Protein AF-A0AA39N6T1-F1 (afdb_monomer_lite)

Foldseek 3Di:
DDDDDPPPPPVVVVVVVVVVVVVVVVVVVVVVVVVVVVVVVVVVVVVVVVVVVVVVVVVVVVVVVVVVVVVVVVVVVVVVVVVVVVVVVVVVVVVVVVVVVVVVVVVVVVVVVVVVVVVVVVVVVVVVVVVVVVVVVVVVVVVVVVVVVVVVVVVVVVVVVVVVVVVVVVVVVVVVVVVVVVVVVVVVVVVVVVVVVVVVVVVVVVVVVVVVVVVVVVVVVVVVVVVVVVCVVCLVVCVVVVNDDPVSVVVVVVVVVVVVVVVVVVVVVVVVVVVVVVVVVVVVVVVVVVVVVVVVVCVVPPPDDDDDDPPPPPDDDDDDDDDDDDDDDDDDDDDDDDDDDDDDDDDDDDDDDDDDDDDDDDDDDPDDDDDDDDDDPDDDPDDDDDDDDDDDDDDDDDDDDDDDDDDDDDDDDDD

Structure (mmCIF, N/CA/C/O backbone):
data_AF-A0AA39N6T1-F1
#
_entry.id   AF-A0AA39N6T1-F1
#
loop_
_atom_site.group_PDB
_atom_site.id
_atom_site.type_symbol
_atom_site.label_atom_id
_atom_site.label_alt_id
_atom_site.label_comp_id
_atom_site.label_asym_id
_atom_site.label_entity_id
_atom_site.label_seq_id
_atom_site.pdbx_PDB_ins_code
_atom_site.Cartn_x
_atom_site.Cartn_y
_atom_site.Cartn_z
_atom_site.occupancy
_atom_site.B_iso_or_equiv
_atom_site.auth_seq_id
_atom_site.auth_comp_id
_atom_site.auth_asym_id
_atom_site.auth_atom_id
_atom_site.pdbx_PDB_model_num
ATOM 1 N N . MET A 1 1 ? 117.422 11.721 -189.666 1.00 40.97 1 MET A N 1
ATOM 2 C CA . MET A 1 1 ? 117.967 12.633 -188.641 1.00 40.97 1 MET A CA 1
ATOM 3 C C . MET A 1 1 ? 116.865 12.903 -187.606 1.00 40.97 1 MET A C 1
ATOM 5 O O . MET A 1 1 ? 116.129 13.854 -187.788 1.00 40.97 1 MET A O 1
ATOM 9 N N . THR A 1 2 ? 116.404 11.965 -186.764 1.00 44.47 2 THR A N 1
ATOM 10 C CA . THR A 1 2 ? 116.986 11.291 -185.569 1.00 44.47 2 THR A CA 1
ATOM 11 C C . THR A 1 2 ? 117.268 12.208 -184.365 1.00 44.47 2 THR A C 1
ATOM 13 O O . THR A 1 2 ? 118.147 13.052 -184.467 1.00 44.47 2 THR A O 1
ATOM 16 N N . LEU A 1 3 ? 116.607 11.897 -183.226 1.00 41.91 3 LEU A N 1
ATOM 17 C CA . LEU A 1 3 ? 117.010 12.126 -181.812 1.00 41.91 3 LEU A CA 1
ATOM 18 C C . LEU A 1 3 ? 116.402 13.263 -180.945 1.00 41.91 3 LEU A C 1
ATOM 20 O O . LEU A 1 3 ? 117.091 13.761 -180.066 1.00 41.91 3 LEU A O 1
ATOM 24 N N . THR A 1 4 ? 115.104 13.585 -181.028 1.00 47.16 4 THR A N 1
ATOM 25 C CA . THR A 1 4 ? 114.452 14.475 -180.020 1.00 47.16 4 THR A CA 1
ATOM 26 C C . THR A 1 4 ? 112.979 14.137 -179.718 1.00 47.16 4 THR A C 1
ATOM 28 O O . THR A 1 4 ? 112.126 15.012 -179.717 1.00 47.16 4 THR A O 1
ATOM 31 N N . ALA A 1 5 ? 112.634 12.866 -179.460 1.00 48.53 5 ALA A N 1
ATOM 32 C CA . ALA A 1 5 ? 111.234 12.475 -179.181 1.00 48.53 5 ALA A CA 1
ATOM 33 C C . ALA A 1 5 ? 111.037 11.471 -178.020 1.00 48.53 5 ALA A C 1
ATOM 35 O O . ALA A 1 5 ? 110.003 10.818 -177.944 1.00 48.53 5 ALA A O 1
ATOM 36 N N . LYS A 1 6 ? 112.012 11.296 -177.113 1.00 45.81 6 LYS A N 1
ATOM 37 C CA . LYS A 1 6 ? 111.942 10.266 -176.046 1.00 45.81 6 LYS A CA 1
ATOM 38 C C . LYS A 1 6 ? 112.090 10.768 -174.600 1.00 45.81 6 LYS A C 1
ATOM 40 O O . LYS A 1 6 ? 112.247 9.948 -173.705 1.00 45.81 6 LYS A O 1
ATOM 45 N N . LEU A 1 7 ? 111.999 12.076 -174.344 1.00 45.91 7 LEU A N 1
ATOM 46 C CA . LEU A 1 7 ? 112.216 12.650 -173.001 1.00 45.91 7 LEU A CA 1
ATOM 47 C C . LEU A 1 7 ? 110.973 13.264 -172.327 1.00 45.91 7 LEU A C 1
ATOM 49 O O . LEU A 1 7 ? 111.045 13.611 -171.155 1.00 45.91 7 LEU A O 1
ATOM 53 N N . GLU A 1 8 ? 109.816 13.312 -172.995 1.00 46.88 8 GLU A N 1
ATOM 54 C CA . GLU A 1 8 ? 108.562 13.818 -172.394 1.00 46.88 8 GLU A CA 1
ATOM 55 C C . GLU A 1 8 ? 107.688 12.732 -171.735 1.00 46.88 8 GLU A C 1
ATOM 57 O O . GLU A 1 8 ? 106.782 13.050 -170.971 1.00 46.88 8 GLU A O 1
ATOM 62 N N . GLY A 1 9 ? 107.977 11.443 -171.951 1.00 48.91 9 GLY A N 1
ATOM 63 C CA . GLY A 1 9 ? 107.155 10.340 -171.424 1.00 48.91 9 GLY A CA 1
ATOM 64 C C . GLY A 1 9 ? 107.453 9.901 -169.983 1.00 48.91 9 GLY A C 1
ATOM 65 O O . GLY A 1 9 ? 106.647 9.195 -169.390 1.00 48.91 9 GLY A O 1
ATOM 66 N N . VAL A 1 10 ? 108.595 10.289 -169.401 1.00 52.88 10 VAL A N 1
ATOM 67 C CA . VAL A 1 10 ? 109.043 9.779 -168.082 1.00 52.88 10 VAL A CA 1
ATOM 68 C C . VAL A 1 10 ? 108.735 10.758 -166.937 1.00 52.88 10 VAL A C 1
ATOM 70 O O . VAL A 1 10 ? 108.516 10.340 -165.803 1.00 52.88 10 VAL A O 1
ATOM 73 N N . ALA A 1 11 ? 108.607 12.058 -167.222 1.00 51.72 11 ALA A N 1
ATOM 74 C CA . ALA A 1 11 ? 108.241 13.071 -166.223 1.00 51.72 11 ALA A CA 1
ATOM 75 C C . ALA A 1 11 ? 106.733 13.097 -165.889 1.00 51.72 11 ALA A C 1
ATOM 77 O O . ALA A 1 11 ? 106.332 13.635 -164.856 1.00 51.72 11 ALA A O 1
ATOM 78 N N . THR A 1 12 ? 105.886 12.505 -166.735 1.00 54.28 12 THR A N 1
ATOM 79 C CA . THR A 1 12 ? 104.433 12.409 -166.520 1.00 54.28 12 THR A CA 1
ATOM 80 C C . THR A 1 12 ? 104.047 11.220 -165.637 1.00 54.28 12 THR A C 1
ATOM 82 O O . THR A 1 12 ? 103.135 11.358 -164.826 1.00 54.28 12 THR A O 1
ATOM 85 N N . SER A 1 13 ? 104.787 10.104 -165.687 1.00 54.56 13 SER A N 1
ATOM 86 C CA . SER A 1 13 ? 104.544 8.933 -164.823 1.00 54.56 13 SER A CA 1
ATOM 87 C C . SER A 1 13 ? 104.853 9.219 -163.350 1.00 54.56 13 SER A C 1
ATOM 89 O O . SER A 1 13 ? 104.038 8.930 -162.484 1.00 54.56 13 SER A O 1
ATOM 91 N N . ALA A 1 14 ? 105.974 9.887 -163.053 1.00 57.72 14 ALA A N 1
ATOM 92 C CA . ALA A 1 14 ? 106.325 10.246 -161.675 1.00 57.72 14 ALA A CA 1
ATOM 93 C C . ALA A 1 14 ? 105.374 11.299 -161.065 1.00 57.72 14 ALA A C 1
ATOM 95 O O . ALA A 1 14 ? 105.188 11.338 -159.851 1.00 57.72 14 ALA A O 1
ATOM 96 N N . ARG A 1 15 ? 104.738 12.141 -161.896 1.00 58.25 15 ARG A N 1
ATOM 97 C CA . ARG A 1 15 ? 103.677 13.062 -161.452 1.00 58.25 15 ARG A CA 1
ATOM 98 C C . ARG A 1 15 ? 102.362 12.342 -161.163 1.00 58.25 15 ARG A C 1
ATOM 100 O O . ARG A 1 15 ? 101.676 12.743 -160.230 1.00 58.25 15 ARG A O 1
ATOM 107 N N . LEU A 1 16 ? 102.030 11.298 -161.923 1.00 63.22 16 LEU A N 1
ATOM 108 C CA . LEU A 1 16 ? 100.848 10.467 -161.682 1.00 63.22 16 LEU A CA 1
ATOM 109 C C . LEU A 1 16 ? 100.998 9.617 -160.416 1.00 63.22 16 LEU A C 1
ATOM 111 O O . LEU A 1 16 ? 100.065 9.579 -159.624 1.00 63.22 16 LEU A O 1
ATOM 115 N N . ASP A 1 17 ? 102.172 9.038 -160.158 1.00 66.19 17 ASP A N 1
ATOM 116 C CA . ASP A 1 17 ? 102.411 8.269 -158.928 1.00 66.19 17 ASP A CA 1
ATOM 117 C C . ASP A 1 17 ? 102.449 9.163 -157.680 1.00 66.19 17 ASP A C 1
ATOM 119 O O . ASP A 1 17 ? 101.944 8.780 -156.626 1.00 66.19 17 ASP A O 1
ATOM 123 N N . LEU A 1 18 ? 102.983 10.387 -157.789 1.00 70.75 18 LEU A N 1
ATOM 124 C CA . LEU A 1 18 ? 102.927 11.367 -156.701 1.00 70.75 18 LEU A CA 1
ATOM 125 C C . LEU A 1 18 ? 101.491 11.851 -156.452 1.00 70.75 18 LEU A C 1
ATOM 127 O O . LEU A 1 18 ? 101.097 11.991 -155.297 1.00 70.75 18 LEU A O 1
ATOM 131 N N . ALA A 1 19 ? 100.708 12.079 -157.512 1.00 71.25 19 ALA A N 1
ATOM 132 C CA . ALA A 1 19 ? 99.297 12.438 -157.401 1.00 71.25 19 ALA A CA 1
ATOM 133 C C . ALA A 1 19 ? 98.479 11.293 -156.786 1.00 71.25 19 ALA A C 1
ATOM 135 O O . ALA A 1 19 ? 97.682 11.537 -155.888 1.00 71.25 19 ALA A O 1
ATOM 136 N N . HIS A 1 20 ? 98.742 10.047 -157.183 1.00 74.00 20 HIS A N 1
ATOM 137 C CA . HIS A 1 20 ? 98.096 8.862 -156.626 1.00 74.00 20 HIS A CA 1
ATOM 138 C C . HIS A 1 20 ? 98.503 8.613 -155.167 1.00 74.00 20 HIS A C 1
ATOM 140 O O . HIS A 1 20 ? 97.664 8.259 -154.349 1.00 74.00 20 HIS A O 1
ATOM 146 N N . LEU A 1 21 ? 99.763 8.853 -154.788 1.00 74.88 21 LEU A N 1
ATOM 147 C CA . LEU A 1 21 ? 100.193 8.803 -153.386 1.00 74.88 21 LEU A CA 1
ATOM 148 C C . LEU A 1 21 ? 99.624 9.962 -152.561 1.00 74.88 21 LEU A C 1
ATOM 150 O O . LEU A 1 21 ? 99.318 9.768 -151.389 1.00 74.88 21 LEU A O 1
ATOM 154 N N . GLN A 1 22 ? 99.460 11.153 -153.143 1.00 76.12 22 GLN A N 1
ATOM 155 C CA . GLN A 1 22 ? 98.769 12.272 -152.497 1.00 76.12 22 GLN A CA 1
ATOM 156 C C . GLN A 1 22 ? 97.275 11.993 -152.327 1.00 76.12 22 GLN A C 1
ATOM 158 O O . GLN A 1 22 ? 96.716 12.336 -151.290 1.00 76.12 22 GLN A O 1
ATOM 163 N N . GLU A 1 23 ? 96.647 11.328 -153.293 1.00 76.38 23 GLU A N 1
ATOM 164 C CA . GLU A 1 23 ? 95.256 10.894 -153.219 1.00 76.38 23 GLU A CA 1
ATOM 165 C C . GLU A 1 23 ? 95.086 9.764 -152.201 1.00 76.38 23 GLU A C 1
ATOM 167 O O . GLU A 1 23 ? 94.243 9.873 -151.320 1.00 76.38 23 GLU A O 1
ATOM 172 N N . GLN A 1 24 ? 95.943 8.738 -152.213 1.00 81.88 24 GLN A N 1
ATOM 173 C CA . GLN A 1 24 ? 95.953 7.688 -151.189 1.00 81.88 24 GLN A CA 1
ATOM 174 C C . GLN A 1 24 ? 96.230 8.248 -149.797 1.00 81.88 24 GLN A C 1
ATOM 176 O O . GLN A 1 24 ? 95.594 7.827 -148.833 1.00 81.88 24 GLN A O 1
ATOM 181 N N . LYS A 1 25 ? 97.144 9.214 -149.680 1.00 81.25 25 LYS A N 1
ATOM 182 C CA . LYS A 1 25 ? 97.380 9.944 -148.437 1.00 81.25 25 LYS A CA 1
ATOM 183 C C . LYS A 1 25 ? 96.128 10.709 -148.016 1.00 81.25 25 LYS A C 1
ATOM 185 O O . LYS A 1 25 ? 95.758 10.605 -146.858 1.00 81.25 25 LYS A O 1
ATOM 190 N N . GLY A 1 26 ? 95.450 11.398 -148.932 1.00 78.81 26 GLY A N 1
ATOM 191 C CA . GLY A 1 26 ? 94.194 12.098 -148.657 1.00 78.81 26 GLY A CA 1
ATOM 192 C C . GLY A 1 26 ? 93.057 11.156 -148.249 1.00 78.81 26 GLY A C 1
ATOM 193 O O . GLY A 1 26 ? 92.313 11.459 -147.323 1.00 78.81 26 GLY A O 1
ATOM 194 N N . VAL A 1 27 ? 92.957 9.978 -148.871 1.00 79.50 27 VAL A N 1
ATOM 195 C CA . VAL A 1 27 ? 91.989 8.927 -148.518 1.00 79.50 27 VAL A CA 1
ATOM 196 C C . VAL A 1 27 ? 92.310 8.325 -147.152 1.00 79.50 27 VAL A C 1
ATOM 198 O O . VAL A 1 27 ? 91.403 8.123 -146.350 1.00 79.50 27 VAL A O 1
ATOM 201 N N . LEU A 1 28 ? 93.585 8.072 -146.847 1.00 81.00 28 LEU A N 1
ATOM 202 C CA . LEU A 1 28 ? 94.018 7.603 -145.530 1.00 81.00 28 LEU A CA 1
ATOM 203 C C . LEU A 1 28 ? 93.811 8.673 -144.459 1.00 81.00 28 LEU A C 1
ATOM 205 O O . LEU A 1 28 ? 93.327 8.351 -143.383 1.00 81.00 28 LEU A O 1
ATOM 209 N N . GLU A 1 29 ? 94.119 9.935 -144.744 1.00 82.00 29 GLU A N 1
ATOM 210 C CA . GLU A 1 29 ? 93.868 11.062 -143.843 1.00 82.00 29 GLU A CA 1
ATOM 211 C C . GLU A 1 29 ? 92.367 11.239 -143.597 1.00 82.00 29 GLU A C 1
ATOM 213 O O . GLU A 1 29 ? 91.961 11.369 -142.444 1.00 82.00 29 GLU A O 1
ATOM 218 N N . SER A 1 30 ? 91.534 11.143 -144.639 1.00 82.88 30 SER A N 1
ATOM 219 C CA . SER A 1 30 ? 90.073 11.147 -144.513 1.00 82.88 30 SER A CA 1
ATOM 220 C C . SER A 1 30 ? 89.586 9.958 -143.693 1.00 82.88 30 SER A C 1
ATOM 222 O O . SER A 1 30 ? 88.819 10.142 -142.760 1.00 82.88 30 SER A O 1
ATOM 224 N N . SER A 1 31 ? 90.073 8.747 -143.965 1.00 86.69 31 SER A N 1
ATOM 225 C CA . SER A 1 31 ? 89.679 7.545 -143.228 1.00 86.69 31 SER A CA 1
ATOM 226 C C . SER A 1 31 ? 90.132 7.581 -141.770 1.00 86.69 31 SER A C 1
ATOM 228 O O . SER A 1 31 ? 89.406 7.101 -140.904 1.00 86.69 31 SER A O 1
ATOM 230 N N . ILE A 1 32 ? 91.321 8.113 -141.477 1.00 86.56 32 ILE A N 1
ATOM 231 C CA . ILE A 1 32 ? 91.816 8.308 -140.109 1.00 86.56 32 ILE A CA 1
ATOM 232 C C . ILE A 1 32 ? 90.950 9.348 -139.405 1.00 86.56 32 ILE A C 1
ATOM 234 O 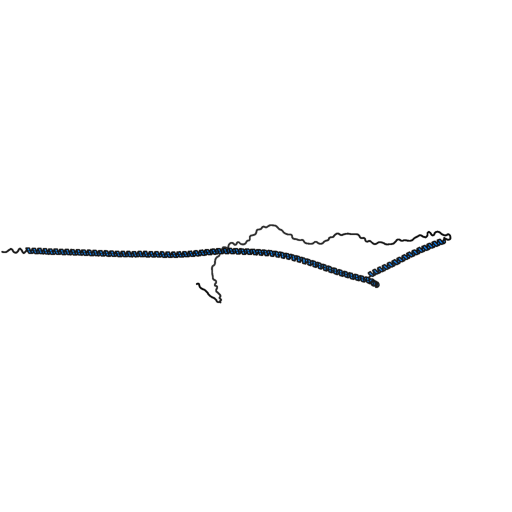O . ILE A 1 32 ? 90.578 9.151 -138.251 1.00 86.56 32 ILE A O 1
ATOM 238 N N . GLN A 1 33 ? 90.587 10.430 -140.094 1.00 87.50 33 GLN A N 1
ATOM 239 C CA . GLN A 1 33 ? 89.702 11.452 -139.555 1.00 87.50 33 GLN A CA 1
ATOM 240 C C . GLN A 1 33 ? 88.284 10.905 -139.314 1.00 87.50 33 GLN A C 1
ATOM 242 O O . GLN A 1 33 ? 87.696 11.171 -138.268 1.00 87.50 33 GLN A O 1
ATOM 247 N N . ASP A 1 34 ? 87.757 10.069 -140.206 1.00 86.25 34 ASP A N 1
ATOM 248 C CA . ASP A 1 34 ? 86.465 9.396 -140.054 1.00 86.25 34 ASP A CA 1
ATOM 249 C C . ASP A 1 34 ? 86.492 8.376 -138.910 1.00 86.25 34 ASP A C 1
ATOM 251 O O . ASP A 1 34 ? 85.587 8.346 -138.079 1.00 86.25 34 ASP A O 1
ATOM 255 N N . GLN A 1 35 ? 87.560 7.583 -138.789 1.00 89.31 35 GLN A N 1
ATOM 256 C CA . GLN A 1 35 ? 87.744 6.677 -137.652 1.00 89.31 35 GLN A CA 1
ATOM 257 C C . GLN A 1 35 ? 87.888 7.443 -136.337 1.00 89.31 35 GLN A C 1
ATOM 259 O O . GLN A 1 35 ? 87.318 7.034 -135.327 1.00 89.31 35 GLN A O 1
ATOM 264 N N . LYS A 1 36 ? 88.598 8.575 -136.338 1.00 91.31 36 LYS A N 1
ATOM 265 C CA . LYS A 1 36 ? 88.728 9.452 -135.173 1.00 91.31 36 LYS A CA 1
ATOM 266 C C . LYS A 1 36 ? 87.377 10.033 -134.768 1.00 91.31 36 LYS A C 1
ATOM 268 O O . LYS A 1 36 ? 87.014 9.938 -133.601 1.00 91.31 36 LYS A O 1
ATOM 273 N N . THR A 1 37 ? 86.605 10.562 -135.715 1.00 87.75 37 THR A N 1
ATOM 274 C CA . THR A 1 37 ? 85.264 11.097 -135.429 1.00 87.75 37 THR A CA 1
ATOM 275 C C . THR A 1 37 ? 84.290 10.001 -134.995 1.00 87.75 37 THR A C 1
ATOM 277 O O . THR A 1 37 ? 83.455 10.238 -134.122 1.00 87.75 37 THR A O 1
ATOM 280 N N . LEU A 1 38 ? 84.399 8.785 -135.538 1.00 90.38 38 LEU A N 1
ATOM 281 C CA . LEU A 1 38 ? 83.612 7.631 -135.102 1.00 90.38 38 LEU A CA 1
ATOM 282 C C . LEU A 1 38 ? 83.981 7.196 -133.678 1.00 90.38 38 LEU A C 1
ATOM 284 O O . LEU A 1 38 ? 83.086 6.926 -132.876 1.00 90.38 38 LEU A O 1
ATOM 288 N N . LEU A 1 39 ? 85.274 7.147 -133.346 1.00 91.19 39 LEU A N 1
ATOM 289 C CA . LEU A 1 39 ? 85.756 6.846 -131.996 1.00 91.19 39 LEU A CA 1
ATOM 290 C C . LEU A 1 39 ? 85.320 7.920 -131.001 1.00 91.19 39 LEU A C 1
ATOM 292 O O . LEU A 1 39 ? 84.807 7.574 -129.943 1.00 91.19 39 LEU A O 1
ATOM 296 N N . GLU A 1 40 ? 85.444 9.200 -131.350 1.00 91.38 40 GLU A N 1
ATOM 297 C CA . GLU A 1 40 ? 84.962 10.314 -130.528 1.00 91.38 40 GLU A CA 1
ATOM 298 C C . GLU A 1 40 ? 83.450 10.223 -130.301 1.00 91.38 40 GLU A C 1
ATOM 300 O O . GLU A 1 40 ? 83.005 10.316 -129.160 1.00 91.38 40 GLU A O 1
ATOM 305 N N . LYS A 1 41 ? 82.655 9.940 -131.344 1.00 90.94 41 LYS A N 1
ATOM 306 C CA . LYS A 1 41 ? 81.207 9.701 -131.206 1.00 90.94 41 LYS A CA 1
ATOM 307 C C . LYS A 1 41 ? 80.899 8.494 -130.328 1.00 90.94 41 LYS A C 1
ATOM 309 O O . LYS A 1 41 ? 79.995 8.556 -129.505 1.00 90.94 41 LYS A O 1
ATOM 314 N N . THR A 1 42 ? 81.631 7.395 -130.487 1.00 89.88 42 THR A N 1
ATOM 315 C CA . THR A 1 42 ? 81.410 6.177 -129.696 1.00 89.88 42 THR A CA 1
ATOM 316 C C . THR A 1 42 ? 81.763 6.409 -128.230 1.00 89.88 42 THR A C 1
ATOM 318 O O . THR A 1 42 ? 81.003 6.012 -127.352 1.00 89.88 42 THR A O 1
ATOM 321 N N . LEU A 1 43 ? 82.871 7.101 -127.959 1.00 92.75 43 LEU A N 1
ATOM 322 C CA . LEU A 1 43 ? 83.307 7.460 -126.613 1.00 92.75 43 LEU A CA 1
ATOM 323 C C . LEU A 1 43 ? 82.324 8.443 -125.969 1.00 92.75 43 LEU A C 1
ATOM 325 O O . LEU A 1 43 ? 81.936 8.249 -124.820 1.00 92.75 43 LEU A O 1
ATOM 329 N N . GLN A 1 44 ? 81.850 9.436 -126.723 1.00 92.38 44 GLN A N 1
ATOM 330 C CA . GLN A 1 44 ? 80.819 10.366 -126.273 1.00 92.38 44 GLN A CA 1
ATOM 331 C C . GLN A 1 44 ? 79.499 9.643 -125.967 1.00 92.38 44 GLN A C 1
ATOM 333 O O . GLN A 1 44 ? 78.941 9.839 -124.893 1.00 92.38 44 GLN A O 1
ATOM 338 N N . ASN A 1 45 ? 79.048 8.728 -126.830 1.00 92.81 45 ASN A N 1
ATOM 339 C CA . ASN A 1 45 ? 77.853 7.915 -126.587 1.00 92.81 45 ASN A CA 1
ATOM 340 C C . ASN A 1 45 ? 78.008 7.010 -125.356 1.00 92.81 45 ASN A C 1
ATOM 342 O O . ASN A 1 45 ? 77.076 6.872 -124.567 1.00 92.81 45 ASN A O 1
ATOM 346 N N . GLN A 1 46 ? 79.175 6.384 -125.170 1.00 94.12 46 GLN A N 1
ATOM 347 C CA . GLN A 1 46 ? 79.453 5.574 -123.982 1.00 94.12 46 GLN A CA 1
ATOM 348 C C . GLN A 1 46 ? 79.471 6.427 -122.714 1.00 94.12 46 GLN A C 1
ATOM 350 O O . GLN A 1 46 ? 78.915 6.014 -121.698 1.00 94.12 46 GLN A O 1
ATOM 355 N N . LYS A 1 47 ? 80.056 7.627 -122.775 1.00 94.50 47 LYS A N 1
ATOM 356 C CA . LYS A 1 47 ? 80.035 8.595 -121.679 1.00 94.50 47 LYS A CA 1
ATOM 357 C C . LYS A 1 47 ? 78.602 9.001 -121.338 1.00 94.50 47 LYS A C 1
ATOM 359 O O . LYS A 1 47 ? 78.217 8.910 -120.178 1.00 94.50 47 LYS A O 1
ATOM 364 N N . GLU A 1 48 ? 77.793 9.358 -122.331 1.00 93.88 48 GLU A N 1
ATOM 365 C CA . GLU A 1 48 ? 76.382 9.709 -122.141 1.00 93.88 48 GLU A CA 1
ATOM 366 C C . GLU A 1 48 ? 75.565 8.542 -121.569 1.00 93.88 48 GLU A C 1
ATOM 368 O O . GLU A 1 48 ? 74.734 8.747 -120.681 1.00 93.88 48 GLU A O 1
ATOM 373 N N . LEU A 1 49 ? 75.821 7.308 -122.017 1.00 94.12 49 LEU A N 1
ATOM 374 C CA . LEU A 1 49 ? 75.170 6.106 -121.493 1.00 94.12 49 LEU A CA 1
ATOM 375 C C . LEU A 1 49 ? 75.567 5.826 -120.038 1.00 94.12 49 LEU A C 1
ATOM 377 O O . LEU A 1 49 ? 74.697 5.508 -119.225 1.00 94.12 49 LEU A O 1
ATOM 381 N N . LEU A 1 50 ? 76.850 5.957 -119.692 1.00 94.81 50 LEU A N 1
ATOM 382 C CA . LEU A 1 50 ? 77.336 5.809 -118.317 1.00 94.81 50 LEU A CA 1
ATOM 383 C C . LEU A 1 50 ? 76.765 6.900 -117.412 1.00 94.81 50 LEU A C 1
ATOM 385 O O . LEU A 1 50 ? 76.257 6.592 -116.339 1.00 94.81 50 LEU A O 1
ATOM 389 N N . GLU A 1 51 ? 76.768 8.156 -117.858 1.00 94.94 51 GLU A N 1
ATOM 390 C CA . GLU A 1 51 ? 76.168 9.275 -117.129 1.00 94.94 51 GLU A CA 1
ATOM 391 C C . GLU A 1 51 ? 74.659 9.095 -116.951 1.00 94.94 51 GLU A C 1
ATOM 393 O O . GLU A 1 51 ? 74.113 9.438 -115.903 1.00 94.94 51 GLU A O 1
ATOM 398 N N . LYS A 1 52 ? 73.959 8.557 -117.954 1.00 95.25 52 LYS A N 1
ATOM 399 C CA . LYS A 1 52 ? 72.540 8.209 -117.837 1.00 95.25 52 LYS A CA 1
ATOM 400 C C . LYS A 1 52 ? 72.332 7.084 -116.825 1.00 95.25 52 LYS A C 1
ATOM 402 O O . LYS A 1 52 ? 71.538 7.245 -115.909 1.00 95.25 52 LYS A O 1
ATOM 407 N N . THR A 1 53 ? 73.085 5.992 -116.937 1.00 94.25 53 THR A N 1
ATOM 408 C CA . THR A 1 53 ? 72.976 4.836 -116.030 1.00 94.25 53 THR A CA 1
ATOM 409 C C . THR A 1 53 ? 73.285 5.228 -114.586 1.00 94.25 53 THR A C 1
ATOM 411 O O . THR A 1 53 ? 72.586 4.813 -113.666 1.00 94.25 53 THR A O 1
ATOM 414 N N . LEU A 1 54 ? 74.300 6.070 -114.376 1.00 95.25 54 LEU A N 1
ATOM 415 C CA . LEU A 1 54 ? 74.675 6.567 -113.056 1.00 95.25 54 LEU A CA 1
ATOM 416 C C . LEU A 1 54 ? 73.608 7.509 -112.484 1.00 95.25 54 LEU A C 1
ATOM 418 O O . LEU A 1 54 ? 73.263 7.382 -111.311 1.00 95.25 54 LEU A O 1
ATOM 422 N N . ARG A 1 55 ? 73.024 8.395 -113.306 1.00 95.12 55 ARG A N 1
ATOM 423 C CA . ARG A 1 55 ? 71.869 9.220 -112.909 1.00 95.12 55 ARG A CA 1
ATOM 424 C C . ARG A 1 55 ? 70.656 8.368 -112.542 1.00 95.12 55 ARG A C 1
ATOM 426 O O . ARG A 1 55 ? 70.049 8.609 -111.503 1.00 95.12 55 ARG A O 1
ATOM 433 N N . ASP A 1 56 ? 70.334 7.359 -113.345 1.00 95.19 56 ASP A N 1
ATOM 434 C CA . ASP A 1 56 ? 69.200 6.464 -113.107 1.00 95.19 56 ASP A CA 1
ATOM 435 C C . ASP A 1 56 ? 69.402 5.644 -111.824 1.00 95.19 56 ASP A C 1
ATOM 437 O O . ASP A 1 56 ? 68.486 5.542 -111.005 1.00 95.19 56 ASP A O 1
ATOM 441 N N . HIS A 1 57 ? 70.609 5.113 -111.602 1.00 95.19 57 HIS A N 1
ATOM 442 C CA . HIS A 1 57 ? 70.940 4.376 -110.384 1.00 95.19 57 HIS A CA 1
ATOM 443 C C . HIS A 1 57 ? 70.919 5.279 -109.145 1.00 95.19 57 HIS A C 1
ATOM 445 O O . HIS A 1 57 ? 70.354 4.893 -108.123 1.00 95.19 57 HIS A O 1
ATOM 451 N N . SER A 1 58 ? 71.450 6.503 -109.247 1.00 95.44 58 SER A N 1
ATOM 452 C CA . SER A 1 58 ? 71.363 7.508 -108.180 1.00 95.44 58 SER A CA 1
ATOM 453 C C . SER A 1 58 ? 69.907 7.854 -107.861 1.00 95.44 58 SER A C 1
ATOM 455 O O . SER A 1 58 ? 69.523 7.847 -106.697 1.00 95.44 58 SER A O 1
ATOM 457 N N . SER A 1 59 ? 69.072 8.077 -108.882 1.00 95.75 59 SER A N 1
ATOM 458 C CA . SER A 1 59 ? 67.638 8.341 -108.717 1.00 95.75 59 SER A CA 1
ATOM 459 C C . SER A 1 59 ? 66.900 7.157 -108.088 1.00 95.75 59 SER A C 1
ATOM 461 O O . SER A 1 59 ? 66.017 7.349 -107.255 1.00 95.75 59 SER A O 1
ATOM 463 N N . HIS A 1 60 ? 67.238 5.926 -108.475 1.00 95.50 60 HIS A N 1
ATOM 464 C CA . HIS A 1 60 ? 66.656 4.724 -107.884 1.00 95.50 60 HIS A CA 1
ATOM 465 C C . HIS A 1 60 ? 67.057 4.571 -106.413 1.00 95.50 60 HIS A C 1
ATOM 467 O O . HIS A 1 60 ? 66.203 4.283 -105.578 1.00 95.50 60 HIS A O 1
ATOM 473 N N . LEU A 1 61 ? 68.338 4.764 -106.086 1.00 96.00 61 LEU A N 1
ATOM 474 C CA . LEU A 1 61 ? 68.825 4.699 -104.710 1.00 96.00 61 LEU A CA 1
ATOM 475 C C . LEU A 1 61 ? 68.157 5.772 -103.843 1.00 96.00 61 LEU A C 1
ATOM 477 O O . LEU A 1 61 ? 67.707 5.471 -102.743 1.00 96.00 61 LEU A O 1
ATOM 481 N N . GLU A 1 62 ? 68.039 6.996 -104.356 1.00 96.62 62 GLU A N 1
ATOM 482 C CA . GLU A 1 62 ? 67.362 8.096 -103.672 1.00 96.62 62 GLU A CA 1
ATOM 483 C C . GLU A 1 62 ? 65.880 7.788 -103.428 1.00 96.62 62 GLU A C 1
ATOM 485 O O . GLU A 1 62 ? 65.418 7.917 -102.296 1.00 96.62 62 GLU A O 1
ATOM 490 N N . ARG A 1 63 ? 65.160 7.279 -104.439 1.00 95.69 63 ARG A N 1
ATOM 491 C CA . ARG A 1 63 ? 63.766 6.828 -104.288 1.00 95.69 63 ARG A CA 1
ATOM 492 C C . ARG A 1 63 ? 63.630 5.698 -103.275 1.00 95.69 63 ARG A C 1
ATOM 494 O O . ARG A 1 63 ? 62.783 5.782 -102.397 1.00 95.69 63 ARG A O 1
ATOM 501 N N . SER A 1 64 ? 64.489 4.683 -103.340 1.00 96.50 64 SER A N 1
ATOM 502 C CA . SER A 1 64 ? 64.456 3.557 -102.401 1.00 96.50 64 SER A CA 1
ATOM 503 C C . SER A 1 64 ? 64.739 4.006 -100.962 1.00 96.50 64 SER A C 1
ATOM 505 O O . SER A 1 64 ? 64.046 3.588 -100.036 1.00 96.50 64 SER A O 1
ATOM 507 N N . LEU A 1 65 ? 65.700 4.914 -100.758 1.00 96.75 65 LEU A N 1
ATOM 508 C CA . LEU A 1 65 ? 65.964 5.512 -99.448 1.00 96.75 65 LEU A CA 1
ATOM 509 C C . LEU A 1 65 ? 64.795 6.384 -98.972 1.00 96.75 65 LEU A C 1
ATOM 511 O O . LEU A 1 65 ? 64.463 6.357 -97.788 1.00 96.75 65 LEU A O 1
ATOM 515 N N . GLN A 1 66 ? 64.158 7.139 -99.869 1.00 96.56 66 GLN A N 1
ATOM 516 C CA . GLN A 1 66 ? 62.983 7.949 -99.554 1.00 96.56 66 GLN A CA 1
ATOM 517 C C . GLN A 1 66 ? 61.784 7.075 -99.158 1.00 96.56 66 GLN A C 1
ATOM 519 O O . GLN A 1 66 ? 61.136 7.356 -98.152 1.00 96.56 66 GLN A O 1
ATOM 524 N N . GLU A 1 67 ? 61.526 5.986 -99.882 1.00 96.94 67 GLU A N 1
ATOM 525 C CA . GLU A 1 67 ? 60.491 4.997 -99.561 1.00 96.94 67 GLU A CA 1
ATOM 526 C C . GLU A 1 67 ? 60.765 4.308 -98.220 1.00 96.94 67 GLU A C 1
ATOM 528 O O . GLU A 1 67 ? 59.858 4.168 -97.399 1.00 96.94 67 GLU A O 1
ATOM 533 N N . GLN A 1 68 ? 62.020 3.924 -97.951 1.00 96.50 68 GLN A N 1
ATOM 534 C CA . GLN A 1 68 ? 62.404 3.366 -96.654 1.00 96.50 68 GLN A CA 1
ATOM 535 C C . GLN A 1 68 ? 62.171 4.367 -95.519 1.00 96.50 68 GLN A C 1
ATOM 537 O O . GLN A 1 68 ? 61.592 3.991 -94.501 1.00 96.50 68 GLN A O 1
ATOM 542 N N . ARG A 1 69 ? 62.565 5.637 -95.688 1.00 96.69 69 ARG A N 1
ATOM 543 C CA . ARG A 1 69 ? 62.309 6.699 -94.699 1.00 96.69 69 ARG A CA 1
ATOM 544 C C . ARG A 1 69 ? 60.816 6.880 -94.446 1.00 96.69 69 ARG A C 1
ATOM 546 O O . ARG A 1 69 ? 60.405 6.806 -93.294 1.00 96.69 69 ARG A O 1
ATOM 553 N N . ALA A 1 70 ? 60.012 7.005 -95.500 1.00 96.50 70 ALA A N 1
ATOM 554 C CA . ALA A 1 70 ? 58.562 7.132 -95.384 1.00 96.50 70 ALA A CA 1
ATOM 555 C C . ALA A 1 70 ? 57.930 5.913 -94.685 1.00 96.50 70 ALA A C 1
ATOM 557 O O . ALA A 1 70 ? 57.047 6.063 -93.843 1.00 96.50 70 ALA A O 1
ATOM 558 N N . SER A 1 71 ? 58.411 4.697 -94.975 1.00 97.00 71 SER A N 1
ATOM 559 C CA . SER A 1 71 ? 57.950 3.477 -94.303 1.00 97.00 71 SER A CA 1
ATOM 560 C C . SER A 1 71 ? 58.296 3.466 -92.810 1.00 97.00 71 SER A C 1
ATOM 562 O O . SER A 1 71 ? 57.445 3.113 -91.990 1.00 97.00 71 SER A O 1
ATOM 564 N N . TYR A 1 72 ? 59.516 3.865 -92.430 1.00 97.25 72 TYR A N 1
ATOM 565 C CA . TYR A 1 72 ? 59.910 3.965 -91.022 1.00 97.25 72 TYR A CA 1
ATOM 566 C C . TYR A 1 72 ? 59.151 5.070 -90.284 1.00 97.25 72 TYR A C 1
ATOM 568 O O . TYR A 1 72 ? 58.714 4.842 -89.159 1.00 97.25 72 TYR A O 1
ATOM 576 N N . GLU A 1 73 ? 58.945 6.226 -90.914 1.00 96.94 73 GLU A N 1
ATOM 577 C CA . GLU A 1 73 ? 58.140 7.317 -90.361 1.00 96.94 73 GLU A CA 1
ATOM 578 C C . GLU A 1 73 ? 56.687 6.881 -90.138 1.00 96.94 73 GLU A C 1
ATOM 580 O O . GLU A 1 73 ? 56.154 7.101 -89.052 1.00 96.94 73 GLU A O 1
ATOM 585 N N . SER A 1 74 ? 56.073 6.178 -91.101 1.00 96.75 74 SER A N 1
ATOM 586 C CA . SER A 1 74 ? 54.721 5.618 -90.943 1.00 96.75 74 SER A CA 1
ATOM 587 C C . SER A 1 74 ? 54.647 4.644 -89.767 1.00 96.75 74 SER A C 1
ATOM 589 O O . SER A 1 74 ? 53.772 4.776 -88.916 1.00 96.75 74 SER A O 1
ATOM 591 N N . LYS A 1 75 ? 55.600 3.705 -89.659 1.00 97.00 75 LYS A N 1
ATOM 592 C CA . LYS A 1 75 ? 55.648 2.737 -88.547 1.00 97.00 75 LYS A CA 1
ATOM 593 C C . LYS A 1 75 ? 55.847 3.414 -87.192 1.00 97.00 75 LYS A C 1
ATOM 595 O O . LYS A 1 75 ? 55.210 3.020 -86.218 1.00 97.00 75 LYS A O 1
ATOM 600 N N . LEU A 1 76 ? 56.715 4.424 -87.118 1.00 97.06 76 LEU A N 1
ATOM 601 C CA . LEU A 1 76 ? 56.940 5.187 -85.891 1.00 97.06 76 LEU A CA 1
ATOM 602 C C . LEU A 1 76 ? 55.680 5.963 -85.493 1.00 97.06 76 LEU A C 1
ATOM 604 O O . LEU A 1 76 ? 55.315 5.980 -84.318 1.00 97.06 76 LEU A O 1
ATOM 608 N N . GLN A 1 77 ? 54.988 6.560 -86.466 1.00 96.62 77 GLN A N 1
ATOM 609 C CA . GLN A 1 77 ? 53.736 7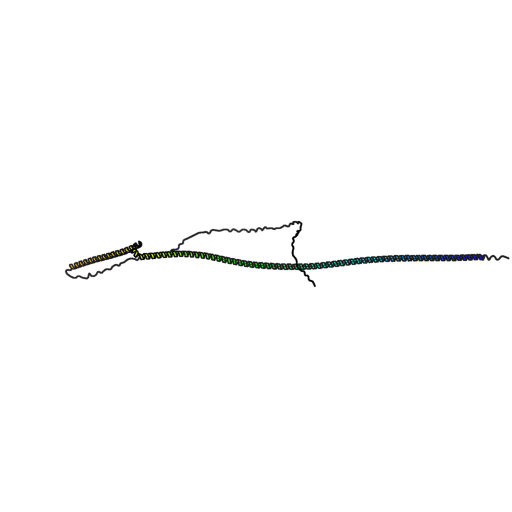.269 -86.231 1.00 96.62 77 GLN A CA 1
ATOM 610 C C . GLN A 1 77 ? 52.616 6.317 -85.786 1.00 96.62 77 GLN A C 1
ATOM 612 O O . GLN A 1 77 ? 51.883 6.637 -84.854 1.00 96.62 77 GLN A O 1
ATOM 617 N N . GLU A 1 78 ? 52.498 5.133 -86.387 1.00 96.94 78 GLU A N 1
ATOM 618 C CA . GLU A 1 78 ? 51.559 4.092 -85.952 1.00 96.94 78 GLU A CA 1
ATOM 619 C C . GLU A 1 78 ? 51.861 3.620 -84.527 1.00 96.94 78 GLU A C 1
ATOM 621 O O . GLU A 1 78 ? 50.954 3.557 -83.698 1.00 96.94 78 GLU A O 1
ATOM 626 N N . GLN A 1 79 ? 53.131 3.350 -84.204 1.00 97.19 79 GLN A N 1
ATOM 627 C CA . GLN A 1 79 ? 53.538 2.962 -82.853 1.00 97.19 79 GLN A CA 1
ATOM 628 C C . GLN A 1 79 ? 53.225 4.066 -81.837 1.00 97.19 79 GLN A C 1
ATOM 630 O O . GLN A 1 79 ? 52.701 3.774 -80.759 1.00 97.19 79 GLN A O 1
ATOM 635 N N . LYS A 1 80 ? 53.496 5.328 -82.190 1.00 97.50 80 LYS A N 1
ATOM 636 C CA . LYS A 1 80 ? 53.140 6.492 -81.376 1.00 97.50 80 LYS A CA 1
ATOM 637 C C . LYS A 1 80 ? 51.631 6.533 -81.127 1.00 97.50 80 LYS A C 1
ATOM 639 O O . LYS A 1 80 ? 51.227 6.522 -79.967 1.00 97.50 80 LYS A O 1
ATOM 644 N N . ASN A 1 81 ? 50.816 6.455 -82.180 1.00 97.00 81 ASN A N 1
ATOM 645 C CA . ASN A 1 81 ? 49.353 6.447 -82.083 1.00 97.00 81 ASN A CA 1
ATOM 646 C C . ASN A 1 81 ? 48.835 5.282 -81.214 1.00 97.00 81 ASN A C 1
ATOM 648 O O . ASN A 1 81 ? 47.911 5.464 -80.425 1.00 97.00 81 ASN A O 1
ATOM 652 N N . ILE A 1 82 ? 49.429 4.086 -81.325 1.00 97.38 82 ILE A N 1
ATOM 653 C CA . ILE A 1 82 ? 49.073 2.925 -80.492 1.00 97.38 82 ILE A CA 1
ATOM 654 C C . ILE A 1 82 ? 49.427 3.187 -79.025 1.00 97.38 82 ILE A C 1
ATOM 656 O O . ILE A 1 82 ? 48.604 2.930 -78.150 1.00 97.38 82 ILE A O 1
ATOM 660 N N . SER A 1 83 ? 50.622 3.712 -78.739 1.00 96.81 83 SER A N 1
ATOM 661 C CA . SER A 1 83 ? 51.044 4.010 -77.365 1.00 96.81 83 SER A CA 1
ATOM 662 C C . SER A 1 83 ? 50.195 5.108 -76.716 1.00 96.81 83 SER A C 1
ATOM 664 O O . SER A 1 83 ? 49.788 4.958 -75.566 1.00 96.81 83 SER A O 1
ATOM 666 N N . GLU A 1 84 ? 49.846 6.155 -77.471 1.00 97.38 84 GLU A N 1
ATOM 667 C CA . GLU A 1 84 ? 48.938 7.219 -77.035 1.00 97.38 84 GLU A CA 1
ATOM 668 C C . GLU A 1 84 ? 47.537 6.671 -76.760 1.00 97.38 84 GLU A C 1
ATOM 670 O O . GLU A 1 84 ? 46.950 6.985 -75.727 1.00 97.38 84 GLU A O 1
ATOM 675 N N . LYS A 1 85 ? 47.025 5.789 -77.629 1.00 97.75 85 LYS A N 1
ATOM 676 C CA . LYS A 1 85 ? 45.733 5.131 -77.413 1.00 97.75 85 LYS A CA 1
ATOM 677 C C . LYS A 1 85 ? 45.740 4.253 -76.161 1.00 97.75 85 LYS A C 1
ATOM 679 O O . LYS A 1 85 ? 44.819 4.352 -75.362 1.00 97.75 85 LYS A O 1
ATOM 684 N N . ILE A 1 86 ? 46.778 3.439 -75.953 1.00 97.50 86 ILE A N 1
ATOM 685 C CA . ILE A 1 86 ? 46.901 2.596 -74.752 1.00 97.50 86 ILE A CA 1
ATOM 686 C C . ILE A 1 86 ? 46.972 3.461 -73.489 1.00 97.50 86 ILE A C 1
ATOM 688 O O . ILE A 1 86 ? 46.316 3.140 -72.501 1.00 97.50 86 ILE A O 1
ATOM 692 N N . ALA A 1 87 ? 47.733 4.558 -73.511 1.00 97.25 87 ALA A N 1
ATOM 693 C CA . ALA A 1 87 ? 47.814 5.482 -72.383 1.00 97.25 87 ALA A CA 1
ATOM 694 C C . ALA A 1 87 ? 46.458 6.150 -72.095 1.00 97.25 87 ALA A C 1
ATOM 696 O O . ALA A 1 87 ? 46.048 6.220 -70.937 1.00 97.25 87 ALA A O 1
ATOM 697 N N . ALA A 1 88 ? 45.737 6.581 -73.135 1.00 96.62 88 ALA A N 1
ATOM 698 C CA . ALA A 1 88 ? 44.399 7.151 -73.005 1.00 96.62 88 ALA A CA 1
ATOM 699 C C . ALA A 1 88 ? 43.382 6.132 -72.461 1.00 96.62 88 ALA A C 1
ATOM 701 O O . ALA A 1 88 ? 42.620 6.457 -71.552 1.00 96.62 88 ALA A O 1
ATOM 702 N N . ASP A 1 89 ? 43.405 4.892 -72.956 1.00 97.00 89 ASP A N 1
ATOM 703 C CA . ASP A 1 89 ? 42.528 3.813 -72.491 1.00 97.00 89 ASP A CA 1
ATOM 704 C C . ASP A 1 89 ? 42.831 3.442 -71.026 1.00 97.00 89 ASP A C 1
ATOM 706 O O . ASP A 1 89 ? 41.911 3.266 -70.227 1.00 97.00 89 ASP A O 1
ATOM 710 N N . GLN A 1 90 ? 44.111 3.375 -70.634 1.00 97.56 90 GLN A N 1
ATOM 711 C CA . GLN A 1 90 ? 44.510 3.149 -69.238 1.00 97.56 90 GLN A CA 1
ATOM 712 C C . GLN A 1 90 ? 44.052 4.288 -68.325 1.00 97.56 90 GLN A C 1
ATOM 714 O O . GLN A 1 90 ? 43.503 4.022 -67.257 1.00 97.56 90 GLN A O 1
ATOM 719 N N . GLN A 1 91 ? 44.225 5.542 -68.752 1.00 97.56 91 GLN A N 1
ATOM 720 C CA . GLN A 1 91 ? 43.749 6.705 -68.006 1.00 97.56 91 GLN A CA 1
ATOM 721 C C . GLN A 1 91 ? 42.225 6.657 -67.821 1.00 97.56 91 GLN A C 1
ATOM 723 O O . GLN A 1 91 ? 41.744 6.787 -66.699 1.00 97.56 91 GLN A O 1
ATOM 728 N N . ALA A 1 92 ? 41.470 6.363 -68.884 1.00 96.81 92 ALA A N 1
ATOM 729 C CA . ALA A 1 92 ? 40.015 6.236 -68.819 1.00 96.81 92 ALA A CA 1
ATOM 730 C C . ALA A 1 92 ? 39.557 5.101 -67.882 1.00 96.81 92 ALA A C 1
ATOM 732 O O . ALA A 1 92 ? 38.558 5.246 -67.174 1.00 96.81 92 ALA A O 1
ATOM 733 N N . LEU A 1 93 ? 40.284 3.977 -67.845 1.00 97.81 93 LEU A N 1
ATOM 734 C CA . LEU A 1 93 ? 40.022 2.884 -66.904 1.00 97.81 93 LEU A CA 1
ATOM 735 C C . LEU A 1 93 ? 40.290 3.294 -65.450 1.00 97.81 93 LEU A C 1
ATOM 737 O O . LEU A 1 93 ? 39.483 2.963 -64.579 1.00 97.81 93 LEU A O 1
ATOM 741 N N . PHE A 1 94 ? 41.381 4.018 -65.177 1.00 98.19 94 PHE A N 1
ATOM 742 C CA . PHE A 1 94 ? 41.663 4.537 -63.837 1.00 98.19 94 PHE A CA 1
ATOM 743 C C . PHE A 1 94 ? 40.611 5.550 -63.386 1.00 98.19 94 PHE A C 1
ATOM 745 O O . PHE A 1 94 ? 40.113 5.429 -62.267 1.00 98.19 94 PHE A O 1
ATOM 752 N N . ASP A 1 95 ? 40.225 6.484 -64.254 1.00 97.31 95 ASP A N 1
ATOM 753 C CA . ASP A 1 95 ? 39.207 7.492 -63.950 1.00 97.31 95 ASP A CA 1
ATOM 754 C C . ASP A 1 95 ? 37.850 6.839 -63.667 1.00 97.31 95 ASP A C 1
ATOM 756 O O . ASP A 1 95 ? 37.200 7.162 -62.672 1.00 97.31 95 ASP A O 1
ATOM 760 N N . ARG A 1 96 ? 37.455 5.845 -64.474 1.00 97.19 96 ARG A N 1
ATOM 761 C CA . ARG A 1 96 ? 36.226 5.077 -64.243 1.00 97.19 96 ARG A CA 1
ATOM 762 C C . ARG A 1 96 ? 36.269 4.300 -62.929 1.00 97.19 96 ARG A C 1
ATOM 764 O O . ARG A 1 96 ? 35.306 4.348 -62.176 1.00 97.19 96 ARG A O 1
ATOM 771 N N . ASN A 1 97 ? 37.375 3.621 -62.629 1.00 98.06 97 ASN A N 1
ATOM 772 C CA . ASN A 1 97 ? 37.524 2.888 -61.371 1.00 98.06 97 ASN A CA 1
ATOM 773 C C . ASN A 1 97 ? 37.501 3.827 -60.151 1.00 98.06 97 ASN A C 1
ATOM 775 O O . ASN A 1 97 ? 36.910 3.485 -59.131 1.00 98.06 97 ASN A O 1
ATOM 779 N N . LEU A 1 98 ? 38.105 5.016 -60.244 1.00 97.81 98 LEU A N 1
ATOM 780 C CA . LEU A 1 98 ? 38.031 6.027 -59.186 1.00 97.81 98 LEU A CA 1
ATOM 781 C C . LEU A 1 98 ? 36.604 6.547 -58.997 1.00 97.81 98 LEU A C 1
ATOM 783 O O . LEU A 1 98 ? 36.178 6.731 -57.859 1.00 97.81 98 LEU A O 1
ATOM 787 N N . GLU A 1 99 ? 35.863 6.767 -60.081 1.00 97.50 99 GLU A N 1
ATOM 788 C CA . GLU A 1 99 ? 34.470 7.213 -60.014 1.00 97.50 99 GLU A CA 1
ATOM 789 C C . GLU A 1 99 ? 33.551 6.129 -59.431 1.00 97.50 99 GLU A C 1
ATOM 791 O O . GLU A 1 99 ? 32.762 6.410 -58.529 1.00 97.50 99 GLU A O 1
ATOM 796 N N . ASP A 1 100 ? 33.722 4.873 -59.852 1.00 97.44 100 ASP A N 1
ATOM 797 C CA . ASP A 1 100 ? 32.996 3.725 -59.303 1.00 97.44 100 ASP A CA 1
ATOM 798 C C . ASP A 1 100 ? 33.296 3.549 -57.798 1.00 97.44 100 ASP A C 1
ATOM 800 O O . ASP A 1 100 ? 32.384 3.324 -56.998 1.00 97.44 100 ASP A O 1
ATOM 804 N N . GLN A 1 101 ? 34.559 3.719 -57.376 1.00 97.62 101 GLN A N 1
ATOM 805 C CA . GLN A 1 101 ? 34.940 3.693 -55.959 1.00 97.62 101 GLN A CA 1
ATOM 806 C C . GLN A 1 101 ? 34.326 4.851 -55.167 1.00 97.62 101 GLN A C 1
ATOM 808 O O . GLN A 1 101 ? 33.807 4.625 -54.074 1.00 97.62 101 GLN A O 1
ATOM 813 N N . LYS A 1 102 ? 34.338 6.078 -55.701 1.00 97.88 102 LYS A N 1
ATOM 814 C CA . LYS A 1 102 ? 33.679 7.231 -55.064 1.00 97.88 102 LYS A CA 1
ATOM 815 C C . LYS A 1 102 ? 32.183 6.988 -54.892 1.00 97.88 102 LYS A C 1
ATOM 817 O O . LYS A 1 102 ? 31.674 7.157 -53.789 1.00 97.88 102 LYS A O 1
ATOM 822 N N . ALA A 1 103 ? 31.499 6.506 -55.930 1.00 97.06 103 ALA A N 1
ATOM 823 C CA . ALA A 1 103 ? 30.080 6.173 -55.857 1.00 97.06 103 ALA A CA 1
ATOM 824 C C . ALA A 1 103 ? 29.796 5.078 -54.806 1.00 97.06 103 ALA A C 1
ATOM 826 O O . ALA A 1 103 ? 28.834 5.175 -54.035 1.00 97.06 103 ALA A O 1
ATOM 827 N N . ALA A 1 104 ? 30.651 4.054 -54.712 1.00 97.69 104 ALA A N 1
ATOM 828 C CA . ALA A 1 104 ? 30.550 3.022 -53.678 1.00 97.69 104 ALA A CA 1
ATOM 829 C C . ALA A 1 104 ? 30.756 3.587 -52.256 1.00 97.69 104 ALA A C 1
ATOM 831 O O . ALA A 1 104 ? 30.016 3.237 -51.329 1.00 97.69 104 ALA A O 1
ATOM 832 N N . PHE A 1 105 ? 31.709 4.502 -52.066 1.00 97.88 105 PHE A N 1
ATOM 833 C CA . PHE A 1 105 ? 31.890 5.178 -50.781 1.00 97.88 105 PHE A CA 1
ATOM 834 C C . PHE A 1 105 ? 30.707 6.087 -50.436 1.00 97.88 105 PHE A C 1
ATOM 836 O O . PHE A 1 105 ? 30.213 6.016 -49.313 1.00 97.88 105 PHE A O 1
ATOM 843 N N . ASP A 1 106 ? 30.180 6.857 -51.387 1.00 98.00 106 ASP A N 1
ATOM 844 C CA . ASP A 1 106 ? 29.029 7.740 -51.166 1.00 98.00 106 ASP A CA 1
ATOM 845 C C . ASP A 1 106 ? 27.771 6.965 -50.761 1.00 98.00 106 ASP A C 1
ATOM 847 O O . ASP A 1 106 ? 27.040 7.377 -49.857 1.00 98.00 106 ASP A O 1
ATOM 851 N N . THR A 1 107 ? 27.513 5.815 -51.391 1.00 97.88 107 THR A N 1
ATOM 852 C CA . THR A 1 107 ? 26.396 4.939 -50.994 1.00 97.88 107 THR A CA 1
ATOM 853 C C . THR A 1 107 ? 26.587 4.377 -49.584 1.00 97.88 107 THR A C 1
ATOM 855 O O . THR A 1 107 ? 25.635 4.361 -48.802 1.00 97.88 107 THR A O 1
ATOM 858 N N . THR A 1 108 ? 27.815 4.001 -49.217 1.00 98.12 108 THR A N 1
ATOM 859 C CA . THR A 1 108 ? 28.148 3.530 -47.863 1.00 98.12 108 THR A CA 1
ATOM 860 C C . THR A 1 108 ? 27.981 4.639 -46.821 1.00 98.12 108 THR A C 1
ATOM 862 O O . THR A 1 108 ? 27.384 4.410 -45.770 1.00 98.12 108 THR A O 1
ATOM 865 N N . VAL A 1 109 ? 28.444 5.859 -47.114 1.00 98.00 109 VAL A N 1
ATOM 866 C CA . VAL A 1 109 ? 28.291 7.029 -46.234 1.00 98.00 109 VAL A CA 1
ATOM 867 C C . VAL A 1 109 ? 26.815 7.354 -46.015 1.00 98.00 109 VAL A C 1
ATOM 869 O O . VAL A 1 109 ? 26.410 7.563 -44.872 1.00 98.00 109 VAL A O 1
ATOM 872 N N . LYS A 1 110 ? 25.993 7.338 -47.073 1.00 98.06 110 LYS A N 1
ATOM 873 C CA . LYS A 1 110 ? 24.536 7.521 -46.953 1.00 98.06 110 LYS A CA 1
ATOM 874 C C . LYS A 1 110 ? 23.902 6.441 -46.080 1.00 98.06 110 LYS A C 1
ATOM 876 O O . LYS A 1 110 ? 23.165 6.769 -45.160 1.00 98.06 110 LYS A O 1
ATOM 881 N N . HIS A 1 111 ? 24.250 5.173 -46.300 1.00 98.19 111 HIS A N 1
ATOM 882 C CA . HIS A 1 111 ? 23.723 4.074 -45.494 1.00 98.19 111 HIS A CA 1
ATOM 883 C C . HIS A 1 111 ? 24.076 4.210 -44.004 1.00 98.19 111 HIS A C 1
ATOM 885 O O . HIS A 1 111 ? 23.205 4.063 -43.148 1.00 98.19 111 HIS A O 1
ATOM 891 N N . LEU A 1 112 ? 25.333 4.534 -43.685 1.00 98.06 112 LEU A N 1
ATOM 892 C CA . LEU A 1 112 ? 25.768 4.769 -42.305 1.00 98.06 112 LEU A CA 1
ATOM 893 C C . LEU A 1 112 ? 25.074 5.988 -41.683 1.00 98.06 112 LEU A C 1
ATOM 895 O O . LEU A 1 112 ? 24.754 5.976 -40.495 1.00 98.06 112 LEU A O 1
ATOM 899 N N . HIS A 1 113 ? 24.815 7.030 -42.473 1.00 98.44 113 HIS A N 1
ATOM 900 C CA . HIS A 1 113 ? 24.062 8.196 -42.023 1.00 98.44 113 HIS A CA 1
ATOM 901 C C . HIS A 1 113 ? 22.609 7.841 -41.678 1.00 98.44 113 HIS A C 1
ATOM 903 O O . HIS A 1 113 ? 22.135 8.202 -40.602 1.00 98.44 113 HIS A O 1
ATOM 909 N N . ASP A 1 114 ? 21.934 7.069 -42.531 1.00 98.00 114 ASP A N 1
ATOM 910 C CA . ASP A 1 114 ? 20.567 6.598 -42.284 1.00 98.00 114 ASP A CA 1
ATOM 911 C C . ASP A 1 114 ? 20.500 5.685 -41.050 1.00 98.00 114 ASP A C 1
ATOM 913 O O . ASP A 1 114 ? 19.598 5.814 -40.219 1.00 98.00 114 ASP A O 1
ATOM 917 N N . GLN A 1 115 ? 21.488 4.798 -40.876 1.00 98.19 115 GLN A N 1
ATOM 918 C CA . GLN A 1 115 ? 21.616 3.973 -39.671 1.00 98.19 115 GLN A CA 1
ATOM 919 C C . GLN A 1 115 ? 21.797 4.826 -38.415 1.00 98.19 115 GLN A C 1
ATOM 921 O O . GLN A 1 115 ? 21.134 4.577 -37.407 1.00 98.19 115 GLN A O 1
ATOM 926 N N . LYS A 1 116 ? 22.656 5.850 -38.474 1.00 98.38 116 LYS A N 1
ATOM 927 C CA . LYS A 1 116 ? 22.851 6.791 -37.369 1.00 98.38 116 LYS A CA 1
ATOM 928 C C . LYS A 1 116 ? 21.538 7.490 -37.010 1.00 98.38 116 LYS A C 1
ATOM 930 O O . LYS A 1 116 ? 21.153 7.464 -35.848 1.00 98.38 116 LYS A O 1
ATOM 935 N N . LEU A 1 117 ? 20.819 8.039 -37.993 1.00 98.38 117 LEU A N 1
ATOM 936 C CA . LEU A 1 117 ? 19.526 8.694 -37.765 1.00 98.38 117 LEU A CA 1
ATOM 937 C C . LEU A 1 117 ? 18.487 7.734 -37.169 1.00 98.38 117 LEU A C 1
ATOM 939 O O . LEU A 1 117 ? 17.734 8.112 -36.273 1.00 98.38 117 LEU A O 1
ATOM 943 N N . SER A 1 118 ? 18.453 6.480 -37.626 1.00 98.31 118 SER A N 1
ATOM 944 C CA . SER A 1 118 ? 17.566 5.459 -37.061 1.00 98.31 118 SER A CA 1
ATOM 945 C C . SER A 1 118 ? 17.893 5.153 -35.597 1.00 98.31 118 SER A C 1
ATOM 947 O O . SER A 1 118 ? 16.976 4.987 -34.791 1.00 98.31 118 SER A O 1
ATOM 949 N N . LEU A 1 119 ? 19.179 5.065 -35.243 1.00 98.19 119 LEU A N 1
ATOM 950 C CA . LEU A 1 119 ? 19.615 4.847 -33.864 1.00 98.19 119 LEU A CA 1
ATOM 951 C C . LEU A 1 119 ? 19.333 6.065 -32.982 1.00 98.19 119 LEU A C 1
ATOM 953 O O . LEU A 1 119 ? 18.833 5.884 -31.876 1.00 98.19 119 LEU A O 1
ATOM 957 N N . ASP A 1 120 ? 19.568 7.281 -33.478 1.00 98.25 120 ASP A N 1
ATOM 958 C CA . ASP A 1 120 ? 19.261 8.525 -32.764 1.00 98.25 120 ASP A CA 1
ATOM 959 C C . ASP A 1 120 ? 17.753 8.628 -32.466 1.00 98.25 120 ASP A C 1
ATOM 961 O O . ASP A 1 120 ? 17.358 8.909 -31.334 1.00 98.25 120 ASP A O 1
ATOM 965 N N . ASN A 1 121 ? 16.895 8.298 -33.439 1.00 97.88 121 ASN A N 1
ATOM 966 C CA . ASN A 1 121 ? 15.442 8.242 -33.245 1.00 97.88 121 ASN A CA 1
ATOM 967 C C . ASN A 1 121 ? 15.032 7.166 -32.228 1.00 97.88 121 ASN A C 1
ATOM 969 O O . ASN A 1 121 ? 14.179 7.410 -31.373 1.00 97.88 121 ASN A O 1
ATOM 973 N N . SER A 1 122 ? 15.647 5.980 -32.290 1.00 98.44 122 SER A N 1
ATOM 974 C CA . SER A 1 122 ? 15.395 4.911 -31.317 1.00 98.44 122 SER A CA 1
ATOM 975 C C . SER A 1 122 ? 15.846 5.302 -29.910 1.00 98.44 122 SER A C 1
ATOM 977 O O . SER A 1 122 ? 15.162 4.981 -28.940 1.00 98.44 122 SER A O 1
ATOM 979 N N . PHE A 1 123 ? 16.985 5.984 -29.783 1.00 98.25 123 PHE A N 1
ATOM 980 C CA . PHE A 1 123 ? 17.507 6.461 -28.509 1.00 98.25 123 PHE A CA 1
ATOM 981 C C . PHE A 1 123 ? 16.602 7.544 -27.916 1.00 98.25 123 PHE A C 1
ATOM 983 O O . PHE A 1 123 ? 16.250 7.462 -26.742 1.00 98.25 123 PHE A O 1
ATOM 990 N N . ALA A 1 124 ? 16.153 8.502 -28.733 1.00 97.94 124 ALA A N 1
ATOM 991 C CA . ALA A 1 124 ? 15.189 9.517 -28.318 1.00 97.94 124 ALA A CA 1
ATOM 992 C C . ALA A 1 124 ? 13.859 8.894 -27.852 1.00 97.94 124 ALA A C 1
ATOM 994 O O . ALA A 1 124 ? 13.315 9.308 -26.828 1.00 97.94 124 ALA A O 1
ATOM 995 N N . GLY A 1 125 ? 13.370 7.861 -28.552 1.00 97.81 125 GLY A N 1
ATOM 996 C CA . GLY A 1 125 ? 12.191 7.090 -28.145 1.00 97.81 125 GLY A CA 1
ATOM 997 C C . GLY A 1 125 ? 12.374 6.401 -26.789 1.00 97.81 125 GLY A C 1
ATOM 998 O O . GLY A 1 125 ? 11.580 6.617 -25.878 1.00 97.81 125 GLY A O 1
ATOM 999 N N . LEU A 1 126 ? 13.471 5.656 -26.609 1.00 98.06 126 LEU A N 1
ATOM 1000 C CA . LEU A 1 126 ? 13.792 5.002 -25.332 1.00 98.06 126 LEU A CA 1
ATOM 1001 C C . LEU A 1 126 ? 13.975 6.005 -24.185 1.00 98.06 126 LEU A C 1
ATOM 1003 O O . LEU A 1 126 ? 13.583 5.730 -23.052 1.00 98.06 126 LEU A O 1
ATOM 1007 N N . GLN A 1 127 ? 14.553 7.174 -24.461 1.00 98.31 127 GLN A N 1
ATOM 1008 C CA . GLN A 1 127 ? 14.710 8.236 -23.472 1.00 98.31 127 GLN A CA 1
ATOM 1009 C C . GLN A 1 127 ? 13.353 8.816 -23.043 1.00 98.31 127 GLN A C 1
ATOM 1011 O O . GLN A 1 127 ? 13.146 9.063 -21.852 1.00 98.31 127 GLN A O 1
ATOM 1016 N N . ALA A 1 128 ? 12.425 9.005 -23.986 1.00 98.00 128 ALA A N 1
ATOM 1017 C CA . ALA A 1 128 ? 11.060 9.433 -23.692 1.00 98.00 128 ALA A CA 1
ATOM 1018 C C . ALA A 1 128 ? 10.302 8.378 -22.867 1.00 98.00 128 ALA A C 1
ATOM 1020 O O . ALA A 1 128 ? 9.691 8.728 -21.857 1.00 98.00 128 ALA A O 1
ATOM 1021 N N . ASP A 1 129 ? 10.417 7.097 -23.227 1.00 98.00 129 ASP A N 1
ATOM 1022 C CA . ASP A 1 129 ? 9.794 5.987 -22.497 1.00 98.00 129 ASP A CA 1
ATOM 1023 C C . ASP A 1 129 ? 10.340 5.861 -21.070 1.00 98.00 129 ASP A C 1
ATOM 1025 O O . ASP A 1 129 ? 9.573 5.714 -20.118 1.00 98.00 129 ASP A O 1
ATOM 1029 N N . MET A 1 130 ? 11.660 5.977 -20.889 1.00 98.19 130 MET A N 1
ATOM 1030 C CA . MET A 1 130 ? 12.290 5.967 -19.566 1.00 98.19 130 MET A CA 1
ATOM 1031 C C . MET A 1 130 ? 11.773 7.122 -18.698 1.00 98.19 130 MET A C 1
ATOM 1033 O O . MET A 1 130 ? 11.467 6.923 -17.521 1.00 98.19 130 MET A O 1
ATOM 1037 N N . LYS A 1 131 ? 11.631 8.324 -19.272 1.00 98.25 131 LYS A N 1
ATOM 1038 C CA . LYS A 1 131 ? 11.078 9.484 -18.563 1.00 98.25 131 LYS A CA 1
ATOM 1039 C C . LYS A 1 131 ? 9.607 9.266 -18.191 1.00 98.25 131 LYS A C 1
ATOM 1041 O O . LYS A 1 131 ? 9.237 9.511 -17.046 1.00 98.25 131 LYS A O 1
ATOM 1046 N N . ALA A 1 132 ? 8.797 8.738 -19.108 1.00 97.44 132 ALA A N 1
ATOM 1047 C CA . ALA A 1 132 ? 7.398 8.402 -18.845 1.00 97.44 132 ALA A CA 1
ATOM 1048 C C . ALA A 1 132 ? 7.257 7.332 -17.745 1.00 97.44 132 ALA A C 1
ATOM 1050 O O . ALA A 1 132 ? 6.407 7.455 -16.863 1.00 97.44 132 ALA A O 1
ATOM 1051 N N . GLN A 1 133 ? 8.122 6.311 -17.735 1.00 97.50 133 GLN A N 1
ATOM 1052 C CA . GLN A 1 133 ? 8.168 5.309 -16.665 1.00 97.50 133 GLN A CA 1
ATOM 1053 C C . GLN A 1 133 ? 8.588 5.912 -15.321 1.00 97.50 133 GLN A C 1
ATOM 1055 O O . GLN A 1 133 ? 8.031 5.543 -14.287 1.00 97.50 133 GLN A O 1
ATOM 1060 N N . GLN A 1 134 ? 9.537 6.852 -15.315 1.00 97.94 134 GLN A N 1
ATOM 1061 C CA . GLN A 1 134 ? 9.944 7.559 -14.103 1.00 97.94 134 GLN A CA 1
ATOM 1062 C C . GLN A 1 134 ? 8.791 8.399 -13.533 1.00 97.94 134 GLN A C 1
ATOM 1064 O O . GLN A 1 134 ? 8.522 8.323 -12.334 1.00 97.94 134 GLN A O 1
ATOM 1069 N N . GLU A 1 135 ? 8.070 9.137 -14.379 1.00 97.88 135 GLU A N 1
ATOM 1070 C CA . GLU A 1 135 ? 6.881 9.904 -13.990 1.00 97.88 135 GLU A CA 1
ATOM 1071 C C . GLU A 1 135 ? 5.775 8.980 -13.448 1.00 97.88 135 GLU A C 1
ATOM 1073 O O . GLU A 1 135 ? 5.272 9.202 -12.343 1.00 97.88 135 GLU A O 1
ATOM 1078 N N . ALA A 1 136 ? 5.474 7.875 -14.140 1.00 97.75 136 ALA A N 1
ATOM 1079 C CA . ALA A 1 136 ? 4.507 6.875 -13.681 1.00 97.75 136 ALA A CA 1
ATOM 1080 C C . ALA A 1 136 ? 4.901 6.247 -12.330 1.00 97.75 136 ALA A C 1
ATOM 1082 O O . ALA A 1 136 ? 4.060 6.095 -11.443 1.00 97.75 136 ALA A O 1
ATOM 1083 N N . ALA A 1 137 ? 6.185 5.937 -12.126 1.00 97.62 137 ALA A N 1
ATOM 1084 C CA . ALA A 1 137 ? 6.684 5.419 -10.855 1.00 97.62 137 ALA A CA 1
ATOM 1085 C C . ALA A 1 137 ? 6.548 6.447 -9.719 1.00 97.62 137 ALA A C 1
ATOM 1087 O O . ALA A 1 137 ? 6.220 6.075 -8.592 1.00 97.62 137 ALA A O 1
ATOM 1088 N N . THR A 1 138 ? 6.771 7.739 -9.990 1.00 97.31 138 THR A N 1
ATOM 1089 C CA . THR A 1 138 ? 6.541 8.795 -8.989 1.00 97.31 138 THR A CA 1
ATOM 1090 C C . THR A 1 138 ? 5.061 8.977 -8.661 1.00 97.31 138 THR A C 1
ATOM 1092 O O . THR A 1 138 ? 4.730 9.120 -7.486 1.00 97.31 138 THR A O 1
ATOM 1095 N N . ALA A 1 139 ? 4.170 8.884 -9.653 1.00 97.94 139 ALA A N 1
ATOM 1096 C CA . ALA A 1 139 ? 2.726 8.934 -9.436 1.00 97.94 139 ALA A CA 1
ATOM 1097 C C . ALA A 1 139 ? 2.249 7.767 -8.554 1.00 97.94 139 ALA A C 1
ATOM 1099 O O . ALA A 1 139 ? 1.577 7.992 -7.550 1.00 97.94 139 ALA A O 1
ATOM 1100 N N . LEU A 1 140 ? 2.693 6.537 -8.844 1.00 98.00 140 LEU A N 1
ATOM 1101 C CA . LEU A 1 140 ? 2.376 5.364 -8.021 1.00 98.00 140 LEU A CA 1
ATOM 1102 C C . LEU A 1 140 ? 2.905 5.491 -6.587 1.00 98.00 140 LEU A C 1
ATOM 1104 O O . LEU A 1 140 ? 2.204 5.121 -5.651 1.00 98.00 140 LEU A O 1
ATOM 1108 N N . LYS A 1 141 ? 4.110 6.045 -6.386 1.00 97.94 141 LYS A N 1
ATOM 1109 C CA . LYS A 1 141 ? 4.640 6.312 -5.036 1.00 97.94 141 LYS A CA 1
ATOM 1110 C C . LYS A 1 141 ? 3.755 7.283 -4.249 1.00 97.94 141 LYS A C 1
ATOM 1112 O O . LYS A 1 141 ? 3.538 7.067 -3.061 1.00 97.94 141 LYS A O 1
ATOM 1117 N N . ILE A 1 142 ? 3.236 8.325 -4.901 1.00 97.50 142 ILE A N 1
ATOM 1118 C CA . ILE A 1 142 ? 2.314 9.286 -4.277 1.00 97.50 142 ILE A CA 1
ATOM 1119 C C . ILE A 1 142 ? 0.991 8.602 -3.906 1.00 97.50 142 ILE A C 1
ATOM 1121 O O . ILE A 1 142 ? 0.482 8.810 -2.806 1.00 97.50 142 ILE A O 1
ATOM 1125 N N . ASP A 1 143 ? 0.438 7.772 -4.790 1.00 97.56 143 ASP A N 1
ATOM 1126 C CA . ASP A 1 143 ? -0.825 7.076 -4.530 1.00 97.56 143 ASP A CA 1
ATOM 1127 C C . ASP A 1 143 ? -0.704 6.020 -3.424 1.00 97.56 143 ASP A C 1
ATOM 1129 O O . ASP A 1 143 ? -1.613 5.904 -2.598 1.00 97.56 143 ASP A O 1
ATOM 1133 N N . VAL A 1 144 ? 0.426 5.304 -3.352 1.00 97.44 144 VAL A N 1
ATOM 1134 C CA . VAL A 1 144 ? 0.740 4.392 -2.239 1.00 97.44 144 VAL A CA 1
ATOM 1135 C C . VAL A 1 144 ? 0.804 5.162 -0.919 1.00 97.44 144 VAL A C 1
ATOM 1137 O O . VAL A 1 144 ? 0.100 4.786 0.013 1.00 97.44 144 VAL A O 1
ATOM 1140 N N . ALA A 1 145 ? 1.525 6.287 -0.858 1.00 97.62 145 ALA A N 1
ATOM 1141 C CA . ALA A 1 145 ? 1.599 7.107 0.355 1.00 97.62 145 ALA A CA 1
ATOM 1142 C C . ALA A 1 145 ? 0.213 7.620 0.808 1.00 97.62 145 ALA A C 1
ATOM 1144 O O . ALA A 1 145 ? -0.112 7.607 1.993 1.00 97.62 145 ALA A O 1
ATOM 1145 N N . ARG A 1 146 ? -0.656 8.012 -0.137 1.00 98.31 146 ARG A N 1
ATOM 1146 C CA . ARG A 1 146 ? -2.045 8.420 0.157 1.00 98.31 146 ARG A CA 1
ATOM 1147 C C . ARG A 1 146 ? -2.933 7.268 0.630 1.00 98.31 146 ARG A C 1
ATOM 1149 O O . ARG A 1 146 ? -3.916 7.497 1.336 1.00 98.31 146 ARG A O 1
ATOM 1156 N N . LEU A 1 147 ? -2.685 6.045 0.166 1.00 97.31 147 LEU A N 1
ATOM 1157 C CA . LEU A 1 147 ? -3.392 4.855 0.645 1.00 97.31 147 LEU A CA 1
ATOM 1158 C C . LEU A 1 147 ? -2.938 4.491 2.059 1.00 97.31 147 LEU A C 1
ATOM 1160 O O . LEU A 1 147 ? -3.790 4.232 2.904 1.00 97.31 147 LEU A O 1
ATOM 1164 N N . GLU A 1 148 ? -1.634 4.542 2.326 1.00 97.56 148 GLU A N 1
ATOM 1165 C CA . GLU A 1 148 ? -1.060 4.331 3.659 1.00 97.56 148 GLU A CA 1
ATOM 1166 C C . GLU A 1 148 ? -1.627 5.336 4.671 1.00 97.56 148 GLU A C 1
ATOM 1168 O O . GLU A 1 148 ? -2.148 4.922 5.706 1.00 97.56 148 GLU A O 1
ATOM 1173 N N . GLU A 1 149 ? -1.663 6.631 4.336 1.00 98.06 149 GLU A N 1
ATOM 1174 C CA . GLU A 1 149 ? -2.243 7.665 5.204 1.00 98.06 149 GLU A CA 1
ATOM 1175 C C . GLU A 1 149 ? -3.730 7.407 5.509 1.00 98.06 149 GLU A C 1
ATOM 1177 O O . GLU A 1 149 ? -4.163 7.512 6.660 1.00 98.06 149 GLU A O 1
ATOM 1182 N N . ARG A 1 150 ? -4.529 7.016 4.504 1.00 98.19 150 ARG A N 1
ATOM 1183 C CA . ARG A 1 150 ? -5.948 6.672 4.705 1.00 98.19 150 ARG A CA 1
ATOM 1184 C C . ARG A 1 150 ? -6.125 5.452 5.606 1.00 98.19 150 ARG A C 1
ATOM 1186 O O . ARG A 1 150 ? -6.987 5.477 6.484 1.00 98.19 150 ARG A O 1
ATOM 1193 N N . CYS A 1 151 ? -5.312 4.414 5.421 1.00 97.50 151 CYS A N 1
ATOM 1194 C CA . CYS A 1 151 ? -5.316 3.236 6.286 1.00 97.50 151 CYS A CA 1
ATOM 1195 C C . CYS A 1 151 ? -4.946 3.607 7.729 1.00 97.50 151 CYS A C 1
ATOM 1197 O O . CYS A 1 151 ? -5.633 3.190 8.659 1.00 97.50 151 CYS A O 1
ATOM 1199 N N . GLU A 1 152 ? -3.921 4.438 7.937 1.00 97.56 152 GLU A N 1
ATOM 1200 C CA . GLU A 1 152 ? -3.549 4.919 9.271 1.00 97.56 152 GLU A CA 1
ATOM 1201 C C . GLU A 1 152 ? -4.664 5.733 9.936 1.00 97.56 152 GLU A C 1
ATOM 1203 O O . GLU A 1 152 ? -4.939 5.553 11.124 1.00 97.56 152 GLU A O 1
ATOM 1208 N N . GLN A 1 153 ? -5.320 6.626 9.191 1.00 97.69 153 GLN A N 1
ATOM 1209 C CA . GLN A 1 153 ? -6.457 7.401 9.693 1.00 97.69 153 GLN A CA 1
ATOM 1210 C C . GLN A 1 153 ? -7.632 6.489 10.071 1.00 97.69 153 GLN A C 1
ATOM 1212 O O . GLN A 1 153 ? -8.234 6.675 11.133 1.00 97.69 153 GLN A O 1
ATOM 1217 N N . GLN A 1 154 ? -7.926 5.470 9.256 1.00 97.75 154 GLN A N 1
ATOM 1218 C CA . GLN A 1 154 ? -8.971 4.496 9.559 1.00 97.75 154 GLN A CA 1
ATOM 1219 C C . GLN A 1 154 ? -8.640 3.705 10.830 1.00 97.75 154 GLN A C 1
ATOM 1221 O O . GLN A 1 154 ? -9.471 3.670 11.739 1.00 97.75 154 GLN A O 1
ATOM 1226 N N . ILE A 1 155 ? -7.417 3.174 10.946 1.00 97.62 155 ILE A N 1
ATOM 1227 C CA . ILE A 1 155 ? -6.940 2.455 12.139 1.00 97.62 155 ILE A CA 1
ATOM 1228 C C . ILE A 1 155 ? -7.045 3.344 13.385 1.00 97.62 155 ILE A C 1
ATOM 1230 O O . ILE A 1 155 ? -7.545 2.895 14.415 1.00 97.62 155 ILE A O 1
ATOM 1234 N N . LYS A 1 156 ? -6.640 4.620 13.304 1.00 97.62 156 LYS A N 1
ATOM 1235 C CA . LYS A 1 156 ? -6.772 5.580 14.416 1.00 97.62 156 LYS A CA 1
ATOM 1236 C C . LYS A 1 156 ? -8.236 5.791 14.815 1.00 97.62 156 LYS A C 1
ATOM 1238 O O . LYS A 1 156 ? -8.546 5.779 16.004 1.00 97.62 156 LYS A O 1
ATOM 1243 N N . SER A 1 157 ? -9.140 5.947 13.846 1.00 96.94 157 SER A N 1
ATOM 1244 C CA . SER A 1 157 ? -10.571 6.135 14.117 1.00 96.94 157 SER A CA 1
ATOM 1245 C C . SER A 1 157 ? -11.233 4.889 14.722 1.00 96.94 157 SER A C 1
ATOM 1247 O O . SER A 1 157 ? -12.057 5.002 15.629 1.00 96.94 157 SER A O 1
ATOM 1249 N N . GLU A 1 158 ? -10.855 3.690 14.268 1.00 96.38 158 GLU A N 1
ATOM 1250 C CA . GLU A 1 158 ? -11.346 2.422 14.813 1.00 96.38 158 GLU A CA 1
ATOM 1251 C C . GLU A 1 158 ? -10.794 2.170 16.218 1.00 96.38 158 GLU A C 1
ATOM 1253 O O . GLU A 1 158 ? -11.550 1.777 17.105 1.00 96.38 158 GLU A O 1
ATOM 1258 N N . ALA A 1 159 ? -9.519 2.489 16.464 1.00 97.31 159 ALA A N 1
ATOM 1259 C CA . ALA A 1 159 ? -8.922 2.423 17.795 1.00 97.31 159 ALA A CA 1
ATOM 1260 C C . ALA A 1 159 ? -9.636 3.355 18.789 1.00 97.31 159 ALA A C 1
ATOM 1262 O O . ALA A 1 159 ? -9.934 2.939 19.908 1.00 97.31 159 ALA A O 1
ATOM 1263 N N . GLN A 1 160 ? -9.981 4.581 18.376 1.00 97.56 160 GLN A N 1
ATOM 1264 C CA . GLN A 1 160 ? -10.763 5.513 19.199 1.00 97.56 160 GLN A CA 1
ATOM 1265 C C . GLN A 1 160 ? -12.173 4.984 19.496 1.00 97.56 160 GLN A C 1
ATOM 1267 O O . GLN A 1 160 ? -12.618 5.037 20.642 1.00 97.56 160 GLN A O 1
ATOM 1272 N N . LYS A 1 161 ? -12.869 4.422 18.496 1.00 97.56 161 LYS A N 1
ATOM 1273 C CA . LYS A 1 161 ? -14.186 3.789 18.695 1.00 97.56 161 LYS A CA 1
ATOM 1274 C C . LYS A 1 161 ? -14.111 2.613 19.668 1.00 97.56 161 LYS A C 1
ATOM 1276 O O . LYS A 1 161 ? -14.958 2.492 20.546 1.00 97.56 161 LYS A O 1
ATOM 1281 N N . LEU A 1 162 ? -13.088 1.769 19.539 1.00 96.69 162 LEU A N 1
ATOM 1282 C CA . LEU A 1 162 ? -12.874 0.622 20.420 1.00 96.69 162 LEU A CA 1
ATOM 1283 C C . LEU A 1 162 ? -12.533 1.065 21.849 1.00 96.69 162 LEU A C 1
ATOM 1285 O O . LEU A 1 162 ? -13.010 0.462 22.809 1.00 96.69 162 LEU A O 1
ATOM 1289 N N . GLN A 1 163 ? -11.761 2.143 22.007 1.00 97.62 163 GLN A N 1
ATOM 1290 C CA . GLN A 1 163 ? -11.496 2.748 23.311 1.00 97.62 163 GLN A CA 1
ATOM 1291 C C . GLN A 1 163 ? -12.788 3.261 23.965 1.00 97.62 163 GLN A C 1
ATOM 1293 O O . GLN A 1 163 ? -13.031 2.934 25.124 1.00 97.62 163 GLN A O 1
ATOM 1298 N N . ALA A 1 164 ? -13.635 3.985 23.223 1.00 96.75 164 ALA A N 1
ATOM 1299 C CA . ALA A 1 164 ? -14.922 4.483 23.717 1.00 96.75 164 ALA A CA 1
ATOM 1300 C C . ALA A 1 164 ? -15.889 3.345 24.101 1.00 96.75 164 ALA A C 1
ATOM 1302 O O . ALA A 1 164 ? -16.498 3.368 25.170 1.00 96.75 164 ALA A O 1
ATOM 1303 N N . ALA A 1 165 ? -15.974 2.296 23.277 1.00 97.06 165 ALA A N 1
ATOM 1304 C CA . ALA A 1 165 ? -16.781 1.116 23.587 1.00 97.06 165 ALA A CA 1
ATOM 1305 C C . ALA A 1 165 ? -16.270 0.381 24.841 1.00 97.06 165 ALA A C 1
ATOM 1307 O O . ALA A 1 165 ? -17.056 -0.114 25.649 1.00 97.06 165 ALA A O 1
ATOM 1308 N N . ASN A 1 166 ? -14.950 0.326 25.047 1.00 97.25 166 ASN A N 1
ATOM 1309 C CA . ASN A 1 166 ? -14.365 -0.271 26.247 1.00 97.25 166 ASN A CA 1
ATOM 1310 C C . ASN A 1 166 ? -14.638 0.550 27.513 1.00 97.25 166 ASN A C 1
ATOM 1312 O O . ASN A 1 166 ? -14.876 -0.049 28.564 1.00 97.25 166 ASN A O 1
ATOM 1316 N N . THR A 1 167 ? -14.618 1.885 27.434 1.00 97.44 167 THR A N 1
ATOM 1317 C CA . THR A 1 167 ? -14.985 2.741 28.573 1.00 97.44 167 THR A CA 1
ATOM 1318 C C . THR A 1 167 ? -16.455 2.562 28.940 1.00 97.44 167 THR A C 1
ATOM 1320 O O . THR A 1 167 ? -16.748 2.303 30.105 1.00 97.44 167 THR A O 1
ATOM 1323 N N . GLU A 1 168 ? -17.355 2.557 27.952 1.00 97.25 168 GLU A N 1
ATOM 1324 C CA . GLU A 1 168 ? -18.789 2.318 28.164 1.00 97.25 168 GLU A CA 1
ATOM 1325 C C . GLU A 1 168 ? -19.045 0.927 28.767 1.00 97.25 168 GLU A C 1
ATOM 1327 O O . GLU A 1 168 ? -19.768 0.786 29.755 1.00 97.25 168 GLU A O 1
ATOM 1332 N N . ARG A 1 169 ? -18.372 -0.116 28.256 1.00 97.50 169 ARG A N 1
ATOM 1333 C CA . ARG A 1 169 ? -18.447 -1.473 28.822 1.00 97.50 169 ARG A CA 1
ATOM 1334 C C . ARG A 1 169 ? -17.996 -1.510 30.283 1.00 97.50 169 ARG A C 1
ATOM 1336 O O . ARG A 1 169 ? -18.583 -2.231 31.088 1.00 97.50 169 ARG A O 1
ATOM 1343 N N . HIS A 1 170 ? -16.939 -0.779 30.633 1.00 97.38 170 HIS A N 1
ATOM 1344 C CA . HIS A 1 170 ? -16.425 -0.742 32.000 1.00 97.38 170 HIS A CA 1
ATOM 1345 C C . HIS A 1 170 ? -17.384 -0.017 32.956 1.00 97.38 170 HIS A C 1
ATOM 1347 O O . HIS A 1 170 ? -17.597 -0.481 34.076 1.00 97.38 170 HIS A O 1
ATOM 1353 N N . GLU A 1 171 ? -18.011 1.070 32.508 1.00 97.38 171 GLU A N 1
ATOM 1354 C CA . GLU A 1 171 ? -19.062 1.770 33.254 1.00 97.38 171 GLU A CA 1
ATOM 1355 C C . GLU A 1 171 ? -20.304 0.892 33.450 1.00 97.38 171 GLU A C 1
ATOM 1357 O O . GLU A 1 171 ? -20.803 0.777 34.571 1.00 97.38 171 GLU A O 1
ATOM 1362 N N . ALA A 1 172 ? -20.744 0.184 32.405 1.00 96.56 172 ALA A N 1
ATOM 1363 C CA . ALA A 1 172 ? -21.848 -0.769 32.491 1.00 96.56 172 ALA A CA 1
ATOM 1364 C C . ALA A 1 172 ? -21.554 -1.907 33.486 1.00 96.56 172 ALA A C 1
ATOM 1366 O O . ALA A 1 172 ? -22.427 -2.285 34.267 1.00 96.56 172 ALA A O 1
ATOM 1367 N N . LEU A 1 173 ? -20.317 -2.421 33.515 1.00 97.44 173 LEU A N 1
ATOM 1368 C CA . LEU A 1 173 ? -19.895 -3.428 34.496 1.00 97.44 173 LEU A CA 1
ATOM 1369 C C . LEU A 1 173 ? -19.908 -2.889 35.931 1.00 97.44 173 LEU A C 1
ATOM 1371 O O . LEU A 1 173 ? -20.379 -3.587 36.826 1.00 97.44 173 LEU A O 1
ATOM 1375 N N . LYS A 1 174 ? -19.447 -1.653 36.161 1.00 97.69 174 LYS A N 1
ATOM 1376 C CA . LYS A 1 174 ? -19.527 -1.011 37.485 1.00 97.69 174 LYS A CA 1
ATOM 1377 C C . LYS A 1 174 ? -20.974 -0.845 37.941 1.00 97.69 174 LYS A C 1
ATOM 1379 O O . LYS A 1 174 ? -21.293 -1.161 39.085 1.00 97.69 174 LYS A O 1
ATOM 1384 N N . LEU A 1 175 ? -21.855 -0.399 37.045 1.00 97.81 175 LEU A N 1
ATOM 1385 C CA . LEU A 1 175 ? -23.279 -0.266 37.340 1.00 97.81 175 LEU A CA 1
ATOM 1386 C C . LEU A 1 175 ? -23.910 -1.627 37.661 1.00 97.81 175 LEU A C 1
ATOM 1388 O O . LEU A 1 175 ? -24.659 -1.739 38.629 1.00 97.81 175 LEU A O 1
ATOM 1392 N N . ALA A 1 176 ? -23.582 -2.670 36.894 1.00 96.31 176 ALA A N 1
ATOM 1393 C CA . ALA A 1 176 ? -24.050 -4.028 37.155 1.00 96.31 176 ALA A CA 1
ATOM 1394 C C . ALA A 1 176 ? -23.573 -4.545 38.524 1.00 96.31 176 ALA A C 1
ATOM 1396 O O . ALA A 1 176 ? -24.377 -5.084 39.280 1.00 96.31 176 ALA A O 1
ATOM 1397 N N . GLN A 1 177 ? -22.306 -4.316 38.886 1.00 97.06 177 GLN A N 1
ATOM 1398 C CA . GLN A 1 177 ? -21.767 -4.665 40.207 1.00 97.06 177 GLN A CA 1
ATOM 1399 C C . GLN A 1 177 ? -22.472 -3.911 41.342 1.00 97.06 177 GLN A C 1
ATOM 1401 O O . GLN A 1 177 ? -22.811 -4.515 42.355 1.00 97.06 177 GLN A O 1
ATOM 1406 N N . GLN A 1 178 ? -22.755 -2.618 41.168 1.00 97.56 178 GLN A N 1
ATOM 1407 C CA . GLN A 1 178 ? -23.517 -1.835 42.145 1.00 97.56 178 GLN A CA 1
ATOM 1408 C C . GLN A 1 178 ? -24.957 -2.349 42.298 1.00 97.56 178 GLN A C 1
ATOM 1410 O O . GLN A 1 178 ? -25.500 -2.388 43.399 1.00 97.56 178 GLN A O 1
ATOM 1415 N N . LYS A 1 179 ? -25.607 -2.737 41.195 1.00 96.38 179 LYS A N 1
ATOM 1416 C CA . LYS A 1 179 ? -26.946 -3.343 41.242 1.00 96.38 179 LYS A CA 1
ATOM 1417 C C . LYS A 1 179 ? -26.912 -4.695 41.952 1.00 96.38 179 LYS A C 1
ATOM 1419 O O . LYS A 1 179 ? -27.816 -4.963 42.736 1.00 96.38 179 LYS A O 1
ATOM 1424 N N . GLN A 1 180 ? -25.866 -5.490 41.732 1.00 97.62 180 GLN A N 1
ATOM 1425 C CA . GLN A 1 180 ? -25.670 -6.761 42.422 1.00 97.62 180 GLN A CA 1
ATOM 1426 C C . GLN A 1 180 ? -25.511 -6.567 43.935 1.00 97.62 180 GLN A C 1
ATOM 1428 O O . GLN A 1 180 ? -26.232 -7.206 44.690 1.00 97.62 180 GLN A O 1
ATOM 1433 N N . SER A 1 181 ? -24.666 -5.635 44.389 1.00 96.88 181 SER A N 1
ATOM 1434 C CA . SER A 1 181 ? -24.492 -5.394 45.830 1.00 96.88 181 SER A CA 1
ATOM 1435 C C . SER A 1 181 ? -25.765 -4.880 46.511 1.00 96.88 181 SER A C 1
ATOM 1437 O O . SER A 1 181 ? -26.047 -5.257 47.646 1.00 96.88 181 SER A O 1
ATOM 1439 N N . MET A 1 182 ? -26.577 -4.069 45.820 1.00 97.00 182 MET A N 1
ATOM 1440 C CA . MET A 1 182 ? -27.896 -3.670 46.327 1.00 97.00 182 MET A CA 1
ATOM 1441 C C . MET A 1 182 ? -28.867 -4.851 46.422 1.00 97.00 182 MET A C 1
ATOM 1443 O O . MET A 1 182 ? -29.617 -4.931 47.392 1.00 97.00 182 MET A O 1
ATOM 1447 N N . LEU A 1 183 ? -28.863 -5.763 45.443 1.00 96.56 183 LEU A N 1
ATOM 1448 C CA . LEU A 1 183 ? -29.679 -6.979 45.497 1.00 96.56 183 LEU A CA 1
ATOM 1449 C C . LEU A 1 183 ? -29.245 -7.897 46.641 1.00 96.56 183 LEU A C 1
ATOM 1451 O O . LEU A 1 183 ? -30.109 -8.405 47.347 1.00 96.56 183 LEU A O 1
ATOM 1455 N N . ASP A 1 184 ? -27.941 -8.065 46.860 1.00 96.00 184 ASP A N 1
ATOM 1456 C CA . ASP A 1 184 ? -27.415 -8.877 47.960 1.00 96.00 184 ASP A CA 1
ATOM 1457 C C . ASP A 1 184 ? -27.773 -8.261 49.330 1.00 96.00 184 ASP A C 1
ATOM 1459 O O . ASP A 1 184 ? -28.205 -8.976 50.236 1.00 96.00 184 ASP A O 1
ATOM 1463 N N . SER A 1 185 ? -27.693 -6.928 49.465 1.00 96.75 185 SER A N 1
ATOM 1464 C CA . SER A 1 185 ? -28.148 -6.199 50.663 1.00 96.75 185 SER A CA 1
ATOM 1465 C C . SER A 1 185 ? -29.641 -6.419 50.918 1.00 96.75 185 SER A C 1
ATOM 1467 O O . SER A 1 185 ? -30.025 -6.858 52.002 1.00 96.75 185 SER A O 1
ATOM 1469 N N . LEU A 1 186 ? -30.488 -6.201 49.907 1.00 96.12 186 LEU A N 1
ATOM 1470 C CA . LEU A 1 186 ? -31.930 -6.439 50.015 1.00 96.12 186 LEU A CA 1
ATOM 1471 C C . LEU A 1 186 ? -32.254 -7.905 50.336 1.00 96.12 186 LEU A C 1
ATOM 1473 O O . LEU A 1 186 ? -33.149 -8.175 51.131 1.00 96.12 186 LEU A O 1
ATOM 1477 N N . ALA A 1 187 ? -31.523 -8.861 49.759 1.00 96.50 187 ALA A N 1
ATOM 1478 C CA . ALA A 1 187 ? -31.696 -10.279 50.061 1.00 96.50 187 ALA A CA 1
ATOM 1479 C C . ALA A 1 187 ? -31.374 -10.586 51.533 1.00 96.50 187 ALA A C 1
ATOM 1481 O O . ALA A 1 187 ? -32.122 -11.318 52.184 1.00 96.50 187 ALA A O 1
ATOM 1482 N N . SER A 1 188 ? -30.305 -9.992 52.078 1.00 95.75 188 SER A N 1
ATOM 1483 C CA . SER A 1 188 ? -29.955 -10.125 53.496 1.00 95.75 188 SER A CA 1
ATOM 1484 C C . SER A 1 188 ? -30.994 -9.492 54.431 1.00 95.75 188 SER A C 1
ATOM 1486 O O . SER A 1 188 ? -31.360 -10.120 55.423 1.00 95.75 188 SER A O 1
ATOM 1488 N N . GLU A 1 189 ? -31.545 -8.325 54.078 1.00 95.62 189 GLU A N 1
ATOM 1489 C CA . GLU A 1 189 ? -32.656 -7.681 54.799 1.00 95.62 189 GLU A CA 1
ATOM 1490 C C . GLU A 1 189 ? -33.941 -8.522 54.750 1.00 95.62 189 GLU A C 1
ATOM 1492 O O . GLU A 1 189 ? -34.656 -8.649 55.743 1.00 95.62 189 GLU A O 1
ATOM 1497 N N . CYS A 1 190 ? -34.244 -9.149 53.609 1.00 94.69 190 CYS A N 1
ATOM 1498 C CA . CYS A 1 190 ? -35.373 -10.069 53.509 1.00 94.69 190 CYS A CA 1
ATOM 1499 C C . CYS A 1 190 ? -35.189 -11.303 54.405 1.00 94.69 190 CYS A C 1
ATOM 1501 O O . CYS A 1 190 ? -36.153 -11.750 55.029 1.00 94.69 190 CYS A O 1
ATOM 1503 N N . GLU A 1 191 ? -33.977 -11.858 54.495 1.00 95.75 191 GLU A N 1
ATOM 1504 C CA . GLU A 1 191 ? -33.693 -12.994 55.378 1.00 95.75 191 GLU A CA 1
ATOM 1505 C C . GLU A 1 191 ? -33.736 -12.610 56.868 1.00 95.75 191 GLU A C 1
ATOM 1507 O O . GLU A 1 191 ? -34.257 -13.386 57.674 1.00 95.75 191 GLU A O 1
ATOM 1512 N N . THR A 1 192 ? -33.276 -11.417 57.263 1.00 95.06 192 THR A N 1
ATOM 1513 C CA . THR A 1 192 ? -33.440 -10.938 58.650 1.00 95.06 192 THR A CA 1
ATOM 1514 C C . THR A 1 192 ? -34.911 -10.702 58.986 1.00 95.06 192 THR A C 1
ATOM 1516 O O . THR A 1 192 ? -35.398 -11.256 59.970 1.00 95.06 192 THR A O 1
ATOM 1519 N N . ALA A 1 193 ? -35.661 -10.015 58.119 1.00 94.75 193 ALA A N 1
ATOM 1520 C CA . ALA A 1 193 ? -37.097 -9.798 58.300 1.00 94.75 193 ALA A CA 1
ATOM 1521 C C . ALA A 1 193 ? -37.882 -11.118 58.390 1.00 94.75 193 ALA A C 1
ATOM 1523 O O . ALA A 1 193 ? -38.826 -11.245 59.172 1.00 94.75 193 ALA A O 1
ATOM 1524 N N . LYS A 1 194 ? -37.480 -12.138 57.623 1.00 95.69 194 LYS A N 1
ATOM 1525 C CA . LYS A 1 194 ? -38.058 -13.486 57.693 1.00 95.69 194 LYS A CA 1
ATOM 1526 C C . LYS A 1 194 ? -37.771 -14.168 59.034 1.00 95.69 194 LYS A C 1
ATOM 1528 O O . LYS A 1 194 ? -38.684 -14.782 59.589 1.00 95.69 194 LYS A O 1
ATOM 1533 N N . LYS A 1 195 ? -36.550 -14.049 59.574 1.00 95.81 195 LYS A N 1
ATOM 1534 C CA . LYS A 1 195 ? -36.201 -14.553 60.917 1.00 95.81 195 LYS A CA 1
ATOM 1535 C C . LYS A 1 195 ? -36.997 -13.839 62.009 1.00 95.81 195 LYS A C 1
ATOM 1537 O O . LYS A 1 195 ? -37.545 -14.510 62.882 1.00 95.81 195 LYS A O 1
ATOM 1542 N N . ASP A 1 196 ? -37.134 -12.520 61.922 1.00 93.31 196 ASP A N 1
ATOM 1543 C CA . ASP A 1 196 ? -37.922 -11.728 62.871 1.00 93.31 196 ASP A CA 1
ATOM 1544 C C . ASP A 1 196 ? -39.406 -12.105 62.817 1.00 93.31 196 ASP A C 1
ATOM 1546 O O . ASP A 1 196 ? -40.032 -12.340 63.852 1.00 93.31 196 ASP A O 1
ATOM 1550 N N . ALA A 1 197 ? -39.961 -12.276 61.614 1.00 93.19 197 ALA A N 1
ATOM 1551 C CA . ALA A 1 197 ? -41.327 -12.756 61.433 1.00 93.19 197 ALA A CA 1
ATOM 1552 C C . ALA A 1 197 ? -41.521 -14.174 62.000 1.00 93.19 197 ALA A C 1
ATOM 1554 O O . ALA A 1 197 ? -42.558 -14.465 62.598 1.00 93.19 197 ALA A O 1
ATOM 1555 N N . GLN A 1 198 ? -40.537 -15.066 61.846 1.00 95.31 198 GLN A N 1
ATOM 1556 C CA . GLN A 1 198 ? -40.575 -16.405 62.436 1.00 95.31 198 GLN A CA 1
ATOM 1557 C C . GLN A 1 198 ? -40.513 -16.355 63.970 1.00 95.31 198 GLN A C 1
ATOM 1559 O O . GLN A 1 198 ? -41.272 -17.066 64.631 1.00 95.31 198 GLN A O 1
ATOM 1564 N N . LYS A 1 199 ? -39.670 -15.488 64.542 1.00 94.81 199 LYS A N 1
ATOM 1565 C CA . LYS A 1 199 ? -39.596 -15.262 65.990 1.00 94.81 199 LYS A CA 1
ATOM 1566 C C . LYS A 1 199 ? -40.927 -14.744 66.533 1.00 94.81 199 LYS A C 1
ATOM 1568 O O . LYS A 1 199 ? -41.481 -15.359 67.442 1.00 94.81 199 LYS A O 1
ATOM 1573 N N . ALA A 1 200 ? -41.498 -13.713 65.909 1.00 93.75 200 ALA A N 1
ATOM 1574 C CA . ALA A 1 200 ? -42.803 -13.169 66.277 1.00 93.75 200 ALA A CA 1
ATOM 1575 C C . ALA A 1 200 ? -43.919 -14.227 66.196 1.00 93.75 200 ALA A C 1
ATOM 1577 O O . ALA A 1 200 ? -44.767 -14.303 67.083 1.00 93.75 200 ALA A O 1
ATOM 1578 N N . ARG A 1 201 ? -43.896 -15.103 65.178 1.00 94.62 201 ARG A N 1
ATOM 1579 C CA . ARG A 1 201 ? -44.822 -16.248 65.094 1.00 94.62 201 ARG A CA 1
ATOM 1580 C C . ARG A 1 201 ? -44.657 -17.209 66.269 1.00 94.62 201 ARG A C 1
ATOM 1582 O O . ARG A 1 201 ? -45.657 -17.606 66.855 1.00 94.62 201 ARG A O 1
ATOM 1589 N N . SER A 1 202 ? -43.425 -17.560 66.638 1.00 93.44 202 SER A N 1
ATOM 1590 C CA . SER A 1 202 ? -43.173 -18.471 67.763 1.00 93.44 202 SER A CA 1
ATOM 1591 C C . SER A 1 202 ? -43.594 -17.879 69.116 1.00 93.44 202 SER A C 1
ATOM 1593 O O . SER A 1 202 ? -44.137 -18.591 69.963 1.00 93.44 202 SER A O 1
ATOM 1595 N N . GLU A 1 203 ? -43.414 -16.568 69.303 1.00 93.88 203 GLU A N 1
ATOM 1596 C CA . GLU A 1 203 ? -43.875 -15.839 70.487 1.00 93.88 203 GLU A CA 1
ATOM 1597 C C . GLU A 1 203 ? -45.404 -15.772 70.542 1.00 93.88 203 GLU A C 1
ATOM 1599 O O . GLU A 1 203 ? -45.979 -16.007 71.605 1.00 93.88 203 GLU A O 1
ATOM 1604 N N . LEU A 1 204 ? -46.063 -15.535 69.400 1.00 93.56 204 LEU A N 1
ATOM 1605 C CA . LEU A 1 204 ? -47.520 -15.568 69.288 1.00 93.56 204 LEU A CA 1
ATOM 1606 C C . LEU A 1 204 ? -48.074 -16.963 69.602 1.00 93.56 204 LEU A C 1
ATOM 1608 O O . LEU A 1 204 ? -49.026 -17.079 70.366 1.00 93.56 204 LEU A O 1
ATOM 1612 N N . GLU A 1 205 ? -47.476 -18.027 69.059 1.00 94.50 205 GLU A N 1
ATOM 1613 C CA . GLU A 1 205 ? -47.872 -19.404 69.370 1.00 94.50 205 GLU A CA 1
ATOM 1614 C C . GLU A 1 205 ? -47.707 -19.728 70.856 1.00 94.50 205 GLU A C 1
ATOM 1616 O O . GLU A 1 205 ? -48.576 -20.374 71.443 1.00 94.50 205 GLU A O 1
ATOM 1621 N N . ARG A 1 206 ? -46.610 -19.279 71.477 1.00 93.62 206 ARG A N 1
ATOM 1622 C CA . ARG A 1 206 ? -46.405 -19.415 72.922 1.00 93.62 206 ARG A CA 1
ATOM 1623 C C . ARG A 1 206 ? -47.503 -18.682 73.695 1.00 93.62 206 ARG A C 1
ATOM 1625 O O . ARG A 1 206 ? -48.145 -19.307 74.534 1.00 93.62 206 ARG A O 1
ATOM 1632 N N . GLY A 1 207 ? -47.768 -17.419 73.361 1.00 91.44 207 GLY A N 1
ATOM 1633 C CA . GLY A 1 207 ? -48.832 -16.633 73.989 1.00 91.44 207 GLY A CA 1
ATOM 1634 C C . GLY A 1 207 ? -50.214 -17.267 73.811 1.00 91.44 207 GLY A C 1
ATOM 1635 O O . GLY A 1 207 ? -51.023 -17.259 74.730 1.00 91.44 207 GLY A O 1
ATOM 1636 N N . LEU A 1 208 ? -50.477 -17.904 72.667 1.00 93.19 208 LEU A N 1
ATOM 1637 C CA . LEU A 1 208 ? -51.734 -18.605 72.408 1.00 93.19 208 LEU A CA 1
ATOM 1638 C C . LEU A 1 208 ? -51.866 -19.893 73.240 1.00 93.19 208 LEU A C 1
ATOM 1640 O O . LEU A 1 208 ? -52.961 -20.206 73.709 1.00 93.19 208 LEU A O 1
ATOM 1644 N N . ARG A 1 209 ? -50.764 -20.622 73.480 1.00 93.12 209 ARG A N 1
ATOM 1645 C CA . ARG A 1 209 ? -50.742 -21.758 74.422 1.00 93.12 209 ARG A CA 1
ATOM 1646 C C . ARG A 1 209 ? -50.986 -21.296 75.857 1.00 93.12 209 ARG A C 1
ATOM 1648 O O . ARG A 1 209 ? -51.811 -21.899 76.532 1.00 93.12 209 ARG A O 1
ATOM 1655 N N . GLU A 1 210 ? -50.324 -20.224 76.290 1.00 93.12 210 GLU A N 1
ATOM 1656 C CA . GLU A 1 210 ? -50.516 -19.624 77.619 1.00 93.12 210 GLU A CA 1
ATOM 1657 C C . GLU A 1 210 ? -51.964 -19.150 77.812 1.00 93.12 210 GLU A C 1
ATOM 1659 O O . GLU A 1 210 ? -52.615 -19.503 78.796 1.00 93.12 210 GLU A O 1
ATOM 1664 N N . ALA A 1 211 ? -52.522 -18.443 76.826 1.00 90.88 211 ALA A N 1
ATOM 1665 C CA . ALA A 1 211 ? -53.919 -18.024 76.834 1.00 90.88 211 ALA A CA 1
ATOM 1666 C C . ALA A 1 211 ? -54.876 -19.221 76.926 1.00 90.88 211 ALA A C 1
ATOM 1668 O O . ALA A 1 211 ? -55.849 -19.165 77.678 1.00 90.88 211 ALA A O 1
ATOM 1669 N N . LYS A 1 212 ? -54.584 -20.324 76.219 1.00 94.19 212 LYS A N 1
ATOM 1670 C CA . LYS A 1 212 ? -55.358 -21.571 76.301 1.00 94.19 212 LYS A CA 1
ATOM 1671 C C . LYS A 1 212 ? -55.275 -22.215 77.689 1.00 94.19 212 LYS A C 1
ATOM 1673 O O . LYS A 1 212 ? -56.285 -22.661 78.219 1.00 94.19 212 LYS A O 1
ATOM 1678 N N . THR A 1 213 ? -54.091 -22.246 78.304 1.00 92.31 213 THR A N 1
ATOM 1679 C CA . THR A 1 213 ? -53.942 -22.758 79.676 1.00 92.31 213 THR A CA 1
ATOM 1680 C C . THR A 1 213 ? -54.684 -21.896 80.691 1.00 92.31 213 THR A C 1
ATOM 1682 O O . THR A 1 213 ? -55.360 -22.442 81.555 1.00 92.31 213 THR A O 1
ATOM 1685 N N . LEU A 1 214 ? -54.637 -20.568 80.550 1.00 90.88 214 LEU A N 1
ATOM 1686 C CA . LEU A 1 214 ? -55.370 -19.643 81.414 1.00 90.88 214 LEU A CA 1
ATOM 1687 C C . LEU A 1 214 ? -56.884 -19.772 81.233 1.00 90.88 214 LEU A C 1
ATOM 1689 O O . LEU A 1 214 ? -57.615 -19.734 82.217 1.00 90.88 214 LEU A O 1
ATOM 1693 N N . THR A 1 215 ? -57.374 -19.954 80.003 1.00 92.81 215 THR A N 1
ATOM 1694 C CA . THR A 1 215 ? -58.808 -20.199 79.764 1.00 92.81 215 THR A CA 1
ATOM 1695 C C . THR A 1 215 ? -59.259 -21.520 80.374 1.00 92.81 215 THR A C 1
ATOM 1697 O O . THR A 1 215 ? -60.293 -21.528 81.031 1.00 92.81 215 THR A O 1
ATOM 1700 N N . ASN A 1 216 ? -58.467 -22.592 80.255 1.00 93.25 216 ASN A N 1
ATOM 1701 C CA . ASN A 1 216 ? -58.750 -23.857 80.937 1.00 93.25 216 ASN A CA 1
ATOM 1702 C C . ASN A 1 216 ? -58.779 -23.688 82.465 1.00 93.25 216 ASN A C 1
ATOM 1704 O O . ASN A 1 216 ? -59.737 -24.110 83.094 1.00 93.25 216 ASN A O 1
ATOM 1708 N N . GLN A 1 217 ? -57.791 -23.009 83.058 1.00 93.38 217 GLN A N 1
ATOM 1709 C CA . GLN A 1 217 ? -57.778 -22.720 84.501 1.00 93.38 217 GLN A CA 1
ATOM 1710 C C . GLN A 1 217 ? -58.980 -21.874 84.931 1.00 93.38 217 GLN A C 1
ATOM 1712 O O . GLN A 1 217 ? -59.571 -22.108 85.978 1.00 93.38 217 GLN A O 1
ATOM 1717 N N . THR A 1 218 ? -59.361 -20.883 84.121 1.00 90.50 218 THR A N 1
ATOM 1718 C CA . THR A 1 218 ? -60.539 -20.051 84.393 1.00 90.50 218 THR A CA 1
ATOM 1719 C C . THR A 1 218 ? -61.811 -20.893 84.349 1.00 90.50 218 THR A C 1
ATOM 1721 O O . THR A 1 218 ? -62.685 -20.702 85.187 1.00 90.50 218 THR A O 1
ATOM 1724 N N . GLN A 1 219 ? -61.905 -21.832 83.406 1.00 93.56 219 GLN A N 1
ATOM 1725 C CA . GLN A 1 219 ? -63.014 -22.774 83.319 1.00 93.56 219 GLN A CA 1
ATOM 1726 C C . GLN A 1 219 ? -63.041 -23.726 84.527 1.00 93.56 219 GLN A C 1
ATOM 1728 O O . GLN A 1 219 ? -64.087 -23.860 85.149 1.00 93.56 219 GLN A O 1
ATOM 1733 N N . GLU A 1 220 ? -61.906 -24.313 84.917 1.00 92.94 220 GLU A N 1
ATOM 1734 C CA . GLU A 1 220 ? -61.787 -25.168 86.111 1.00 92.94 220 GLU A CA 1
ATOM 1735 C C . GLU A 1 220 ? -62.225 -24.425 87.383 1.00 92.94 220 GLU A C 1
ATOM 1737 O O . GLU A 1 220 ? -63.013 -24.944 88.170 1.00 92.94 220 GLU A O 1
ATOM 1742 N N . LEU A 1 221 ? -61.784 -23.174 87.555 1.00 91.31 221 LEU A N 1
ATOM 1743 C CA . LEU A 1 221 ? -62.201 -22.326 88.676 1.00 91.31 221 LEU A CA 1
ATOM 1744 C C . LEU A 1 221 ? -63.694 -21.974 88.625 1.00 91.31 221 LEU A C 1
ATOM 1746 O O . LEU A 1 221 ? -64.334 -21.859 89.670 1.00 91.31 221 LEU A O 1
ATOM 1750 N N . GLN A 1 222 ? -64.267 -21.779 87.435 1.00 93.06 222 GLN A N 1
ATOM 1751 C CA . GLN A 1 222 ? -65.707 -21.552 87.277 1.00 93.06 222 GLN A CA 1
ATOM 1752 C C . GLN A 1 222 ? -66.515 -22.796 87.659 1.00 93.06 222 GLN A C 1
ATOM 1754 O O . GLN A 1 222 ? -67.486 -22.667 88.403 1.00 93.06 222 GLN A O 1
ATOM 1759 N N . GLU A 1 223 ? -66.090 -23.978 87.208 1.00 93.00 223 GLU A N 1
ATOM 1760 C CA . GLU A 1 223 ? -66.694 -25.267 87.565 1.00 93.00 223 GLU A CA 1
ATOM 1761 C C . GLU A 1 223 ? -66.581 -25.532 89.078 1.00 93.00 223 GLU A C 1
ATOM 1763 O O . GLU A 1 223 ? -67.546 -25.964 89.710 1.00 93.00 223 GLU A O 1
ATOM 1768 N N . GLU A 1 224 ? -65.442 -25.203 89.699 1.00 93.56 224 GLU A N 1
ATOM 1769 C CA . GLU A 1 224 ? -65.255 -25.309 91.150 1.00 93.56 224 GLU A CA 1
ATOM 1770 C C . GLU A 1 224 ? -66.163 -24.339 91.923 1.00 93.56 224 GLU A C 1
ATOM 1772 O O . GLU A 1 224 ? -66.793 -24.730 92.908 1.00 93.56 224 GLU A O 1
ATOM 1777 N N . LEU A 1 225 ? -66.287 -23.087 91.472 1.00 90.19 225 LEU A N 1
ATOM 1778 C CA . LEU A 1 225 ? -67.209 -22.119 92.071 1.00 90.19 225 LEU A CA 1
ATOM 1779 C C . LEU A 1 225 ? -68.670 -22.564 91.954 1.00 90.19 225 LEU A C 1
ATOM 1781 O O . LEU A 1 225 ? -69.434 -22.384 92.903 1.00 90.19 225 LEU A O 1
ATOM 1785 N N . GLU A 1 226 ? -69.070 -23.131 90.816 1.00 92.38 226 GLU A N 1
ATOM 1786 C CA . GLU A 1 226 ? -70.414 -23.679 90.619 1.00 92.38 226 GLU A CA 1
ATOM 1787 C C . GLU A 1 226 ? -70.659 -24.872 91.548 1.00 92.38 226 GLU A C 1
ATOM 1789 O O . GLU A 1 226 ? -71.644 -24.881 92.288 1.00 92.38 226 GLU A O 1
ATOM 1794 N N . TYR A 1 227 ? -69.704 -25.802 91.630 1.00 92.94 227 TYR A N 1
ATOM 1795 C CA . TYR A 1 227 ? -69.746 -26.916 92.573 1.00 92.94 227 TYR A CA 1
ATOM 1796 C C . TYR A 1 227 ? -69.866 -26.444 94.030 1.00 92.94 227 TYR A C 1
ATOM 1798 O O . TYR A 1 227 ? -70.663 -26.989 94.796 1.00 92.94 227 TYR A O 1
ATOM 1806 N N . LEU A 1 228 ? -69.107 -25.420 94.435 1.00 89.38 228 LEU A N 1
ATOM 1807 C CA . LEU A 1 228 ? -69.180 -24.852 95.782 1.00 89.38 228 LEU A CA 1
ATOM 1808 C C . LEU A 1 228 ? -70.525 -24.165 96.052 1.00 89.38 228 LEU A C 1
ATOM 1810 O O . LEU A 1 228 ? -71.071 -24.345 97.141 1.00 89.38 228 LEU A O 1
ATOM 1814 N N . ARG A 1 229 ? -71.097 -23.445 95.078 1.00 89.94 229 ARG A N 1
ATOM 1815 C CA . ARG A 1 229 ? -72.445 -22.858 95.198 1.00 89.94 229 ARG A CA 1
ATOM 1816 C C . ARG A 1 229 ? -73.525 -23.926 95.330 1.00 89.94 229 ARG A C 1
ATOM 1818 O O . ARG A 1 229 ? -74.386 -23.817 96.200 1.00 89.94 229 ARG A O 1
ATOM 1825 N N . ASP A 1 230 ? -73.470 -24.979 94.523 1.00 89.25 230 ASP A N 1
ATOM 1826 C CA . ASP A 1 230 ? -74.400 -26.108 94.628 1.00 89.25 230 ASP A CA 1
ATOM 1827 C C . ASP A 1 230 ? -74.254 -26.819 95.977 1.00 89.25 230 ASP A C 1
ATOM 1829 O O . ASP A 1 230 ? -75.233 -27.198 96.634 1.00 89.25 230 ASP A O 1
ATOM 1833 N N . ARG A 1 231 ? -73.015 -26.962 96.446 1.00 88.06 231 ARG A N 1
ATOM 1834 C CA . ARG A 1 231 ? -72.694 -27.534 97.751 1.00 88.06 231 ARG A CA 1
ATOM 1835 C C . ARG A 1 231 ? -73.238 -26.683 98.904 1.00 88.06 231 ARG A C 1
ATOM 1837 O O . ARG A 1 231 ? -73.758 -27.255 99.867 1.00 88.06 231 ARG A O 1
ATOM 1844 N N . GLU A 1 232 ? -73.151 -25.360 98.804 1.00 88.12 232 GLU A N 1
ATOM 1845 C CA . GLU A 1 232 ? -73.737 -24.396 99.742 1.00 88.12 232 GLU A CA 1
ATOM 1846 C C . GLU A 1 232 ? -75.271 -24.495 99.747 1.00 88.12 232 GLU A C 1
ATOM 1848 O O . GLU A 1 232 ? -75.876 -24.727 100.795 1.00 88.12 232 GLU A O 1
ATOM 1853 N N . MET A 1 233 ? -75.904 -24.444 98.572 1.00 87.81 233 MET A N 1
ATOM 1854 C CA . MET A 1 233 ? -77.362 -24.539 98.409 1.00 87.81 233 MET A CA 1
ATOM 1855 C C . MET A 1 233 ? -77.937 -25.872 98.912 1.00 87.81 233 MET A C 1
ATOM 1857 O O . MET A 1 233 ? -79.066 -25.936 99.403 1.00 87.81 233 MET A O 1
ATOM 1861 N N . THR A 1 234 ? -77.168 -26.960 98.822 1.00 90.31 234 THR A N 1
ATOM 1862 C CA . THR A 1 234 ? -77.570 -28.289 99.314 1.00 90.31 234 THR A CA 1
ATOM 1863 C C . THR A 1 234 ? -77.201 -28.548 100.775 1.00 90.31 234 THR A C 1
ATOM 1865 O O . THR A 1 234 ? -77.574 -29.596 101.310 1.00 90.31 234 THR A O 1
ATOM 1868 N N . MET A 1 235 ? -76.503 -27.626 101.447 1.00 88.44 235 MET A N 1
ATOM 1869 C CA . MET A 1 235 ? -76.045 -27.797 102.830 1.00 88.44 235 MET A CA 1
ATOM 1870 C C . MET A 1 235 ? -77.198 -28.078 103.817 1.00 88.44 235 MET A C 1
ATOM 1872 O O . MET A 1 235 ? -77.076 -29.053 104.559 1.00 88.44 235 MET A O 1
ATOM 1876 N N . PRO A 1 236 ? -78.359 -27.386 103.774 1.00 83.75 236 PRO A N 1
ATOM 1877 C CA . PRO A 1 236 ? 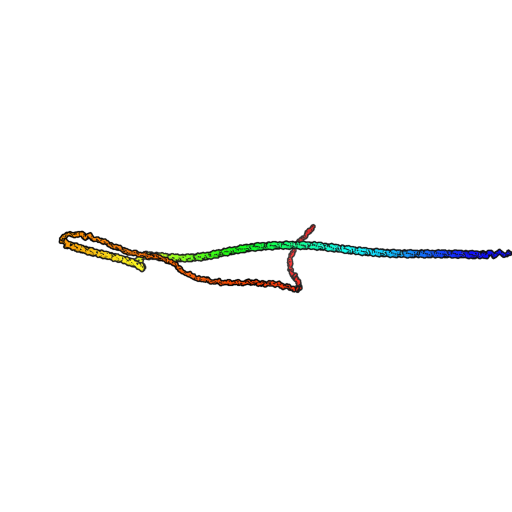-79.490 -27.694 104.659 1.00 83.75 236 PRO A CA 1
ATOM 1878 C C . PRO A 1 236 ? -80.033 -29.119 104.468 1.00 83.75 236 PRO A C 1
ATOM 1880 O O . PRO A 1 236 ? -80.221 -29.856 105.432 1.00 83.75 236 PRO A O 1
ATOM 1883 N N . LYS A 1 237 ? -80.188 -29.564 103.212 1.00 86.44 237 LYS A N 1
ATOM 1884 C CA . LYS A 1 237 ? -80.647 -30.929 102.895 1.00 86.44 237 LYS A CA 1
ATOM 1885 C C . LYS A 1 237 ? -79.638 -31.990 103.348 1.00 86.44 237 LYS A C 1
ATOM 1887 O O . LYS A 1 237 ? -80.021 -33.052 103.836 1.00 86.44 237 LYS A O 1
ATOM 1892 N N . ARG A 1 238 ? -78.333 -31.728 103.182 1.00 86.62 238 ARG A N 1
ATOM 1893 C CA . ARG A 1 238 ? -77.259 -32.636 103.630 1.00 86.62 238 ARG A CA 1
ATOM 1894 C C . ARG A 1 238 ? -77.137 -32.670 105.152 1.00 86.62 238 ARG A C 1
ATOM 1896 O O . ARG A 1 238 ? -76.826 -33.733 105.689 1.00 86.62 238 ARG A O 1
ATOM 1903 N N . TYR A 1 239 ? -77.420 -31.554 105.821 1.00 87.25 239 TYR A N 1
ATOM 1904 C CA . TYR A 1 239 ? -77.513 -31.460 107.273 1.00 87.25 239 TYR A CA 1
ATOM 1905 C C . TYR A 1 239 ? -78.624 -32.362 107.819 1.00 87.25 239 TYR A C 1
ATOM 1907 O O . TYR A 1 239 ? -78.346 -33.233 108.641 1.00 87.25 239 TYR A O 1
ATOM 1915 N N . GLU A 1 240 ? -79.841 -32.244 107.283 1.00 84.69 240 GLU A N 1
ATOM 1916 C CA . GLU A 1 240 ? -80.985 -33.086 107.666 1.00 84.69 240 GLU A CA 1
ATOM 1917 C C . GLU A 1 240 ? -80.729 -34.580 107.420 1.00 84.69 240 GLU A C 1
ATOM 1919 O O . GLU A 1 240 ? -81.096 -35.425 108.233 1.00 84.69 240 GLU A O 1
ATOM 1924 N N . ALA A 1 241 ? -80.049 -34.918 106.320 1.00 87.25 241 ALA A N 1
ATOM 1925 C CA . ALA A 1 241 ? -79.707 -36.298 105.979 1.00 87.25 241 ALA A CA 1
ATOM 1926 C C . ALA A 1 241 ? -78.482 -36.858 106.735 1.00 87.25 241 ALA A C 1
ATOM 1928 O O . ALA A 1 241 ? -78.116 -38.014 106.512 1.00 87.25 241 ALA A O 1
ATOM 1929 N N . GLY A 1 242 ? -77.795 -36.057 107.561 1.00 85.38 242 GLY A N 1
ATOM 1930 C CA . GLY A 1 242 ? -76.571 -36.456 108.270 1.00 85.38 242 GLY A CA 1
ATOM 1931 C C . GLY A 1 242 ? -75.341 -36.675 107.373 1.00 85.38 242 GLY A C 1
ATOM 1932 O O . GLY A 1 242 ? -74.350 -37.256 107.812 1.00 85.38 242 GLY A O 1
ATOM 1933 N N . LYS A 1 243 ? -75.376 -36.210 106.117 1.00 89.81 243 LYS A N 1
ATOM 1934 C CA . LYS A 1 243 ? -74.317 -36.386 105.100 1.00 89.81 243 LYS A CA 1
ATOM 1935 C C . LYS A 1 243 ? -73.391 -35.168 104.980 1.00 89.81 243 LYS A C 1
ATOM 1937 O O . LYS A 1 243 ? -72.930 -34.832 103.889 1.00 89.81 243 LYS A O 1
ATOM 1942 N N . LEU A 1 244 ? -73.148 -34.477 106.088 1.00 87.94 244 LEU A N 1
ATOM 1943 C CA . LEU A 1 244 ? -72.195 -33.368 106.144 1.00 87.94 244 LEU A CA 1
ATOM 1944 C C . LEU A 1 244 ? -70.758 -33.896 106.075 1.00 87.94 244 LEU A C 1
ATOM 1946 O O . LEU A 1 244 ? -70.438 -34.942 106.644 1.00 87.94 244 LEU A O 1
ATOM 1950 N N . SER A 1 245 ? -69.880 -33.146 105.418 1.00 88.44 245 SER A N 1
ATOM 1951 C CA . SER A 1 245 ? -68.430 -33.328 105.528 1.00 88.44 245 SER A CA 1
ATOM 1952 C C . SER A 1 245 ? -67.962 -33.004 106.950 1.00 88.44 245 SER A C 1
ATOM 1954 O O . SER A 1 245 ? -68.598 -32.211 107.634 1.00 88.44 245 SER A O 1
ATOM 1956 N N . ASP A 1 246 ? -66.845 -33.566 107.408 1.00 85.94 246 ASP A N 1
ATOM 1957 C CA . ASP A 1 246 ? -66.353 -33.342 108.776 1.00 85.94 246 ASP A CA 1
ATOM 1958 C C . ASP A 1 246 ? -66.048 -31.865 109.072 1.00 85.94 246 ASP A C 1
ATOM 1960 O O . ASP A 1 246 ? -66.291 -31.398 110.183 1.00 85.94 246 ASP A O 1
ATOM 1964 N N . VAL A 1 247 ? -65.638 -31.099 108.054 1.00 86.88 247 VAL A N 1
ATOM 1965 C CA . VAL A 1 247 ? -65.485 -29.638 108.154 1.00 86.88 247 VAL A CA 1
ATOM 1966 C C . VAL A 1 247 ? -66.843 -28.955 108.350 1.00 86.88 247 VAL A C 1
ATOM 1968 O O . VAL A 1 247 ? -66.995 -28.114 109.231 1.00 86.88 247 VAL A O 1
ATOM 1971 N N . GLU A 1 248 ? -67.858 -29.350 107.575 1.00 88.94 248 GLU A N 1
ATOM 1972 C CA . GLU A 1 248 ? -69.222 -28.815 107.692 1.00 88.94 248 GLU A CA 1
ATOM 1973 C C . GLU A 1 248 ? -69.853 -29.207 109.037 1.00 88.94 248 GLU A C 1
ATOM 1975 O O . GLU A 1 248 ? -70.487 -28.377 109.680 1.00 88.94 248 GLU A O 1
ATOM 1980 N N . LYS A 1 249 ? -69.630 -30.440 109.512 1.00 87.19 249 LYS A N 1
ATOM 1981 C CA . LYS A 1 249 ? -70.047 -30.892 110.847 1.00 87.19 249 LYS A CA 1
ATOM 1982 C C . LYS A 1 249 ? -69.393 -30.052 111.930 1.00 87.19 249 LYS A C 1
ATOM 1984 O O . LYS A 1 249 ? -70.099 -29.585 112.811 1.00 87.19 249 LYS A O 1
ATOM 1989 N N . SER A 1 250 ? -68.078 -29.839 111.858 1.00 87.19 250 SER A N 1
ATOM 1990 C CA . SER A 1 250 ? -67.351 -29.006 112.820 1.00 87.19 250 SER A CA 1
ATOM 1991 C C . SER A 1 250 ? -67.888 -27.576 112.836 1.00 87.19 250 SER A C 1
ATOM 1993 O O . SER A 1 250 ? -68.084 -27.017 113.911 1.00 87.19 250 SER A O 1
ATOM 1995 N N . PHE A 1 251 ? -68.167 -26.995 111.665 1.00 88.75 251 PHE A N 1
ATOM 1996 C CA . PHE A 1 251 ? -68.759 -25.663 111.562 1.00 88.75 251 PHE A CA 1
ATOM 1997 C C . PHE A 1 251 ? -70.163 -25.619 112.171 1.00 88.75 251 PHE A C 1
ATOM 1999 O O . PHE A 1 251 ? -70.414 -24.812 113.060 1.00 88.75 251 PHE A O 1
ATOM 2006 N N . VAL A 1 252 ? -71.072 -26.512 111.768 1.00 90.12 252 VAL A N 1
ATOM 2007 C CA . VAL A 1 252 ? -72.440 -26.511 112.304 1.00 90.12 252 VAL A CA 1
ATOM 2008 C C . VAL A 1 252 ? -72.453 -26.842 113.798 1.00 90.12 252 VAL A C 1
ATOM 2010 O O . VAL A 1 252 ? -73.213 -26.246 114.553 1.00 90.12 252 VAL A O 1
ATOM 2013 N N . GLN A 1 253 ? -71.577 -27.731 114.263 1.00 88.62 253 GLN A N 1
ATOM 2014 C CA . GLN A 1 253 ? -71.409 -28.026 115.682 1.00 88.62 253 GLN A CA 1
ATOM 2015 C C . GLN A 1 253 ? -70.877 -26.816 116.452 1.00 88.62 253 GLN A C 1
ATOM 2017 O O . GLN A 1 253 ? -71.372 -26.549 117.542 1.00 88.62 253 GLN A O 1
ATOM 2022 N N . SER A 1 254 ? -69.938 -26.058 115.879 1.00 88.44 254 SER A N 1
ATOM 2023 C CA . SER A 1 254 ? -69.474 -24.788 116.439 1.00 88.44 254 SER A CA 1
ATOM 2024 C C . SER A 1 254 ? -70.603 -23.756 116.493 1.00 88.44 254 SER A C 1
ATOM 2026 O O . SER A 1 254 ? -70.783 -23.135 117.534 1.00 88.44 254 SER A O 1
ATOM 2028 N N . VAL A 1 255 ? -71.437 -23.639 115.452 1.00 88.56 255 VAL A N 1
ATOM 2029 C CA . VAL A 1 255 ? -72.620 -22.757 115.447 1.00 88.56 255 VAL A CA 1
ATOM 2030 C C . VAL A 1 255 ? -73.641 -23.186 116.506 1.00 88.56 255 VAL A C 1
ATOM 2032 O O . VAL A 1 255 ? -74.145 -22.343 117.240 1.00 88.56 255 VAL A O 1
ATOM 2035 N N . ILE A 1 256 ? -73.919 -24.486 116.646 1.00 88.12 256 ILE A N 1
ATOM 2036 C CA . ILE A 1 256 ? -74.827 -25.020 117.673 1.00 88.12 256 ILE A CA 1
ATOM 2037 C C . ILE A 1 256 ? -74.258 -24.793 119.075 1.00 88.12 256 ILE A C 1
ATOM 2039 O O . ILE A 1 256 ? -75.000 -24.403 119.971 1.00 88.12 256 ILE A O 1
ATOM 2043 N N . GLN A 1 257 ? -72.964 -25.042 119.285 1.00 88.38 257 GLN A N 1
ATOM 2044 C CA . GLN A 1 257 ? -72.293 -24.788 120.560 1.00 88.38 257 GLN A CA 1
ATOM 2045 C C . GLN A 1 257 ? -72.296 -23.304 120.898 1.00 88.38 257 GLN A C 1
ATOM 2047 O O . GLN A 1 257 ? -72.597 -22.964 122.033 1.00 88.38 257 GLN A O 1
ATOM 2052 N N . MET A 1 258 ? -72.025 -22.434 119.925 1.00 88.88 258 MET A N 1
ATOM 2053 C CA . MET A 1 258 ? -72.104 -20.987 120.091 1.00 88.88 258 MET A CA 1
ATOM 2054 C C . MET A 1 258 ? -73.523 -20.581 120.491 1.00 88.88 258 MET A C 1
ATOM 2056 O O . MET A 1 258 ? -73.687 -19.911 121.499 1.00 88.88 258 MET A O 1
ATOM 2060 N N . TYR A 1 259 ? -74.551 -21.065 119.786 1.00 88.81 259 TYR A N 1
ATOM 2061 C CA . TYR A 1 259 ? -75.948 -20.764 120.112 1.00 88.81 259 TYR A CA 1
ATOM 2062 C C . TYR A 1 259 ? -76.347 -21.285 121.501 1.00 88.81 259 TYR A C 1
ATOM 2064 O O . TYR A 1 259 ? -77.013 -20.585 122.257 1.00 88.81 259 TYR A O 1
ATOM 2072 N N . ARG A 1 260 ? -75.904 -22.494 121.875 1.00 88.88 260 ARG A N 1
ATOM 2073 C CA . ARG A 1 260 ? -76.108 -23.051 123.222 1.00 88.88 260 ARG A CA 1
ATOM 2074 C C . ARG A 1 260 ? -75.407 -22.225 124.286 1.00 88.88 260 ARG A C 1
ATOM 2076 O O . ARG A 1 260 ? -76.050 -21.889 125.266 1.00 88.88 260 ARG A O 1
ATOM 2083 N N . ALA A 1 261 ? -74.146 -21.864 124.074 1.00 85.00 261 ALA A N 1
ATOM 2084 C CA . ALA A 1 261 ? -73.384 -21.029 124.991 1.00 85.00 261 ALA A CA 1
ATOM 2085 C C . ALA A 1 261 ? -74.044 -19.654 125.162 1.00 85.00 261 ALA A C 1
ATOM 2087 O O . ALA A 1 261 ? -74.141 -19.166 126.282 1.00 85.00 261 ALA A O 1
ATOM 2088 N N . THR A 1 262 ? -74.569 -19.054 124.087 1.00 84.50 262 THR A N 1
ATOM 2089 C CA . THR A 1 262 ? -75.340 -17.805 124.166 1.00 84.50 262 THR A CA 1
ATOM 2090 C C . THR A 1 262 ? -76.635 -17.990 124.957 1.00 84.50 262 THR A C 1
ATOM 2092 O O . THR A 1 262 ? -76.903 -17.207 125.861 1.00 84.50 262 THR A O 1
ATOM 2095 N N . CYS A 1 263 ? -77.419 -19.041 124.693 1.00 87.94 263 CYS A N 1
ATOM 2096 C CA . CYS A 1 263 ? -78.634 -19.317 125.465 1.00 87.94 263 CYS A CA 1
ATOM 2097 C C . CYS A 1 263 ? -78.343 -19.636 126.941 1.00 87.94 263 CYS A C 1
ATOM 2099 O O . CYS A 1 263 ? -79.076 -19.187 127.815 1.00 87.94 263 CYS A O 1
ATOM 2101 N N . GLU A 1 264 ? -77.291 -20.402 127.230 1.00 87.94 264 GLU A N 1
ATOM 2102 C CA . GLU A 1 264 ? -76.833 -20.697 128.591 1.00 87.94 264 GLU A CA 1
ATOM 2103 C C . GLU A 1 264 ? -76.409 -19.414 129.305 1.00 87.94 264 GLU A C 1
ATOM 2105 O O . GLU A 1 264 ? -76.850 -19.172 130.426 1.00 87.94 264 GLU A O 1
ATOM 2110 N N . GLN A 1 265 ? -75.639 -18.549 128.641 1.00 87.56 265 GLN A N 1
ATOM 2111 C CA . GLN A 1 265 ? -75.263 -17.246 129.177 1.00 87.56 265 GLN A CA 1
ATOM 2112 C C . GLN A 1 265 ? -76.494 -16.371 129.447 1.00 87.56 265 GLN A C 1
ATOM 2114 O O . GLN A 1 265 ? -76.577 -15.756 130.506 1.00 87.56 265 GLN A O 1
ATOM 2119 N N . ASP A 1 266 ? -77.476 -16.349 128.544 1.00 84.88 266 ASP A N 1
ATOM 2120 C CA . ASP A 1 266 ? -78.734 -15.622 128.737 1.00 84.88 266 ASP A CA 1
ATOM 2121 C C . ASP A 1 266 ? -79.547 -16.168 129.919 1.00 84.88 266 ASP A C 1
ATOM 2123 O O . ASP A 1 266 ? -80.149 -15.393 130.665 1.00 84.88 266 ASP A O 1
ATOM 2127 N N . ILE A 1 267 ? -79.564 -17.490 130.124 1.00 87.00 267 ILE A N 1
ATOM 2128 C CA . ILE A 1 267 ? -80.206 -18.123 131.285 1.00 87.00 267 ILE A CA 1
ATOM 2129 C C . ILE A 1 267 ? -79.478 -17.725 132.570 1.00 87.00 267 ILE A C 1
ATOM 2131 O O . ILE A 1 267 ? -80.130 -17.291 133.516 1.00 87.00 267 ILE A O 1
ATOM 2135 N N . VAL A 1 268 ? -78.146 -17.803 132.594 1.00 86.81 268 VAL A N 1
ATOM 2136 C CA . VAL A 1 268 ? -77.323 -17.404 133.746 1.00 86.81 268 VAL A CA 1
ATOM 2137 C C . VAL A 1 268 ? -77.510 -15.920 134.065 1.00 86.81 268 VAL A C 1
ATOM 2139 O O . VAL A 1 268 ? -77.687 -15.554 135.226 1.00 86.81 268 VAL A O 1
ATOM 2142 N N . ASN A 1 269 ? -77.534 -15.060 133.047 1.00 84.44 269 ASN A N 1
ATOM 2143 C CA . ASN A 1 269 ? -77.793 -13.631 133.202 1.00 84.44 269 ASN A CA 1
ATOM 2144 C C . ASN A 1 269 ? -79.192 -13.388 133.791 1.00 84.44 269 ASN A C 1
ATOM 2146 O O . ASN A 1 269 ? -79.325 -12.616 134.739 1.00 84.44 269 ASN A O 1
ATOM 2150 N N . LYS A 1 270 ? -80.226 -14.083 133.295 1.00 87.44 270 LYS A N 1
ATOM 2151 C CA . LYS A 1 270 ? -81.591 -14.000 133.846 1.00 87.44 270 LYS A CA 1
ATOM 2152 C C . LYS A 1 270 ? -81.684 -14.532 135.274 1.00 87.44 270 LYS A C 1
ATOM 2154 O O . LYS A 1 270 ? -82.403 -13.959 136.084 1.00 87.44 270 LYS A O 1
ATOM 2159 N N . GLU A 1 271 ? -80.971 -15.601 135.609 1.00 85.81 271 GLU A N 1
ATOM 2160 C CA . GLU A 1 271 ? -80.961 -16.169 136.958 1.00 85.81 271 GLU A CA 1
ATOM 2161 C C . GLU A 1 271 ? -80.230 -15.261 137.959 1.00 85.81 271 GLU A C 1
ATOM 2163 O O . GLU A 1 271 ? -80.682 -15.088 139.092 1.00 85.81 271 GLU A O 1
ATOM 2168 N N . ASN A 1 272 ? -79.140 -14.619 137.531 1.00 84.75 272 ASN A N 1
ATOM 2169 C CA . ASN A 1 272 ? -78.463 -13.582 138.308 1.00 84.75 272 ASN A CA 1
ATOM 2170 C C . ASN A 1 272 ? -79.356 -12.349 138.504 1.00 84.75 272 ASN A C 1
ATOM 2172 O O . ASN A 1 272 ? -79.409 -11.814 139.612 1.00 84.75 272 ASN A O 1
ATOM 2176 N N . ASP A 1 273 ? -80.097 -11.927 137.474 1.00 87.31 273 ASP A N 1
ATOM 2177 C CA . ASP A 1 273 ? -81.072 -10.834 137.576 1.00 87.31 273 ASP A CA 1
ATOM 2178 C C . ASP A 1 273 ? -82.207 -11.188 138.557 1.00 87.31 273 ASP A C 1
ATOM 2180 O O . ASP A 1 273 ? -82.577 -10.380 139.410 1.00 87.31 273 ASP A O 1
ATOM 2184 N N . LEU A 1 274 ? -82.698 -12.434 138.531 1.00 84.88 274 LEU A N 1
ATOM 2185 C CA . LEU A 1 274 ? -83.670 -12.941 139.507 1.00 84.88 274 LEU A CA 1
ATOM 2186 C C . LEU A 1 274 ? -83.109 -12.953 140.935 1.00 84.88 274 LEU A C 1
ATOM 2188 O O . LEU A 1 274 ? -83.773 -12.453 141.837 1.00 84.88 274 LEU A O 1
ATOM 2192 N N . ARG A 1 275 ? -81.876 -13.428 141.153 1.00 86.69 275 ARG A N 1
ATOM 2193 C CA . ARG A 1 275 ? -81.218 -13.374 142.474 1.00 86.69 275 ARG A CA 1
ATOM 2194 C C . ARG A 1 275 ? -81.004 -11.947 142.969 1.00 86.69 275 ARG A C 1
ATOM 2196 O O . ARG A 1 275 ? -81.171 -11.680 144.156 1.00 86.69 275 ARG A O 1
ATOM 2203 N N . SER A 1 276 ? -80.639 -11.027 142.079 1.00 84.88 276 SER A N 1
ATOM 2204 C CA . SER A 1 276 ? -80.518 -9.602 142.401 1.00 84.88 276 SER A CA 1
ATOM 2205 C C . SER A 1 276 ? -81.861 -9.032 142.871 1.00 84.88 276 SER A C 1
ATOM 2207 O O . SER A 1 276 ? -81.928 -8.369 143.911 1.00 84.88 276 SER A O 1
ATOM 2209 N N . ARG A 1 277 ? -82.954 -9.369 142.172 1.00 84.44 277 ARG A N 1
ATOM 2210 C CA . ARG A 1 277 ? -84.320 -9.000 142.574 1.00 84.44 277 ARG A CA 1
ATOM 2211 C C . ARG A 1 277 ? -84.746 -9.648 143.884 1.00 84.44 277 ARG A C 1
ATOM 2213 O O . ARG A 1 277 ? -85.295 -8.944 144.722 1.00 84.44 277 ARG A O 1
ATOM 2220 N N . ASP A 1 278 ? -84.459 -10.927 144.103 1.00 87.69 278 ASP A N 1
ATOM 2221 C CA . ASP A 1 278 ? -84.761 -11.609 145.367 1.00 87.69 278 ASP A CA 1
ATOM 2222 C C . ASP A 1 278 ? -84.005 -10.977 146.538 1.00 87.69 278 ASP A C 1
ATOM 2224 O O . ASP A 1 278 ? -84.603 -10.680 147.568 1.00 87.69 278 ASP A O 1
ATOM 2228 N N . ASN A 1 279 ? -82.717 -10.667 146.373 1.00 87.06 279 ASN A N 1
ATOM 2229 C CA . ASN A 1 279 ? -81.945 -9.938 147.382 1.00 87.06 279 ASN A CA 1
ATOM 2230 C C . ASN A 1 279 ? -82.542 -8.552 147.662 1.00 87.06 279 ASN A C 1
ATOM 2232 O O . ASN A 1 279 ? -82.572 -8.103 148.810 1.00 87.06 279 ASN A O 1
ATOM 2236 N N . MET A 1 280 ? -83.052 -7.875 146.631 1.00 87.81 280 MET A N 1
ATOM 2237 C CA . MET A 1 280 ? -83.749 -6.601 146.780 1.00 87.81 280 MET A CA 1
ATOM 2238 C C . MET A 1 280 ? -85.084 -6.763 147.511 1.00 87.81 280 MET A C 1
ATOM 2240 O O . MET A 1 280 ? -85.386 -5.959 148.388 1.00 87.81 280 MET A O 1
ATOM 2244 N N . ILE A 1 281 ? -85.846 -7.819 147.222 1.00 83.31 281 ILE A N 1
ATOM 2245 C CA . ILE A 1 281 ? -87.081 -8.168 147.931 1.00 83.31 281 ILE A CA 1
ATOM 2246 C C . ILE A 1 281 ? -86.779 -8.464 149.397 1.00 83.31 281 ILE A C 1
ATOM 2248 O O . ILE A 1 281 ? -87.441 -7.898 150.256 1.00 83.31 281 ILE A O 1
ATOM 2252 N N . VAL A 1 282 ? -85.763 -9.273 149.705 1.00 86.19 282 VAL A N 1
ATOM 2253 C CA . VAL A 1 282 ? -85.346 -9.575 151.084 1.00 86.19 282 VAL A CA 1
ATOM 2254 C C . VAL A 1 282 ? -84.893 -8.306 151.806 1.00 86.19 282 VAL A C 1
ATOM 2256 O O . VAL A 1 282 ? -85.287 -8.071 152.947 1.00 86.19 282 VAL A O 1
ATOM 2259 N N . SER A 1 283 ? -84.118 -7.442 151.145 1.00 82.94 283 SER A N 1
ATOM 2260 C CA . SER A 1 283 ? -83.714 -6.143 151.692 1.00 82.94 283 SER A CA 1
ATOM 2261 C C . SER A 1 283 ? -84.929 -5.259 151.993 1.00 82.94 283 SER A C 1
ATOM 2263 O O . SER A 1 283 ? -85.058 -4.743 153.107 1.00 82.94 283 SER A O 1
ATOM 2265 N N . LEU A 1 284 ? -85.874 -5.153 151.053 1.00 81.88 284 LEU A N 1
ATOM 2266 C CA . LEU A 1 284 ? -87.120 -4.403 151.217 1.00 81.88 284 LEU A CA 1
ATOM 2267 C C . LEU A 1 284 ? -88.020 -5.009 152.299 1.00 81.88 284 LEU A C 1
ATOM 2269 O O . LEU A 1 284 ? -88.567 -4.261 153.098 1.00 81.88 284 LEU A O 1
ATOM 2273 N N . GLN A 1 285 ? -88.125 -6.333 152.389 1.00 85.50 285 GLN A N 1
ATOM 2274 C CA . GLN A 1 285 ? -88.842 -7.041 153.451 1.00 85.50 285 GLN A CA 1
ATOM 2275 C C . GLN A 1 285 ? -88.197 -6.798 154.818 1.00 85.50 285 GLN A C 1
ATOM 2277 O O . GLN A 1 285 ? -88.910 -6.518 155.775 1.00 85.50 285 GLN A O 1
ATOM 2282 N N . SER A 1 286 ? -86.863 -6.821 154.923 1.00 82.50 286 SER A N 1
ATOM 2283 C CA . SER A 1 286 ? -86.160 -6.475 156.167 1.00 82.50 286 SER A CA 1
ATOM 2284 C C . SER A 1 286 ? -86.419 -5.021 156.568 1.00 82.50 286 SER A C 1
ATOM 2286 O O . SER A 1 286 ? -86.588 -4.714 157.746 1.00 82.50 286 SER A O 1
ATOM 2288 N N . LYS A 1 287 ? -86.514 -4.125 155.577 1.00 83.81 287 LYS A N 1
ATOM 2289 C CA . LYS A 1 287 ? -86.818 -2.709 155.767 1.00 83.81 287 LYS A CA 1
ATOM 2290 C C . LYS A 1 287 ? -88.271 -2.509 156.188 1.00 83.81 287 LYS A C 1
ATOM 2292 O O . LYS A 1 287 ? -88.514 -1.722 157.091 1.00 83.81 287 LYS A O 1
ATOM 2297 N N . ILE A 1 288 ? -89.213 -3.255 155.611 1.00 81.25 288 ILE A N 1
ATOM 2298 C CA . ILE A 1 288 ? -90.611 -3.310 156.057 1.00 81.25 288 ILE A CA 1
ATOM 2299 C C . ILE A 1 288 ? -90.670 -3.813 157.497 1.00 81.25 288 ILE A C 1
ATOM 2301 O O . ILE A 1 288 ? -91.197 -3.098 158.331 1.00 81.25 288 ILE A O 1
ATOM 2305 N N . ALA A 1 289 ? -90.045 -4.943 157.832 1.00 79.31 289 ALA A N 1
ATOM 2306 C CA . ALA A 1 289 ? -90.029 -5.473 159.197 1.00 79.31 289 ALA A CA 1
ATOM 2307 C C . ALA A 1 289 ? -89.367 -4.507 160.201 1.00 79.31 289 ALA A C 1
ATOM 2309 O O . ALA A 1 289 ? -89.825 -4.357 161.330 1.00 79.31 289 ALA A O 1
ATOM 2310 N N . SER A 1 290 ? -88.304 -3.807 159.793 1.00 81.12 290 SER A N 1
ATOM 2311 C CA . SER A 1 290 ? -87.672 -2.733 160.567 1.00 81.12 290 SER A CA 1
ATOM 2312 C C . SER A 1 290 ? -88.623 -1.558 160.789 1.00 81.12 290 SER A C 1
ATOM 2314 O O . SER A 1 290 ? -88.719 -1.052 161.907 1.00 81.12 290 SER A O 1
ATOM 2316 N N . LEU A 1 291 ? -89.324 -1.121 159.743 1.00 81.31 291 LEU A N 1
ATOM 2317 C CA . LEU A 1 291 ? -90.293 -0.038 159.819 1.00 81.31 291 LEU A CA 1
ATOM 2318 C C . LEU A 1 291 ? -91.512 -0.442 160.643 1.00 81.31 291 LEU A C 1
ATOM 2320 O O . LEU A 1 291 ? -91.916 0.338 161.488 1.00 81.31 291 LEU A O 1
ATOM 2324 N N . GLU A 1 292 ? -92.034 -1.654 160.480 1.00 79.12 292 GLU A N 1
ATOM 2325 C CA . GLU A 1 292 ? -93.103 -2.248 161.285 1.00 79.12 292 GLU A CA 1
ATOM 2326 C C . GLU A 1 292 ? -92.685 -2.379 162.749 1.00 79.12 292 GLU A C 1
ATOM 2328 O O . GLU A 1 292 ? -93.451 -2.012 163.635 1.00 79.12 292 GLU A O 1
ATOM 2333 N N . SER A 1 293 ? -91.454 -2.821 163.026 1.00 75.19 293 SER A N 1
ATOM 2334 C CA . SER A 1 293 ? -90.902 -2.861 164.381 1.00 75.19 293 SER A CA 1
ATOM 2335 C C . SER A 1 293 ? -90.764 -1.460 164.974 1.00 75.19 293 SER A C 1
ATOM 2337 O O . SER A 1 293 ? -91.049 -1.286 166.156 1.00 75.19 293 SER A O 1
ATOM 2339 N N . ASN A 1 294 ? -90.339 -0.463 164.193 1.00 74.12 294 ASN A N 1
ATOM 2340 C CA . ASN A 1 294 ? -90.265 0.930 164.635 1.00 74.12 294 ASN A CA 1
ATOM 2341 C C . ASN A 1 294 ? -91.662 1.518 164.866 1.00 74.12 294 ASN A C 1
ATOM 2343 O O . ASN A 1 294 ? -91.876 2.171 165.880 1.00 74.12 294 ASN A O 1
ATOM 2347 N N . LEU A 1 295 ? -92.632 1.224 163.997 1.00 68.94 295 LEU A N 1
ATOM 2348 C CA . LEU A 1 295 ? -94.031 1.632 164.138 1.00 68.94 295 LEU A CA 1
ATOM 2349 C C . LEU A 1 295 ? -94.669 0.983 165.367 1.00 68.94 295 LEU A C 1
ATOM 2351 O O . LEU A 1 295 ? -95.336 1.662 166.139 1.00 68.94 295 LEU A O 1
ATOM 2355 N N . ALA A 1 296 ? -94.410 -0.303 165.604 1.00 68.06 296 ALA A N 1
ATOM 2356 C CA . ALA A 1 296 ? -94.849 -1.018 166.795 1.00 68.06 296 ALA A CA 1
ATOM 2357 C C . ALA A 1 296 ? -94.197 -0.458 168.069 1.00 68.06 296 ALA A C 1
ATOM 2359 O O . ALA A 1 296 ? -94.869 -0.347 169.092 1.00 68.06 296 ALA A O 1
ATOM 2360 N N . LYS A 1 297 ? -92.918 -0.056 168.015 1.00 66.00 297 LYS A N 1
ATOM 2361 C CA . LYS A 1 297 ? -92.234 0.637 169.121 1.00 66.00 297 LYS A CA 1
ATOM 2362 C C . LYS A 1 297 ? -92.870 1.999 169.399 1.00 66.00 297 LYS A C 1
ATOM 2364 O O . LYS A 1 297 ? -93.242 2.269 170.536 1.00 66.00 297 LYS A O 1
ATOM 2369 N N . CYS A 1 298 ? -93.100 2.794 168.353 1.00 57.16 298 CYS A N 1
ATOM 2370 C CA . CYS A 1 298 ? -93.789 4.077 168.446 1.00 57.16 298 CYS A CA 1
ATOM 2371 C C . CYS A 1 298 ? -95.215 3.922 168.993 1.00 57.16 298 CYS A C 1
ATOM 2373 O O . CYS A 1 298 ? -95.611 4.699 169.852 1.00 57.16 298 CYS A O 1
ATOM 2375 N N . LEU A 1 299 ? -95.957 2.888 168.585 1.00 55.78 299 LEU A N 1
ATOM 2376 C CA . LEU A 1 299 ? -97.306 2.605 169.088 1.00 55.78 299 LEU A CA 1
ATOM 2377 C C . LEU A 1 299 ? -97.323 2.102 170.542 1.00 55.78 299 LEU A C 1
ATOM 2379 O O . LEU A 1 299 ? -98.310 2.320 171.242 1.00 55.78 299 LEU A O 1
ATOM 2383 N N . LYS A 1 300 ? -96.253 1.452 171.023 1.00 58.41 300 LYS A N 1
ATOM 2384 C CA . LYS A 1 300 ? -96.145 0.963 172.412 1.00 58.41 300 LYS A CA 1
ATOM 2385 C C . LYS A 1 300 ? -95.664 2.042 173.391 1.00 58.41 300 LYS A C 1
ATOM 2387 O O . LYS A 1 300 ? -95.989 1.965 174.572 1.00 58.41 300 LYS A O 1
ATOM 2392 N N . GLU A 1 301 ? -94.936 3.048 172.906 1.00 51.16 301 GLU A N 1
ATOM 2393 C CA . GLU A 1 301 ? -94.433 4.181 173.701 1.00 51.16 301 GLU A CA 1
ATOM 2394 C C . GLU A 1 301 ? -95.348 5.425 173.644 1.00 51.16 301 GLU A C 1
ATOM 2396 O O . GLU A 1 301 ? -95.231 6.307 174.490 1.00 51.16 301 GLU A O 1
ATOM 2401 N N . SER A 1 302 ? -96.336 5.485 172.739 1.00 48.22 302 SER A N 1
ATOM 2402 C CA . SER A 1 302 ? -97.246 6.634 172.576 1.00 48.22 302 SER A CA 1
ATOM 2403 C C . SER A 1 302 ? -98.623 6.470 173.243 1.00 48.22 302 SER A C 1
ATOM 2405 O O . SER A 1 302 ? -99.650 6.886 172.700 1.00 48.22 302 SER A O 1
ATOM 2407 N N . GLY A 1 303 ? -98.663 5.887 174.441 1.00 47.28 303 GLY A N 1
ATOM 2408 C CA . GLY A 1 303 ? -99.813 5.947 175.343 1.00 47.28 303 GLY A CA 1
ATOM 2409 C C . GLY A 1 303 ? -99.729 7.181 176.244 1.00 47.28 303 GLY A C 1
ATOM 2410 O O . GLY A 1 303 ? -99.335 7.057 177.395 1.00 47.28 303 GLY A O 1
ATOM 2411 N N . THR A 1 304 ? -100.134 8.341 175.712 1.00 42.19 304 THR A N 1
ATOM 2412 C CA . THR A 1 304 ? -100.253 9.698 176.310 1.00 42.19 304 THR A CA 1
ATOM 2413 C C . THR A 1 304 ? -99.238 10.756 175.838 1.00 42.19 304 THR A C 1
ATOM 2415 O O . THR A 1 304 ? -98.056 10.731 176.147 1.00 42.19 304 THR A O 1
ATOM 2418 N N . LYS A 1 305 ? -99.815 11.751 175.141 1.00 36.22 305 LYS A N 1
ATOM 2419 C CA . LYS A 1 305 ? -99.284 13.032 174.627 1.00 36.22 305 LYS A CA 1
ATOM 2420 C C . LYS A 1 305 ? -98.445 13.011 173.342 1.00 36.22 305 LYS A C 1
ATOM 2422 O O . LYS A 1 305 ? -97.277 13.355 173.306 1.00 36.22 305 LYS A O 1
ATOM 2427 N N . SER A 1 306 ? -99.175 12.720 172.264 1.00 42.09 306 SER A N 1
ATOM 2428 C CA . SER A 1 306 ? -99.532 13.673 171.197 1.00 42.09 306 SER A CA 1
ATOM 2429 C C . SER A 1 306 ? -98.445 14.610 170.657 1.00 42.09 306 SER A C 1
ATOM 2431 O O . SER A 1 306 ? -98.138 15.636 171.258 1.00 42.09 306 SER A O 1
ATOM 2433 N N . MET A 1 307 ? -98.123 14.322 169.392 1.00 40.31 307 MET A N 1
ATOM 2434 C CA . MET A 1 307 ? -97.648 15.215 168.332 1.00 40.31 307 MET A CA 1
ATOM 2435 C C . MET A 1 307 ? -96.255 15.808 168.518 1.00 40.31 307 MET A C 1
ATOM 2437 O O . MET A 1 307 ? -96.098 16.956 168.920 1.00 40.31 307 MET A O 1
ATOM 2441 N N . MET A 1 308 ? -95.252 15.051 168.067 1.00 35.09 308 MET 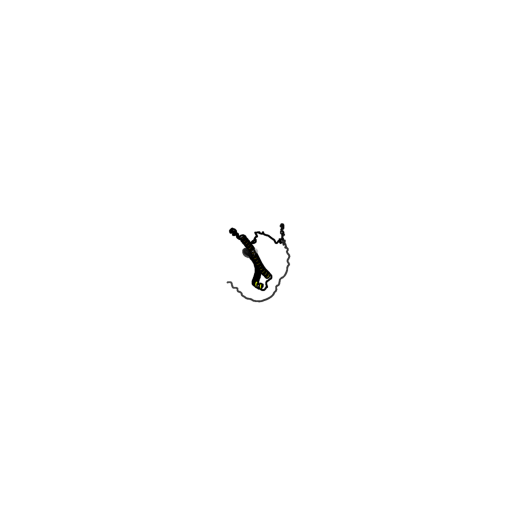A N 1
ATOM 2442 C CA . MET A 1 308 ? -94.033 15.638 167.522 1.00 35.09 308 MET A CA 1
ATOM 2443 C C . MET A 1 308 ? -93.817 15.197 166.073 1.00 35.09 308 MET A C 1
ATOM 2445 O O . MET A 1 308 ? -93.601 14.028 165.772 1.00 35.09 308 MET A O 1
ATOM 2449 N N . ASP A 1 309 ? -93.961 16.214 165.229 1.00 38.34 309 ASP A N 1
ATOM 2450 C CA . ASP A 1 309 ? -93.228 16.564 164.015 1.00 38.34 309 ASP A CA 1
ATOM 2451 C C . ASP A 1 309 ? -93.014 15.538 162.892 1.00 38.34 309 ASP A C 1
ATOM 2453 O O . ASP A 1 309 ? -92.106 14.710 162.880 1.00 38.34 309 ASP A O 1
ATOM 2457 N N . LEU A 1 310 ? -93.820 15.741 161.848 1.00 45.56 310 LEU A N 1
ATOM 2458 C CA . LEU A 1 310 ? -93.873 15.032 160.571 1.00 45.56 310 LEU A CA 1
ATOM 2459 C C . LEU A 1 310 ? -92.786 15.505 159.574 1.00 45.56 310 LEU A C 1
ATOM 2461 O O . LEU A 1 310 ? -92.848 15.177 158.391 1.00 45.56 310 LEU A O 1
ATOM 2465 N N . ASN A 1 311 ? -91.799 16.292 160.024 1.00 44.69 311 ASN A N 1
ATOM 2466 C CA . ASN A 1 311 ? -90.935 17.094 159.147 1.00 44.69 311 ASN A CA 1
ATOM 2467 C C . ASN A 1 311 ? -89.534 16.512 158.867 1.00 44.69 311 ASN A C 1
ATOM 2469 O O . ASN A 1 311 ? -88.718 17.162 158.223 1.00 44.69 311 ASN A O 1
ATOM 2473 N N . VAL A 1 312 ? -89.237 15.286 159.317 1.00 45.88 312 VAL A N 1
ATOM 2474 C CA . VAL A 1 312 ? -87.898 14.670 159.147 1.00 45.88 312 VAL A CA 1
ATOM 2475 C C . VAL A 1 312 ? -87.921 13.409 158.265 1.00 45.88 312 VAL A C 1
ATOM 2477 O O . VAL A 1 312 ? -86.874 12.905 157.869 1.00 45.88 312 VAL A O 1
ATOM 2480 N N . TRP A 1 313 ? -89.098 12.914 157.864 1.00 46.19 313 TRP A N 1
ATOM 2481 C CA . TRP A 1 313 ? -89.220 11.618 157.173 1.00 46.19 313 TRP A CA 1
ATOM 2482 C C . TRP A 1 313 ? -89.332 11.691 155.636 1.00 46.19 313 TRP A C 1
ATOM 2484 O O . TRP A 1 313 ? -89.530 10.675 154.978 1.00 46.19 313 TRP A O 1
ATOM 2494 N N . MET A 1 314 ? -89.177 12.882 155.046 1.00 33.19 314 MET A N 1
ATOM 2495 C CA . MET A 1 314 ? -89.532 13.169 153.645 1.00 33.19 314 MET A CA 1
ATOM 2496 C C . MET A 1 314 ? -88.367 13.615 152.740 1.00 33.19 314 MET A C 1
ATOM 2498 O O . MET A 1 314 ? -88.607 14.367 151.801 1.00 33.19 314 MET A O 1
ATOM 2502 N N . SER A 1 315 ? -87.108 13.193 152.941 1.00 32.66 315 SER A N 1
ATOM 2503 C CA . SER A 1 315 ? -86.050 13.485 151.941 1.00 32.66 315 SER A CA 1
ATOM 2504 C C . SER A 1 315 ? -84.846 12.532 151.966 1.00 32.66 315 SER A C 1
ATOM 2506 O O . SER A 1 315 ? -83.817 12.800 152.579 1.00 32.66 315 SER A O 1
ATOM 2508 N N . SER A 1 316 ? -84.930 11.439 151.213 1.00 28.81 316 SER A N 1
ATOM 2509 C CA . SER A 1 316 ? -83.765 10.857 150.532 1.00 28.81 316 SER A CA 1
ATOM 2510 C C . SER A 1 316 ? -84.198 10.439 149.126 1.00 28.81 316 SER A C 1
ATOM 2512 O O . SER A 1 316 ? -84.968 9.485 149.011 1.00 28.81 316 SER A O 1
ATOM 2514 N N . PRO A 1 317 ? -83.753 11.138 148.065 1.00 40.62 317 PRO A N 1
ATOM 2515 C CA . PRO A 1 317 ? -83.766 10.609 146.708 1.00 40.62 317 PRO A CA 1
ATOM 2516 C C . PRO A 1 317 ? -82.545 9.684 146.525 1.00 40.62 317 PRO A C 1
ATOM 2518 O O . PRO A 1 317 ? -81.462 9.969 147.027 1.00 40.62 317 PRO A O 1
ATOM 2521 N N . LEU A 1 318 ? -82.724 8.462 146.021 1.00 35.75 318 LEU A N 1
ATOM 2522 C CA . LEU A 1 318 ? -82.771 8.131 144.586 1.00 35.75 318 LEU A CA 1
ATOM 2523 C C . LEU A 1 318 ? -81.438 8.485 143.884 1.00 35.75 318 LEU A C 1
ATOM 2525 O O . LEU A 1 318 ? -81.134 9.655 143.708 1.00 35.75 318 LEU A O 1
ATOM 2529 N N . THR A 1 319 ? -80.515 7.531 143.716 1.00 37.25 319 THR A N 1
ATOM 2530 C CA . THR A 1 319 ? -80.300 6.697 142.504 1.00 37.25 319 THR A CA 1
ATOM 2531 C C . THR A 1 319 ? -79.824 7.479 141.267 1.00 37.25 319 THR A C 1
ATOM 2533 O O . THR A 1 319 ? -80.629 8.185 140.675 1.00 37.25 319 THR A O 1
ATOM 2536 N N . GLN A 1 320 ? -78.561 7.275 140.850 1.00 35.78 320 GLN A N 1
ATOM 2537 C CA . GLN A 1 320 ? -78.048 7.208 139.454 1.00 35.78 320 GLN A CA 1
ATOM 2538 C C . GLN A 1 320 ? -76.520 6.938 139.506 1.00 35.78 320 GLN A C 1
ATOM 2540 O O . GLN A 1 320 ? -75.773 7.755 140.029 1.00 35.78 320 GLN A O 1
ATOM 2545 N N . GLN A 1 321 ? -76.064 5.687 139.364 1.00 33.44 321 GLN A N 1
ATOM 2546 C CA . GLN A 1 321 ? -75.606 5.007 138.131 1.00 33.44 321 GLN A CA 1
ATOM 2547 C C . GLN A 1 321 ? -74.321 5.605 137.500 1.00 33.44 321 GLN A C 1
ATOM 2549 O O . GLN A 1 321 ? -74.370 6.725 137.001 1.00 33.44 321 GLN A O 1
ATOM 2554 N N . PRO A 1 322 ? -73.187 4.869 137.468 1.00 38.12 322 PRO A N 1
ATOM 2555 C CA . PRO A 1 322 ? -72.158 5.033 136.449 1.00 38.12 322 PRO A CA 1
ATOM 2556 C C . PRO A 1 322 ? -72.490 4.139 135.245 1.00 38.12 322 PRO A C 1
ATOM 2558 O O . PRO A 1 322 ? -72.665 2.929 135.397 1.00 38.12 322 PRO A O 1
ATOM 2561 N N . GLU A 1 323 ? -72.596 4.754 134.070 1.00 38.50 323 GLU A N 1
ATOM 2562 C CA . GLU A 1 323 ? -72.564 4.067 132.779 1.00 38.50 323 GLU A CA 1
ATOM 2563 C C . GLU A 1 323 ? -71.219 3.312 132.647 1.00 38.50 323 GLU A C 1
ATOM 2565 O O . GLU A 1 323 ? -70.150 3.885 132.870 1.00 38.50 323 GLU A O 1
ATOM 2570 N N . ASP A 1 324 ? -71.260 1.991 132.427 1.00 35.97 324 ASP A N 1
ATOM 2571 C CA . ASP A 1 324 ? -71.159 1.394 131.081 1.00 35.97 324 ASP A CA 1
ATOM 2572 C C . ASP A 1 324 ? -70.381 2.277 130.062 1.00 35.97 324 ASP A C 1
ATOM 2574 O O . ASP A 1 324 ? -70.637 3.459 129.904 1.00 35.97 324 ASP A O 1
ATOM 2578 N N . GLU A 1 325 ? -69.410 1.837 129.268 1.00 37.03 325 GLU A N 1
ATOM 2579 C CA . GLU A 1 325 ? -69.170 0.524 128.696 1.00 37.03 325 GLU A CA 1
ATOM 2580 C C . GLU A 1 325 ? -67.904 0.657 127.808 1.00 37.03 325 GLU A C 1
ATOM 2582 O O . GLU A 1 325 ? -67.749 1.641 127.090 1.00 37.03 325 GLU A O 1
ATOM 2587 N N . ILE A 1 326 ? -66.997 -0.327 127.891 1.00 40.34 326 ILE A N 1
ATOM 2588 C CA . ILE A 1 326 ? -66.284 -0.985 126.766 1.00 40.34 326 ILE A CA 1
ATOM 2589 C C . ILE A 1 326 ? -65.582 -0.052 125.746 1.00 40.34 326 ILE A C 1
ATOM 2591 O O . ILE A 1 326 ? -66.195 0.559 124.884 1.00 40.34 326 ILE A O 1
ATOM 2595 N N . LEU A 1 327 ? -64.255 0.109 125.842 1.00 37.38 327 LEU A N 1
ATOM 2596 C CA . LEU A 1 327 ? -63.210 -0.729 125.203 1.00 37.38 327 LEU A CA 1
ATOM 2597 C C . LEU A 1 327 ? -63.014 -0.497 123.678 1.00 37.38 327 LEU A C 1
ATOM 2599 O O . LEU A 1 327 ? -63.899 -0.023 122.975 1.00 37.38 327 LEU A O 1
ATOM 2603 N N . PRO A 1 328 ? -61.796 -0.762 123.164 1.00 43.75 328 PRO A N 1
ATOM 2604 C CA . PRO A 1 328 ? -61.155 0.055 122.147 1.00 43.75 328 PRO A CA 1
ATOM 2605 C C . PRO A 1 328 ? -61.151 -0.608 120.766 1.00 43.75 328 PRO A C 1
ATOM 2607 O O . PRO A 1 328 ? -60.974 -1.820 120.636 1.00 43.75 328 PRO A O 1
ATOM 2610 N N . GLN A 1 329 ? -61.241 0.205 119.712 1.00 38.06 329 GLN A N 1
ATOM 2611 C CA . GLN A 1 329 ? -60.893 -0.237 118.365 1.00 38.06 329 GLN A CA 1
ATOM 2612 C C . GLN A 1 329 ? -59.374 -0.287 118.193 1.00 38.06 329 GLN A C 1
ATOM 2614 O O . GLN A 1 329 ? -58.642 0.671 118.447 1.00 38.06 329 GLN A O 1
ATOM 2619 N N . SER A 1 330 ? -58.939 -1.471 117.779 1.00 39.12 330 SER A N 1
ATOM 2620 C CA . SER A 1 330 ? -57.566 -1.894 117.579 1.00 39.12 330 SER A CA 1
ATOM 2621 C C . SER A 1 330 ? -56.846 -1.112 116.475 1.00 39.12 330 SER A C 1
ATOM 2623 O O . SER A 1 330 ? -57.357 -0.906 115.377 1.00 39.12 330 SER A O 1
ATOM 2625 N N . ALA A 1 331 ? -55.622 -0.729 116.827 1.00 37.94 331 ALA A N 1
ATOM 2626 C CA . ALA A 1 331 ? -54.468 -0.352 116.025 1.00 37.94 331 ALA A CA 1
ATOM 2627 C C . ALA A 1 331 ? -54.496 -0.664 114.511 1.00 37.94 331 ALA A C 1
ATOM 2629 O O . ALA A 1 331 ? -54.324 -1.804 114.087 1.00 37.94 331 ALA A O 1
ATOM 2630 N N . ALA A 1 332 ? -54.474 0.400 113.705 1.00 39.88 332 ALA A N 1
ATOM 2631 C CA . ALA A 1 332 ? -53.767 0.432 112.427 1.00 39.88 332 ALA A CA 1
ATOM 2632 C C . ALA A 1 332 ? -52.580 1.401 112.564 1.00 39.88 332 ALA A C 1
ATOM 2634 O O . ALA A 1 332 ? -52.709 2.614 112.415 1.00 39.88 332 ALA A O 1
ATOM 2635 N N . ARG A 1 333 ? -51.414 0.851 112.917 1.00 38.22 333 ARG A N 1
ATOM 2636 C CA . ARG A 1 333 ? -50.105 1.508 112.814 1.00 38.22 333 ARG A CA 1
ATOM 2637 C C . ARG A 1 333 ? -49.293 0.721 111.795 1.00 38.22 333 ARG A C 1
ATOM 2639 O O . ARG A 1 333 ? -49.016 -0.450 112.027 1.00 38.22 333 ARG A O 1
ATOM 2646 N N . THR A 1 334 ? -48.838 1.379 110.740 1.00 38.41 334 THR A N 1
ATOM 2647 C CA . THR A 1 334 ? -47.435 1.292 110.312 1.00 38.41 334 THR A CA 1
ATOM 2648 C C . THR A 1 334 ? -47.075 2.531 109.477 1.00 38.41 334 THR A C 1
ATOM 2650 O O . THR A 1 334 ? -47.881 2.943 108.645 1.00 38.41 334 THR A O 1
ATOM 2653 N N . PRO A 1 335 ? -45.916 3.158 109.749 1.00 48.59 335 PRO A N 1
ATOM 2654 C CA . PRO A 1 335 ? -45.400 4.330 109.046 1.00 48.59 335 PRO A CA 1
ATOM 2655 C C . PRO A 1 335 ? -44.357 3.960 107.976 1.00 48.59 335 PRO A C 1
ATOM 2657 O O . PRO A 1 335 ? -43.559 3.060 108.214 1.00 48.59 335 PRO A O 1
ATOM 2660 N N . ASP A 1 336 ? -44.352 4.727 106.880 1.00 36.72 336 ASP A N 1
ATOM 2661 C CA . ASP A 1 336 ? -43.234 5.126 105.999 1.00 36.72 336 ASP A CA 1
ATOM 2662 C C . ASP A 1 336 ? -42.108 4.099 105.662 1.00 36.72 336 ASP A C 1
ATOM 2664 O O . ASP A 1 336 ? -42.292 2.891 105.751 1.00 36.72 336 ASP A O 1
ATOM 2668 N N . PRO A 1 337 ? -40.981 4.539 105.070 1.00 59.25 337 PRO A N 1
ATOM 2669 C CA . PRO A 1 337 ? -40.669 4.428 103.649 1.00 59.25 337 PRO A CA 1
ATOM 2670 C C . PRO A 1 337 ? -39.460 3.489 103.451 1.00 59.25 337 PRO A C 1
ATOM 2672 O O . PRO A 1 337 ? -39.013 2.871 104.409 1.00 59.25 337 PRO A O 1
ATOM 2675 N N . VAL A 1 338 ? -38.905 3.401 102.235 1.00 38.38 338 VAL A N 1
ATOM 2676 C CA . VAL A 1 338 ? -37.456 3.282 101.923 1.00 38.38 338 VAL A CA 1
ATOM 2677 C C . VAL A 1 338 ? -37.285 2.693 100.517 1.00 38.38 338 VAL A C 1
ATOM 2679 O O . VAL A 1 338 ? -37.833 1.655 100.156 1.00 38.38 338 VAL A O 1
ATOM 2682 N N . SER A 1 339 ? -36.527 3.431 99.712 1.00 55.22 339 SER A N 1
ATOM 2683 C CA . SER A 1 339 ? -35.940 3.037 98.434 1.00 55.22 339 SER A CA 1
ATOM 2684 C C . SER A 1 339 ? -35.084 1.769 98.543 1.00 55.22 339 SER A C 1
ATOM 2686 O O . SER A 1 339 ? -34.557 1.456 99.608 1.00 55.22 339 SER A O 1
ATOM 2688 N N . PRO A 1 340 ? -34.789 1.120 97.407 1.00 50.44 340 PRO A N 1
ATOM 2689 C CA . PRO A 1 340 ? -33.410 0.690 97.232 1.00 50.44 340 PRO A CA 1
ATOM 2690 C C . PRO A 1 340 ? -32.820 1.071 95.875 1.00 50.44 340 PRO A C 1
ATOM 2692 O O . PRO A 1 340 ? -33.452 1.049 94.821 1.00 50.44 340 PRO A O 1
ATOM 2695 N N . THR A 1 341 ? -31.551 1.430 95.988 1.00 47.09 341 THR A N 1
ATOM 2696 C CA . THR A 1 341 ? -30.500 1.590 94.991 1.00 47.09 341 THR A CA 1
ATOM 2697 C C . THR A 1 341 ? -30.243 0.327 94.147 1.00 47.09 341 THR A C 1
ATOM 2699 O O . THR A 1 341 ? -30.695 -0.764 94.497 1.00 47.09 341 THR A O 1
ATOM 2702 N N . PRO A 1 342 ? -29.494 0.469 93.035 1.00 67.81 342 PRO A N 1
ATOM 2703 C CA . PRO A 1 342 ? -29.314 -0.557 92.014 1.00 67.81 342 PRO A CA 1
ATOM 2704 C C . PRO A 1 342 ? -28.193 -1.551 92.360 1.00 67.81 342 PRO A C 1
ATOM 2706 O O . PRO A 1 342 ? -27.183 -1.190 92.957 1.00 67.81 342 PRO A O 1
ATOM 2709 N N . PHE A 1 343 ? -28.355 -2.792 91.906 1.00 37.47 343 PHE A N 1
ATOM 2710 C CA . PHE A 1 343 ? -27.322 -3.829 91.785 1.00 37.47 343 PHE A CA 1
ATOM 2711 C C . PHE A 1 343 ? -27.545 -4.444 90.391 1.00 37.47 343 PHE A C 1
ATOM 2713 O O . PHE A 1 343 ? -28.652 -4.878 90.093 1.00 37.47 343 PHE A O 1
ATOM 2720 N N . ALA A 1 344 ? -26.660 -4.251 89.405 1.00 46.97 344 ALA A N 1
ATOM 2721 C CA . ALA A 1 344 ? -25.416 -5.001 89.184 1.00 46.97 344 ALA A CA 1
ATOM 2722 C C . ALA A 1 344 ? -25.634 -6.523 89.237 1.00 46.97 344 ALA A C 1
ATOM 2724 O O . ALA A 1 344 ? -26.171 -6.993 90.236 1.00 46.97 344 ALA A O 1
ATOM 2725 N N . THR A 1 345 ? -25.193 -7.268 88.204 1.00 43.03 345 THR A N 1
ATOM 2726 C CA . THR A 1 345 ? -24.318 -8.472 88.287 1.00 43.03 345 THR A CA 1
ATOM 2727 C C . THR A 1 345 ? -24.325 -9.293 86.969 1.00 43.03 345 THR A C 1
ATOM 2729 O O . THR A 1 345 ? -25.312 -9.940 86.651 1.00 43.03 345 THR A O 1
ATOM 2732 N N . LEU A 1 346 ? -23.183 -9.231 86.262 1.00 40.41 346 LEU A N 1
ATOM 2733 C CA . LEU A 1 346 ? -22.359 -10.289 85.620 1.00 40.41 346 LEU A CA 1
ATOM 2734 C C . LEU A 1 346 ? -22.890 -11.277 84.555 1.00 40.41 346 LEU A C 1
ATOM 2736 O O . LEU A 1 346 ? -23.866 -11.984 84.778 1.00 40.41 346 LEU A O 1
ATOM 2740 N N . ALA A 1 347 ? -22.060 -11.416 83.501 1.00 37.75 347 ALA A N 1
ATOM 2741 C CA . ALA A 1 347 ? -21.550 -12.631 82.813 1.00 37.75 347 ALA A CA 1
ATOM 2742 C C . ALA A 1 347 ? -21.431 -12.341 81.294 1.00 37.75 347 ALA A C 1
ATOM 2744 O O . ALA A 1 347 ? -22.364 -11.783 80.730 1.00 37.75 347 ALA A O 1
ATOM 2745 N N . ALA A 1 348 ? -20.372 -12.646 80.545 1.00 45.66 348 ALA A N 1
ATOM 2746 C CA . ALA A 1 348 ? -19.165 -13.433 80.766 1.00 45.66 348 ALA A CA 1
ATOM 2747 C C . ALA A 1 348 ? -18.075 -12.982 79.765 1.00 45.66 348 ALA A C 1
ATOM 2749 O O . ALA A 1 348 ? -18.394 -12.386 78.733 1.00 45.66 348 ALA A O 1
ATOM 2750 N N . ASP A 1 349 ? -16.829 -13.270 80.136 1.00 47.09 349 ASP A N 1
ATOM 2751 C CA . ASP A 1 349 ? -15.610 -13.272 79.321 1.00 47.09 349 ASP A CA 1
ATOM 2752 C C . ASP A 1 349 ? -15.642 -14.349 78.205 1.00 47.09 349 ASP A C 1
ATOM 2754 O O . ASP A 1 349 ? -16.596 -15.127 78.138 1.00 47.09 349 ASP A O 1
ATOM 2758 N N . ASP A 1 350 ? -14.557 -14.387 77.411 1.00 40.78 350 ASP A N 1
ATOM 2759 C CA . ASP A 1 350 ? -14.160 -15.323 76.329 1.00 40.78 350 ASP A CA 1
ATOM 2760 C C . ASP A 1 350 ? -14.531 -14.820 74.908 1.00 40.78 350 ASP A C 1
ATOM 2762 O O . ASP A 1 350 ? -15.661 -14.410 74.659 1.00 40.78 350 ASP A O 1
ATOM 2766 N N . ASP A 1 351 ? -13.677 -14.772 73.879 1.00 44.12 351 ASP A N 1
ATOM 2767 C CA . ASP A 1 351 ? -12.362 -15.372 73.626 1.00 44.12 351 ASP A CA 1
ATOM 2768 C C . ASP A 1 351 ? -11.739 -14.726 72.352 1.00 44.12 351 ASP A C 1
ATOM 2770 O O . ASP A 1 351 ? -12.457 -14.194 71.502 1.00 44.12 351 ASP A O 1
ATOM 2774 N N . ASP A 1 352 ? -10.414 -14.865 72.212 1.00 45.66 352 ASP A N 1
ATOM 2775 C CA . ASP A 1 352 ? -9.613 -14.902 70.968 1.00 45.66 352 ASP A CA 1
ATOM 2776 C C . ASP A 1 352 ? -9.382 -13.644 70.090 1.00 45.66 352 ASP A C 1
ATOM 2778 O O . ASP A 1 352 ? -9.935 -13.498 69.001 1.00 45.66 352 ASP A O 1
ATOM 2782 N N . ASP A 1 353 ? -8.366 -12.849 70.460 1.00 50.84 353 ASP A N 1
ATOM 2783 C CA . ASP A 1 353 ? -7.536 -12.077 69.516 1.00 50.84 353 ASP A CA 1
ATOM 2784 C C . ASP A 1 353 ? -6.108 -12.667 69.497 1.00 50.84 353 ASP A C 1
ATOM 2786 O O . ASP A 1 353 ? -5.276 -12.379 70.362 1.00 50.84 353 ASP A O 1
ATOM 2790 N N . ILE A 1 354 ? -5.823 -13.522 68.505 1.00 43.19 354 ILE A N 1
ATOM 2791 C CA . ILE A 1 354 ? -4.513 -14.150 68.257 1.00 43.19 354 ILE A CA 1
ATOM 2792 C C . ILE A 1 354 ? -4.115 -13.998 66.771 1.00 43.19 354 ILE A C 1
ATOM 2794 O O . ILE A 1 354 ? -4.741 -14.579 65.891 1.00 43.19 354 ILE A O 1
ATOM 2798 N N . PHE A 1 355 ? -3.024 -13.233 66.568 1.00 43.09 355 PHE A N 1
ATOM 2799 C CA . PHE A 1 355 ? -1.992 -13.241 65.501 1.00 43.09 355 PHE A CA 1
ATOM 2800 C C . PHE A 1 355 ? -2.410 -12.966 64.025 1.00 43.09 355 PHE A C 1
ATOM 2802 O O . PHE A 1 355 ? -3.434 -13.418 63.544 1.00 43.09 355 PHE A O 1
ATOM 2809 N N . GLU A 1 356 ? -1.669 -12.205 63.205 1.00 44.22 356 GLU A N 1
ATOM 2810 C CA . GLU A 1 356 ? -0.212 -12.222 63.029 1.00 44.22 356 GLU A CA 1
ATOM 2811 C C . GLU A 1 356 ? 0.448 -10.862 62.730 1.00 44.22 356 GLU A C 1
ATOM 2813 O O . GLU A 1 356 ? 0.040 -10.060 61.890 1.00 44.22 356 GLU A O 1
ATOM 2818 N N . GLU A 1 357 ? 1.582 -10.723 63.400 1.00 47.47 357 GLU A N 1
ATOM 2819 C CA . GLU A 1 357 ? 2.778 -9.958 63.094 1.00 47.47 357 GLU A CA 1
ATOM 2820 C C . GLU A 1 357 ? 3.625 -10.726 62.056 1.00 47.47 357 GLU A C 1
ATOM 2822 O O . GLU A 1 357 ? 3.902 -11.894 62.290 1.00 47.47 357 GLU A O 1
ATOM 2827 N N . GLU A 1 358 ? 4.083 -10.106 60.954 1.00 41.44 358 GLU A N 1
ATOM 2828 C CA . GLU A 1 358 ? 5.516 -10.105 60.582 1.00 41.44 358 GLU A CA 1
ATOM 2829 C C . GLU A 1 358 ? 5.864 -9.452 59.225 1.00 41.44 358 GLU A C 1
ATOM 2831 O O . GLU A 1 358 ? 5.225 -9.652 58.194 1.00 41.44 358 GLU A O 1
ATOM 2836 N N . LYS A 1 359 ? 7.049 -8.822 59.253 1.00 39.88 359 LYS A N 1
ATOM 2837 C CA . LYS A 1 359 ? 8.052 -8.668 58.178 1.00 39.88 359 LYS A CA 1
ATOM 2838 C C . LYS A 1 359 ? 7.933 -7.510 57.183 1.00 39.88 359 LYS A C 1
ATOM 2840 O O . LYS A 1 359 ? 7.581 -7.656 56.016 1.00 39.88 359 LYS A O 1
ATOM 2845 N N . GLN A 1 360 ? 8.543 -6.396 57.595 1.00 48.56 360 GLN A N 1
ATOM 2846 C CA . GLN A 1 360 ? 9.562 -5.753 56.752 1.00 48.56 360 GLN A CA 1
ATOM 2847 C C . GLN A 1 360 ? 10.825 -6.628 56.660 1.00 48.56 360 GLN A C 1
ATOM 2849 O O . GLN A 1 360 ? 11.210 -7.253 57.650 1.00 48.56 360 GLN A O 1
ATOM 2854 N N . PRO A 1 361 ? 11.534 -6.590 55.517 1.00 55.94 361 PRO A N 1
ATOM 2855 C CA . PRO A 1 361 ? 12.941 -6.203 55.621 1.00 55.94 361 PRO A CA 1
ATOM 2856 C C . PRO A 1 361 ? 13.450 -5.272 54.499 1.00 55.94 361 PRO A C 1
ATOM 2858 O O . PRO A 1 361 ? 13.104 -5.390 53.328 1.00 55.94 361 PRO A O 1
ATOM 2861 N N . SER A 1 362 ? 14.323 -4.359 54.934 1.00 47.22 362 SER A N 1
ATOM 2862 C CA . SER A 1 362 ? 15.538 -3.805 54.308 1.00 47.22 362 SER A CA 1
ATOM 2863 C C . SER A 1 362 ? 15.651 -3.554 52.793 1.00 47.22 362 SER A C 1
ATOM 2865 O O . SER A 1 362 ? 15.587 -4.447 51.952 1.00 47.22 362 SER A O 1
ATOM 2867 N N . ALA A 1 363 ? 16.090 -2.327 52.505 1.00 51.62 363 ALA A N 1
ATOM 2868 C CA . ALA A 1 363 ? 16.832 -1.920 51.319 1.00 51.62 363 ALA A CA 1
ATOM 2869 C C . ALA A 1 363 ? 18.084 -2.779 51.043 1.00 51.62 363 ALA A C 1
ATOM 2871 O O . ALA A 1 363 ? 18.825 -3.074 51.975 1.00 51.62 363 ALA A O 1
ATOM 2872 N N . LEU A 1 364 ? 18.348 -3.072 49.759 1.00 46.53 364 LEU A N 1
ATOM 2873 C CA . LEU A 1 364 ? 19.660 -3.119 49.075 1.00 46.53 364 LEU A CA 1
ATOM 2874 C C . LEU A 1 364 ? 19.532 -3.912 47.763 1.00 46.53 364 LEU A C 1
ATOM 2876 O O . LEU A 1 364 ? 19.246 -5.104 47.784 1.00 46.53 364 LEU A O 1
ATOM 2880 N N . GLY A 1 365 ? 19.820 -3.279 46.620 1.00 44.66 365 GLY A N 1
ATOM 2881 C CA . GLY A 1 365 ? 20.083 -4.028 45.387 1.00 44.66 365 GLY A CA 1
ATOM 2882 C C . GLY A 1 365 ? 19.745 -3.322 44.080 1.00 44.66 365 GLY A C 1
ATOM 2883 O O . GLY A 1 365 ? 18.868 -3.768 43.349 1.00 44.66 365 GLY A O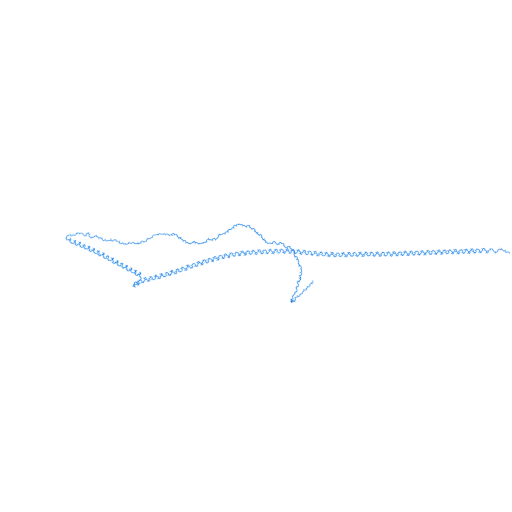 1
ATOM 2884 N N . LYS A 1 366 ? 20.504 -2.282 43.714 1.00 58.69 366 LYS A N 1
ATOM 2885 C CA . LYS A 1 366 ? 20.786 -2.055 42.291 1.00 58.69 366 LYS A CA 1
ATOM 2886 C C . LYS A 1 366 ? 21.711 -3.191 41.856 1.00 58.69 366 LYS A C 1
ATOM 2888 O O . LYS A 1 366 ? 22.875 -3.202 42.245 1.00 58.69 366 LYS A O 1
ATOM 2893 N N . ARG A 1 367 ? 21.185 -4.167 41.119 1.00 45.78 367 ARG A N 1
ATOM 2894 C CA . ARG A 1 367 ? 21.994 -5.138 40.384 1.00 45.78 367 ARG A CA 1
ATOM 2895 C C . ARG A 1 367 ? 21.583 -5.145 38.927 1.00 45.78 367 ARG A C 1
ATOM 2897 O O . ARG A 1 367 ? 20.406 -5.152 38.577 1.00 45.78 367 ARG A O 1
ATOM 2904 N N . ASP A 1 368 ? 22.632 -5.077 38.136 1.00 47.28 368 ASP A N 1
ATOM 2905 C CA . ASP A 1 368 ? 22.708 -5.027 36.698 1.00 47.28 368 ASP A CA 1
ATOM 2906 C C . ASP A 1 368 ? 21.826 -6.060 36.003 1.00 47.28 368 ASP A C 1
ATOM 2908 O O . ASP A 1 368 ? 21.719 -7.215 36.415 1.00 47.28 368 ASP A O 1
ATOM 2912 N N . ARG A 1 369 ? 21.239 -5.633 34.883 1.00 52.88 369 ARG A N 1
ATOM 2913 C CA . ARG A 1 369 ? 20.712 -6.540 33.865 1.00 52.88 369 ARG A CA 1
ATOM 2914 C C . ARG A 1 369 ? 21.879 -7.380 33.327 1.00 52.88 369 ARG A C 1
ATOM 2916 O O . ARG A 1 369 ? 22.793 -6.791 32.747 1.00 52.88 369 ARG A O 1
ATOM 2923 N N . PRO A 1 370 ? 21.865 -8.718 33.437 1.00 56.22 370 PRO A N 1
ATOM 2924 C CA . PRO A 1 370 ? 22.758 -9.533 32.640 1.00 56.22 370 PRO A CA 1
ATOM 2925 C C . PRO A 1 370 ? 22.282 -9.520 31.185 1.00 56.22 370 PRO A C 1
ATOM 2927 O O . PRO A 1 370 ? 21.096 -9.659 30.880 1.00 56.22 370 PRO A O 1
ATOM 2930 N N . HIS A 1 371 ? 23.256 -9.314 30.307 1.00 47.50 371 HIS A N 1
ATOM 2931 C CA . HIS A 1 371 ? 23.196 -9.486 28.867 1.00 47.50 371 HIS A CA 1
ATOM 2932 C C . HIS A 1 371 ? 22.303 -10.651 28.430 1.00 47.50 371 HIS A C 1
ATOM 2934 O O . HIS A 1 371 ? 22.511 -11.792 28.839 1.00 47.50 371 HIS A O 1
ATOM 2940 N N . SER A 1 372 ? 21.388 -10.377 27.500 1.00 48.88 372 SER A N 1
ATOM 2941 C CA . SER A 1 372 ? 20.904 -11.391 26.567 1.00 48.88 372 SER A CA 1
ATOM 2942 C C . SER A 1 372 ? 22.099 -11.990 25.816 1.00 48.88 372 SER A C 1
ATOM 2944 O O . SER A 1 372 ? 22.842 -11.235 25.182 1.00 48.88 372 SER A O 1
ATOM 2946 N N . PRO A 1 373 ? 22.286 -13.318 25.821 1.00 56.12 373 PRO A N 1
ATOM 2947 C CA . PRO A 1 373 ? 23.206 -13.977 24.923 1.00 56.12 373 PRO A CA 1
ATOM 2948 C C . PRO A 1 373 ? 22.377 -14.704 23.870 1.00 56.12 373 PRO A C 1
ATOM 2950 O O . PRO A 1 373 ? 21.964 -15.824 24.120 1.00 56.12 373 PRO A O 1
ATOM 2953 N N . MET A 1 374 ? 22.132 -14.115 22.699 1.00 39.94 374 MET A N 1
ATOM 2954 C CA . MET A 1 374 ? 21.902 -14.926 21.499 1.00 39.94 374 MET A CA 1
ATOM 2955 C C . MET A 1 374 ? 22.428 -14.218 20.250 1.00 39.94 374 MET A C 1
ATOM 2957 O O . MET A 1 374 ? 21.851 -13.270 19.729 1.00 39.94 374 MET A O 1
ATOM 2961 N N . THR A 1 375 ? 23.574 -14.754 19.828 1.00 47.06 375 THR A N 1
ATOM 2962 C CA . THR A 1 375 ? 23.951 -15.052 18.443 1.00 47.06 375 THR A CA 1
ATOM 2963 C C . THR A 1 375 ? 24.134 -13.870 17.501 1.00 47.06 375 THR A C 1
ATOM 2965 O O . THR A 1 375 ? 23.311 -13.587 16.636 1.00 47.06 375 THR A O 1
ATOM 2968 N N . LYS A 1 376 ? 25.344 -13.302 17.572 1.00 43.12 376 LYS A N 1
ATOM 2969 C CA . LYS A 1 376 ? 26.110 -13.044 16.351 1.00 43.12 376 LYS A CA 1
ATOM 2970 C C . LYS A 1 376 ? 26.302 -14.379 15.628 1.00 43.12 376 LYS A C 1
ATOM 2972 O O . LYS A 1 376 ? 26.941 -15.279 16.168 1.00 43.12 376 LYS A O 1
ATOM 2977 N N . SER A 1 377 ? 25.746 -14.503 14.436 1.00 44.66 377 SER A N 1
ATOM 2978 C CA . SER A 1 377 ? 26.240 -15.422 13.417 1.00 44.66 377 SER A CA 1
ATOM 2979 C C . SER A 1 377 ? 26.871 -14.560 12.332 1.00 44.66 377 SER A C 1
ATOM 2981 O O . SER A 1 377 ? 26.219 -14.212 11.350 1.00 44.66 377 SER A O 1
ATOM 2983 N N . ASP A 1 378 ? 28.117 -14.164 12.587 1.00 45.47 378 ASP A N 1
ATOM 2984 C CA . ASP A 1 378 ? 29.069 -13.851 11.529 1.00 45.47 378 ASP A CA 1
ATOM 2985 C C . ASP A 1 378 ? 29.572 -15.168 10.922 1.00 45.47 378 ASP A C 1
ATOM 2987 O O . ASP A 1 378 ? 29.661 -16.194 11.598 1.00 45.47 378 ASP A O 1
ATOM 2991 N N . ASP A 1 379 ? 29.925 -15.081 9.645 1.00 41.19 379 ASP A N 1
ATOM 2992 C CA . ASP A 1 379 ? 30.763 -16.009 8.895 1.00 41.19 379 ASP A CA 1
ATOM 2993 C C . ASP A 1 379 ? 30.247 -17.428 8.629 1.00 41.19 379 ASP A C 1
ATOM 2995 O O . ASP A 1 379 ? 30.557 -18.410 9.298 1.00 41.19 379 ASP A O 1
ATOM 2999 N N . ASN A 1 380 ? 29.622 -17.556 7.456 1.00 42.41 380 ASN A N 1
ATOM 3000 C CA . ASN A 1 380 ? 29.991 -18.637 6.547 1.00 42.41 380 ASN A CA 1
ATOM 3001 C C . ASN A 1 380 ? 30.083 -18.122 5.104 1.00 42.41 380 ASN A C 1
ATOM 3003 O O . ASN A 1 380 ? 29.263 -18.427 4.239 1.00 42.41 380 ASN A O 1
ATOM 3007 N N . GLN A 1 381 ? 31.145 -17.362 4.825 1.00 48.62 381 GLN A N 1
ATOM 3008 C CA . GLN A 1 381 ? 31.786 -17.442 3.517 1.00 48.62 381 GLN A CA 1
ATOM 3009 C C . GLN A 1 381 ? 32.661 -18.701 3.473 1.00 48.62 381 GLN A C 1
ATOM 3011 O O . GLN A 1 381 ? 33.777 -18.717 3.987 1.00 48.62 381 GLN A O 1
ATOM 3016 N N . ARG A 1 382 ? 32.207 -19.746 2.773 1.00 45.59 382 ARG A N 1
ATOM 3017 C CA . ARG A 1 382 ? 33.120 -20.584 1.982 1.00 45.59 382 ARG A CA 1
ATOM 3018 C C . ARG A 1 382 ? 32.382 -21.290 0.839 1.00 45.59 382 ARG A C 1
ATOM 3020 O O . ARG A 1 382 ? 31.278 -21.788 1.051 1.00 45.59 382 ARG A O 1
ATOM 3027 N N . PRO A 1 383 ? 32.973 -21.356 -0.371 1.00 56.72 383 PRO A N 1
ATOM 3028 C CA . PRO A 1 383 ? 32.321 -21.890 -1.552 1.00 56.72 383 PRO A CA 1
ATOM 3029 C C . PRO A 1 383 ? 32.589 -23.393 -1.676 1.00 56.72 383 PRO A C 1
ATOM 3031 O O . PRO A 1 383 ? 33.730 -23.847 -1.574 1.00 56.72 383 PRO A O 1
ATOM 3034 N N . ALA A 1 384 ? 31.552 -24.172 -1.973 1.00 47.00 384 ALA A N 1
ATOM 3035 C CA . ALA A 1 384 ? 31.697 -25.579 -2.322 1.00 47.00 384 ALA A CA 1
ATOM 3036 C C . ALA A 1 384 ? 30.915 -25.897 -3.602 1.00 47.00 384 ALA A C 1
ATOM 3038 O O . ALA A 1 384 ? 29.711 -26.105 -3.604 1.00 47.00 384 ALA A O 1
ATOM 3039 N N . ARG A 1 385 ? 31.677 -25.897 -4.699 1.00 47.53 385 ARG A N 1
ATOM 3040 C CA . ARG A 1 385 ? 31.744 -26.957 -5.717 1.00 47.53 385 ARG A CA 1
ATOM 3041 C C . ARG A 1 385 ? 30.429 -27.554 -6.259 1.00 47.53 385 ARG A C 1
ATOM 3043 O O . ARG A 1 385 ? 29.747 -28.334 -5.610 1.00 47.53 385 ARG A O 1
ATOM 3050 N N . ARG A 1 386 ? 30.249 -27.334 -7.571 1.00 50.62 386 ARG A N 1
ATOM 3051 C CA . ARG A 1 386 ? 29.632 -28.245 -8.564 1.00 50.62 386 ARG A CA 1
ATOM 3052 C C . ARG A 1 386 ? 29.788 -29.742 -8.215 1.00 50.62 386 ARG A C 1
ATOM 3054 O O . ARG A 1 386 ? 30.888 -30.161 -7.855 1.00 50.62 386 ARG A O 1
ATOM 3061 N N . PRO A 1 387 ? 28.768 -30.556 -8.539 1.00 57.44 387 PRO A N 1
ATOM 3062 C CA . PRO A 1 387 ? 28.848 -31.425 -9.727 1.00 57.44 387 PRO A CA 1
ATOM 3063 C C . PRO A 1 387 ? 27.586 -31.271 -10.605 1.00 57.44 387 PRO A C 1
ATOM 3065 O O . PRO A 1 387 ? 26.477 -31.140 -10.111 1.00 57.44 387 PRO A O 1
ATOM 3068 N N . LYS A 1 388 ? 27.709 -30.996 -11.908 1.00 46.44 388 LYS A N 1
ATOM 3069 C CA . LYS A 1 388 ? 27.739 -31.971 -13.01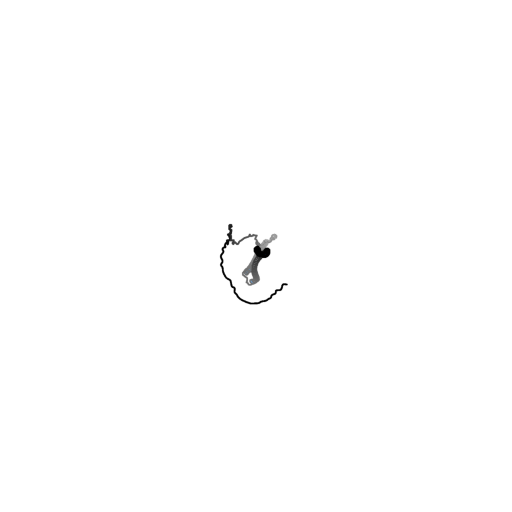7 1.00 46.44 388 LYS A CA 1
ATOM 3070 C C . LYS A 1 388 ? 26.624 -33.037 -12.985 1.00 46.44 388 LYS A C 1
ATOM 3072 O O . LYS A 1 388 ? 26.633 -33.926 -12.147 1.00 46.44 388 LYS A O 1
ATOM 3077 N N . SER A 1 389 ? 25.856 -33.009 -14.081 1.00 41.75 389 SER A N 1
ATOM 3078 C CA . SER A 1 389 ? 25.348 -34.135 -14.888 1.00 41.75 389 SER A CA 1
ATOM 3079 C C . SER A 1 389 ? 23.878 -34.561 -14.754 1.00 41.75 389 SER A C 1
ATOM 3081 O O . SER A 1 389 ? 23.422 -34.934 -13.685 1.00 41.75 389 SER A O 1
ATOM 3083 N N . SER A 1 390 ? 23.224 -34.559 -15.934 1.00 42.12 390 SER A N 1
ATOM 3084 C CA . SER A 1 390 ? 22.279 -35.560 -16.482 1.00 42.12 390 SER A CA 1
ATOM 3085 C C . SER A 1 390 ? 20.980 -35.838 -15.704 1.00 42.12 390 SER A C 1
ATOM 3087 O O . SER A 1 390 ? 21.025 -36.129 -14.525 1.00 42.12 390 SER A O 1
ATOM 3089 N N . ALA A 1 391 ? 19.772 -35.888 -16.267 1.00 47.03 391 ALA A N 1
ATOM 3090 C CA . ALA A 1 391 ? 19.304 -36.131 -17.632 1.00 47.03 391 ALA A CA 1
ATOM 3091 C C . ALA A 1 391 ? 17.778 -35.803 -17.699 1.00 47.03 391 ALA A C 1
ATOM 3093 O O . ALA A 1 391 ? 17.190 -35.443 -16.676 1.00 47.03 391 ALA A O 1
ATOM 3094 N N . PRO A 1 392 ? 17.109 -35.926 -18.864 1.00 53.75 392 PRO A N 1
ATOM 3095 C CA . PRO A 1 392 ? 15.772 -35.387 -19.104 1.00 53.75 392 PRO A CA 1
ATOM 3096 C C . PRO A 1 392 ? 14.655 -36.344 -18.659 1.00 53.75 392 PRO A C 1
ATOM 3098 O O . PRO A 1 392 ? 14.704 -37.547 -18.923 1.00 53.75 392 PRO A O 1
ATOM 3101 N N . ARG A 1 393 ? 13.585 -35.809 -18.056 1.00 45.62 393 ARG A N 1
ATOM 3102 C CA . ARG A 1 393 ? 12.333 -36.558 -17.877 1.00 45.62 393 ARG A CA 1
ATOM 3103 C C . ARG A 1 393 ? 11.538 -36.561 -19.182 1.00 45.62 393 ARG A C 1
ATOM 3105 O O . ARG A 1 393 ? 10.913 -35.572 -19.547 1.00 45.62 393 ARG A O 1
ATOM 3112 N N . LYS A 1 394 ? 11.547 -37.719 -19.847 1.00 45.34 394 LYS A N 1
ATOM 3113 C CA . LYS A 1 394 ? 10.468 -38.181 -20.727 1.00 45.34 394 LYS A CA 1
ATOM 3114 C C . LYS A 1 394 ? 9.163 -38.226 -19.925 1.00 45.34 394 LYS A C 1
ATOM 3116 O O . LYS A 1 394 ? 9.097 -38.934 -18.924 1.00 45.34 394 LYS A O 1
ATOM 3121 N N . ILE A 1 395 ? 8.133 -37.539 -20.407 1.00 46.66 395 ILE A N 1
ATOM 3122 C CA . ILE A 1 395 ? 6.732 -37.829 -20.087 1.00 46.66 395 ILE A CA 1
ATOM 3123 C C . ILE A 1 395 ? 6.060 -38.179 -21.423 1.00 46.66 395 ILE A C 1
ATOM 3125 O O . ILE A 1 395 ? 5.572 -37.318 -22.143 1.00 46.66 395 ILE A O 1
ATOM 3129 N N . LEU A 1 396 ? 6.141 -39.461 -21.784 1.00 44.84 396 LEU A N 1
ATOM 3130 C CA . LEU A 1 396 ? 5.063 -40.183 -22.467 1.00 44.84 396 LEU A CA 1
ATOM 3131 C C . LEU A 1 396 ? 4.170 -40.691 -21.328 1.00 44.84 396 LEU A C 1
ATOM 3133 O O . LEU A 1 396 ? 4.707 -41.163 -20.332 1.00 44.84 396 LEU A O 1
ATOM 3137 N N . GLY A 1 397 ? 2.851 -40.649 -21.333 1.00 39.72 397 GLY A N 1
ATOM 3138 C CA . GLY A 1 397 ? 1.846 -40.435 -22.360 1.00 39.72 397 GLY A CA 1
ATOM 3139 C C . GLY A 1 397 ? 0.606 -41.159 -21.825 1.00 39.72 397 GLY A C 1
ATOM 3140 O O . GLY A 1 397 ? 0.749 -42.238 -21.253 1.00 39.72 397 GLY A O 1
ATOM 3141 N N . ALA A 1 398 ? -0.582 -40.572 -21.937 1.00 45.25 398 ALA A N 1
ATOM 3142 C CA . ALA A 1 398 ? -1.832 -41.316 -21.802 1.00 45.25 398 ALA A CA 1
ATOM 3143 C C . ALA A 1 398 ? -2.972 -40.550 -22.474 1.00 45.25 398 ALA A C 1
ATOM 3145 O O . ALA A 1 398 ? -3.290 -39.414 -22.128 1.00 45.25 398 ALA A O 1
ATOM 3146 N N . ASP A 1 399 ? -3.540 -41.232 -23.456 1.00 40.84 399 ASP A N 1
ATOM 3147 C CA . ASP A 1 399 ? -4.690 -40.907 -24.279 1.00 40.84 399 ASP A CA 1
ATOM 3148 C C . ASP A 1 399 ? -5.993 -40.632 -23.514 1.00 40.84 399 ASP A C 1
ATOM 3150 O O . ASP A 1 399 ? -6.296 -41.306 -22.528 1.00 40.84 399 ASP A O 1
ATOM 3154 N N . LYS A 1 400 ? -6.825 -39.745 -24.087 1.00 50.59 400 LYS A N 1
ATOM 3155 C CA . LYS A 1 400 ? -8.259 -39.939 -24.449 1.00 50.59 400 LYS A CA 1
ATOM 3156 C C . LYS A 1 400 ? -8.879 -38.563 -24.757 1.00 50.59 400 LYS A C 1
ATOM 3158 O O . LYS A 1 400 ? -8.914 -37.705 -23.890 1.00 50.59 400 LYS A O 1
ATOM 3163 N N . LYS A 1 401 ? -9.130 -38.216 -26.026 1.00 42.09 401 LYS A N 1
ATOM 3164 C CA . LYS A 1 401 ? -10.287 -38.529 -26.906 1.00 42.09 401 LYS A CA 1
ATOM 3165 C C . LYS A 1 401 ? -11.587 -37.761 -26.587 1.00 42.09 401 LYS A C 1
ATOM 3167 O O . LYS A 1 401 ? -12.098 -37.868 -25.482 1.00 42.09 401 LYS A O 1
ATOM 3172 N N . ALA A 1 402 ? -12.140 -37.197 -27.676 1.00 41.59 402 ALA A N 1
ATOM 3173 C CA . ALA A 1 402 ? -13.486 -36.634 -27.909 1.00 41.59 402 ALA A CA 1
ATOM 3174 C C . ALA A 1 402 ? -13.733 -35.238 -27.295 1.00 41.59 402 ALA A C 1
ATOM 3176 O O . ALA A 1 402 ? -13.355 -35.006 -26.160 1.00 41.59 402 ALA A O 1
ATOM 3177 N N . SER A 1 403 ? -14.322 -34.234 -27.953 1.00 45.75 403 SER A N 1
ATOM 3178 C CA . SER A 1 403 ? -15.190 -34.138 -29.145 1.00 45.75 403 SER A CA 1
ATOM 3179 C C . SER A 1 403 ? -15.246 -32.650 -29.565 1.00 45.75 403 SER A C 1
ATOM 3181 O O . SER A 1 403 ? -15.485 -31.804 -28.713 1.00 45.75 403 SER A O 1
ATOM 3183 N N . GLU A 1 404 ? -14.842 -32.296 -30.787 1.00 45.19 404 GLU A N 1
ATOM 3184 C CA . GLU A 1 404 ? -15.705 -31.801 -31.888 1.00 45.19 404 GLU A CA 1
ATOM 3185 C C . GLU A 1 404 ? -16.149 -30.310 -31.874 1.00 45.19 404 GLU A C 1
ATOM 3187 O O . GLU A 1 404 ? -16.130 -29.661 -30.832 1.00 45.19 404 GLU A O 1
ATOM 3192 N N . PRO A 1 405 ? -16.443 -29.726 -33.064 1.00 64.19 405 PRO A N 1
ATOM 3193 C CA . PRO A 1 405 ? -16.084 -28.345 -33.409 1.00 64.19 405 PRO A CA 1
ATOM 3194 C C . PRO A 1 405 ? -17.264 -27.462 -33.856 1.00 64.19 405 PRO A C 1
ATOM 3196 O O . PRO A 1 405 ? -18.185 -27.946 -34.491 1.00 64.19 405 PRO A O 1
ATOM 3199 N N . THR A 1 406 ? -17.171 -26.140 -33.677 1.00 42.94 406 THR A N 1
ATOM 3200 C CA . THR A 1 406 ? -17.958 -25.097 -34.389 1.00 42.94 406 THR A CA 1
ATOM 3201 C C . THR A 1 406 ? -17.423 -23.726 -33.929 1.00 42.94 406 THR A C 1
ATOM 3203 O O . THR A 1 406 ? -17.145 -23.587 -32.749 1.00 42.94 406 THR A O 1
ATOM 3206 N N . THR A 1 407 ? -17.228 -22.635 -34.681 1.00 46.78 407 THR A N 1
ATOM 3207 C CA . THR A 1 407 ? -17.594 -22.224 -36.045 1.00 46.78 407 THR A CA 1
ATOM 3208 C C . THR A 1 407 ? -16.941 -20.856 -36.370 1.00 46.78 407 THR A C 1
ATOM 3210 O O . THR A 1 407 ? -16.931 -19.974 -35.523 1.00 46.78 407 THR A O 1
ATOM 3213 N N . LYS A 1 408 ? -16.554 -20.665 -37.645 1.00 52.81 408 LYS A N 1
ATOM 3214 C CA . LYS A 1 408 ? -16.765 -19.467 -38.510 1.00 52.81 408 LYS A CA 1
ATOM 3215 C C . LYS A 1 408 ? -16.006 -18.139 -38.262 1.00 52.81 408 LYS A C 1
ATOM 3217 O O . LYS A 1 408 ? -16.487 -17.218 -37.621 1.00 52.81 408 LYS A O 1
ATOM 3222 N N . ILE A 1 409 ? -14.889 -18.011 -38.985 1.00 54.31 409 ILE A N 1
ATOM 3223 C CA . ILE A 1 409 ? -14.595 -17.061 -40.093 1.00 54.31 409 ILE A CA 1
ATOM 3224 C C . ILE A 1 409 ? -15.482 -15.799 -40.238 1.00 54.31 409 ILE A C 1
ATOM 3226 O O . ILE A 1 409 ? -16.675 -15.911 -40.523 1.00 54.31 409 ILE A O 1
ATOM 3230 N N . LYS A 1 410 ? -14.829 -14.621 -40.303 1.00 60.16 410 LYS A N 1
ATOM 3231 C CA . LYS A 1 410 ? -15.100 -13.536 -41.282 1.00 60.16 410 LYS A CA 1
ATOM 3232 C C . LYS A 1 410 ? -13.947 -12.509 -41.347 1.00 60.16 410 LYS A C 1
ATOM 3234 O O . LYS A 1 410 ? -13.670 -11.871 -40.339 1.00 60.16 410 LYS A O 1
ATOM 3239 N N . PRO A 1 411 ? -13.356 -12.250 -42.529 1.00 70.00 411 PRO A N 1
ATOM 3240 C CA . PRO A 1 411 ? -12.646 -11.007 -42.819 1.00 70.00 411 PRO A CA 1
ATOM 3241 C C . PRO A 1 411 ? -13.459 -10.142 -43.799 1.00 70.00 411 PRO A C 1
ATOM 3243 O O . PRO A 1 411 ? -14.067 -10.662 -44.739 1.00 70.00 411 PRO A O 1
ATOM 3246 N N . ARG A 1 412 ? -13.461 -8.811 -43.641 1.00 59.22 412 ARG A N 1
ATOM 3247 C CA . ARG A 1 412 ? -13.974 -7.915 -44.691 1.00 59.22 412 ARG A CA 1
ATOM 3248 C C . ARG A 1 412 ? -13.202 -6.596 -44.791 1.00 59.22 412 ARG A C 1
ATOM 3250 O O . ARG A 1 412 ? -13.370 -5.698 -43.983 1.00 59.22 412 ARG A O 1
ATOM 3257 N N . LYS A 1 413 ? -12.394 -6.562 -45.855 1.00 57.31 413 LYS A N 1
ATOM 3258 C CA . LYS A 1 413 ? -12.109 -5.487 -46.823 1.00 57.31 413 LYS A CA 1
ATOM 3259 C C . LYS A 1 413 ? -12.004 -4.033 -46.342 1.00 57.31 413 LYS A C 1
ATOM 3261 O O . LYS A 1 413 ? -13.001 -3.378 -46.059 1.00 57.31 413 LYS A O 1
ATOM 3266 N N . ARG A 1 414 ? -10.776 -3.531 -46.522 1.00 58.59 414 ARG A N 1
ATOM 3267 C CA . ARG A 1 414 ? -10.435 -2.179 -46.983 1.00 58.59 414 ARG A CA 1
ATOM 3268 C C . ARG A 1 414 ? -11.273 -1.758 -48.195 1.00 58.59 414 ARG A C 1
ATOM 3270 O O . ARG A 1 414 ? -11.532 -2.577 -49.084 1.00 58.59 414 ARG A O 1
ATOM 3277 N N . ARG A 1 415 ? -11.591 -0.471 -48.242 1.00 64.81 415 ARG A N 1
ATOM 3278 C CA . ARG A 1 415 ? -11.787 0.277 -49.476 1.00 64.81 415 ARG A CA 1
ATOM 3279 C C . ARG A 1 415 ? -10.848 1.467 -49.447 1.00 64.81 415 ARG A C 1
ATOM 3281 O O . ARG A 1 415 ? -10.666 1.993 -48.327 1.00 64.81 415 ARG A O 1
#

Secondary structure (DSSP, 8-state):
----SSSSSHHHHHHHHHHHHHHHHHHHHHHHHHHHHHHHHHHHHHHHHHHHHHHHHHHHHHHHHHHHHHHHHHHHHHHHHHHHHHHHHHHHHHHHHHHHHHHHHHHHHHHHHHHHHHHHHHHHHHHHHHHHHHHHHHHHHHHHHHHHHHHHHHHHHHHHHHHHHHHHHHHHHHHHHHHHHHHHHHHHHHHHHHHHHHHHHHHHHHHHHHHHHHHHHHHHHHHHHHHHHHHHHTHHHHHHTT---HHHHHHHHHHHHHHHHHHHHHHHHHHHHHHHHHHHHHHHHHHHHHHHHHHHHHHHH-SS-----SSSSS-----------------------------------------------------PPP---------------------------------------------

pLDDT: mean 77.47, std 22.56, range [28.81, 98.44]

Organism: Armillaria tabescens (NCBI:txid1929756)

Sequence (415 aa):
MTLTAKLEGVATSARLDLAHLQEQKGVLESSIQDQKTLLEKTLQNQKELLEKTLRDHSSHLERSLQEQRASYESKLQEQKNISEKIAADQQALFDRNLEDQKAAFDTTVKHLHDQKLSLDNSFAGLQADMKAQQEAATALKIDVARLEERCEQQIKSEAQKLQAANTERHEALKLAQQKQSMLDSLASECETAKKDAQKARSELERGLREAKTLTNQTQELQEELEYLRDREMTMPKRYEAGKLSDVEKSFVQSVIQMYRATCEQDIVNKENDLRSRDNMIVSLQSKIASLESNLAKCLKESGTKSMMDLNVWMSSPLTQQPEDEILPQSAARTPDPVSPTPFATLAADDDDDIFEEEKQPSALGKRDRPHSPMTKSDDNQRPARRPKSSAPRKILGADKKASEPTTKIKPRKRR

Radius of gyration: 115.33 Å; chains: 1; bounding box: 218×58×365 Å